Protein AF-A0A255R0K9-F1 (afdb_monomer)

Mean predicted aligned error: 9.93 Å

Foldseek 3Di:
DDDDDDDDDDDDDDDDDDDDPDPDDPPDDPPPVLLVLLVVLLVQCPPPDPVSNVVSLVVLLVSAPVCLVSLVVVLVVDDDPSSNVSSVVSSVVRVVVVVVVQLVCVLVVHDHPQALVVVQCVLQNDDSVSSVLVVVLCVVQVLLSNLQLHDLVSLVVQLVVLVVVVVVCVVDVVDDDALSSLCSLQRNCLRNVHQDDQVSVVVNLVNCPDPSVVCQCPDPRRNVSSLVSLLSVLVRHDLVCVLSSLVSCLVSVRPCNLVSLVVNLVVPDDLLSVLQSLLSCLQNNALVCLVSLLVQLPFQAFNADPPDDPDLFDTQTSNLSSLQSLCSNLVHFLVVLAFPDGQQDNRRNGHRVRGGHDFPVSPDPPPPPDDDDPPPDPPPPPPDDPPPPPPVPPPPPQPPVLVVVVVVVQVVCVVVVHHCDPVVVVVSVVVVSRVVRSVVRSVSSSVSSVVSSVVVCVVCVDPPPPPPPDD

Structure (mmCIF, N/CA/C/O backbone):
data_AF-A0A255R0K9-F1
#
_entry.id   AF-A0A255R0K9-F1
#
loop_
_atom_site.group_PDB
_atom_site.id
_atom_site.type_symbol
_atom_site.label_atom_id
_atom_site.label_alt_id
_atom_site.label_comp_id
_atom_site.label_asym_id
_atom_site.label_entity_id
_atom_site.label_seq_id
_atom_site.pdbx_PDB_ins_code
_atom_site.Cartn_x
_atom_site.Cartn_y
_atom_site.Cartn_z
_atom_site.occupancy
_atom_site.B_iso_or_equiv
_atom_site.auth_seq_id
_atom_site.auth_comp_id
_atom_site.auth_asym_id
_atom_site.auth_atom_id
_atom_site.pdbx_PDB_model_num
ATOM 1 N N . MET A 1 1 ? -20.978 -40.200 -21.740 1.00 44.19 1 MET A N 1
ATOM 2 C CA . MET A 1 1 ? -21.192 -40.909 -20.463 1.00 44.19 1 MET A CA 1
ATOM 3 C C . MET A 1 1 ? -21.920 -39.958 -19.535 1.00 44.19 1 MET A C 1
ATOM 5 O O . MET A 1 1 ? -21.435 -38.859 -19.317 1.00 44.19 1 MET A O 1
ATOM 9 N N . LEU A 1 2 ? -23.130 -40.350 -19.143 1.00 35.50 2 LEU A N 1
ATOM 10 C CA . LEU A 1 2 ? -24.112 -39.592 -18.366 1.00 35.50 2 LEU A CA 1
ATOM 11 C C . LEU A 1 2 ? -23.923 -39.858 -16.863 1.00 35.50 2 LEU A C 1
ATOM 13 O O . LEU A 1 2 ? -23.796 -41.015 -16.479 1.00 35.50 2 LEU A O 1
ATOM 17 N N . LEU A 1 3 ? -23.971 -38.804 -16.049 1.00 35.59 3 LEU A N 1
ATOM 18 C CA . LEU A 1 3 ? -24.152 -38.777 -14.585 1.00 35.59 3 LEU A CA 1
ATOM 19 C C . LEU A 1 3 ? -24.708 -37.364 -14.316 1.00 35.59 3 LEU A C 1
ATOM 21 O O . LEU A 1 3 ? -23.959 -36.408 -14.452 1.00 35.59 3 LEU A O 1
ATOM 25 N N . SER A 1 4 ? -26.002 -37.059 -14.193 1.00 36.19 4 SER A N 1
ATOM 26 C CA . SER A 1 4 ? -27.169 -37.663 -13.533 1.00 36.19 4 SER A CA 1
ATOM 27 C C . SER A 1 4 ? -27.069 -37.764 -12.008 1.00 36.19 4 SER A C 1
ATOM 29 O O . SER A 1 4 ? -26.239 -38.500 -11.485 1.00 36.19 4 SER A O 1
ATOM 31 N N . THR A 1 5 ? -28.047 -37.098 -11.364 1.00 42.44 5 THR A N 1
ATOM 32 C CA . THR A 1 5 ? -28.537 -37.171 -9.963 1.00 42.44 5 THR A CA 1
ATOM 33 C C . THR A 1 5 ? -27.687 -36.477 -8.880 1.00 42.44 5 THR A C 1
ATOM 35 O O . THR A 1 5 ? -26.478 -36.608 -8.884 1.00 42.44 5 THR A O 1
ATOM 38 N N . LEU A 1 6 ? -28.225 -35.710 -7.914 1.00 34.75 6 LEU A N 1
ATOM 39 C CA . LEU A 1 6 ? -29.546 -35.757 -7.267 1.00 34.75 6 LEU A CA 1
ATOM 40 C C . LEU A 1 6 ? -29.835 -34.398 -6.565 1.00 34.75 6 LEU A C 1
ATOM 42 O O . LEU A 1 6 ? -29.026 -33.934 -5.767 1.00 34.75 6 LEU A O 1
ATOM 46 N N . LEU A 1 7 ? -30.975 -33.762 -6.867 1.00 36.78 7 LEU A N 1
ATOM 47 C CA . LEU A 1 7 ? -31.475 -32.537 -6.223 1.00 36.78 7 LEU A CA 1
ATOM 48 C C . LEU A 1 7 ? -32.418 -32.962 -5.081 1.00 36.78 7 LEU A C 1
ATOM 50 O O . LEU A 1 7 ? -33.460 -33.558 -5.348 1.00 36.78 7 LEU A O 1
ATOM 54 N N . ALA A 1 8 ? -32.059 -32.702 -3.823 1.00 40.00 8 ALA A N 1
ATOM 55 C CA . ALA A 1 8 ? -32.920 -32.973 -2.671 1.00 40.00 8 ALA A CA 1
ATOM 56 C C . ALA A 1 8 ? -33.627 -31.681 -2.240 1.00 40.00 8 ALA A C 1
ATOM 58 O O . ALA A 1 8 ? -33.029 -30.800 -1.627 1.00 40.00 8 ALA A O 1
ATOM 59 N N . ALA A 1 9 ? -34.910 -31.571 -2.585 1.00 40.41 9 ALA A N 1
ATOM 60 C CA . ALA A 1 9 ? -35.810 -30.560 -2.052 1.00 40.41 9 ALA A CA 1
ATOM 61 C C . ALA A 1 9 ? -36.224 -30.961 -0.628 1.00 40.41 9 ALA A C 1
ATOM 63 O O . ALA A 1 9 ? -36.886 -31.980 -0.435 1.00 40.41 9 ALA A O 1
ATOM 64 N N . VAL A 1 10 ? -35.836 -30.163 0.366 1.00 41.62 10 VAL A N 1
ATOM 65 C CA . VAL A 1 10 ? -36.322 -30.295 1.744 1.00 41.62 10 VAL A CA 1
ATOM 66 C C . VAL A 1 10 ? -37.487 -29.326 1.922 1.00 41.62 10 VAL A C 1
ATOM 68 O O . VAL A 1 10 ? -37.307 -28.125 2.096 1.00 41.62 10 VAL A O 1
ATOM 71 N N . THR A 1 11 ? -38.703 -29.858 1.853 1.00 39.28 11 THR A N 1
ATOM 72 C CA . THR A 1 11 ? -39.928 -29.197 2.310 1.00 39.28 11 THR A CA 1
ATOM 73 C C . THR A 1 11 ? -40.012 -29.314 3.830 1.00 39.28 11 THR A C 1
ATOM 75 O O . THR A 1 11 ? -40.325 -30.388 4.346 1.00 39.28 11 THR A O 1
ATOM 78 N N . VAL A 1 12 ? -39.736 -28.227 4.555 1.00 47.44 12 VAL A N 1
ATOM 79 C CA . VAL A 1 12 ? -40.019 -28.145 5.995 1.00 47.44 12 VAL A CA 1
ATOM 80 C C . VAL A 1 12 ? -41.479 -27.745 6.177 1.00 47.44 12 VAL A C 1
ATOM 82 O O . VAL A 1 12 ? -41.916 -26.686 5.729 1.00 47.44 12 VAL A O 1
ATOM 85 N N . ALA A 1 13 ? -42.234 -28.646 6.799 1.00 41.72 13 ALA A N 1
ATOM 86 C CA . ALA A 1 13 ? -43.625 -28.460 7.161 1.00 41.72 13 ALA A CA 1
ATOM 87 C C . ALA A 1 13 ? -43.775 -27.356 8.219 1.00 41.72 13 ALA A C 1
ATOM 89 O O . ALA A 1 13 ? -43.063 -27.319 9.221 1.00 41.72 13 ALA A O 1
ATOM 90 N N . SER A 1 14 ? -44.737 -26.471 7.968 1.00 42.75 14 SER A N 1
ATOM 91 C CA . SER A 1 14 ? -45.236 -25.463 8.894 1.00 42.75 14 SER A CA 1
ATOM 92 C C . SER A 1 14 ? -46.082 -26.149 9.970 1.00 42.75 14 SER A C 1
ATOM 94 O O . SER A 1 14 ? -47.177 -26.634 9.683 1.00 42.75 14 SER A O 1
ATOM 96 N N . SER A 1 15 ? -45.565 -26.206 11.196 1.00 47.31 15 SER A N 1
ATOM 97 C CA . SER A 1 15 ? -46.346 -26.557 12.383 1.00 47.31 15 SER A CA 1
ATOM 98 C C . SER A 1 15 ? -46.839 -25.273 13.037 1.00 47.31 15 SER A C 1
ATOM 100 O O . SER A 1 15 ? -46.069 -24.502 13.606 1.00 47.31 15 SER A O 1
ATOM 102 N N . ALA A 1 16 ? -48.141 -25.041 12.908 1.00 48.56 16 ALA A N 1
ATOM 103 C CA . ALA A 1 16 ? -48.875 -24.032 13.645 1.00 48.56 16 ALA A CA 1
ATOM 104 C C . ALA A 1 16 ? -49.150 -24.546 15.065 1.00 48.56 16 ALA A C 1
ATOM 106 O O . ALA A 1 16 ? -50.186 -25.160 15.307 1.00 48.56 16 ALA A O 1
ATOM 107 N N . ASP A 1 17 ? -48.244 -24.270 16.002 1.00 49.81 17 ASP A N 1
ATOM 108 C CA . ASP A 1 17 ? -48.528 -24.399 17.432 1.00 49.81 17 ASP A CA 1
ATOM 109 C C . ASP A 1 17 ? -49.061 -23.067 17.958 1.00 49.81 17 ASP A C 1
ATOM 111 O O . ASP A 1 17 ? -48.350 -22.158 18.382 1.00 49.81 17 ASP A O 1
ATOM 115 N N . THR A 1 18 ? -50.383 -22.965 17.890 1.00 56.19 18 THR A N 1
ATOM 116 C CA . THR A 1 18 ? -51.154 -22.100 18.775 1.00 56.19 18 THR A CA 1
ATOM 117 C C . THR A 1 18 ? -51.326 -22.888 20.066 1.00 56.19 18 THR A C 1
ATOM 119 O O . THR A 1 18 ? -51.843 -23.996 19.977 1.00 56.19 18 THR A O 1
ATOM 122 N N . LEU A 1 19 ? -50.914 -22.357 21.226 1.00 49.16 19 LEU A N 1
ATOM 123 C CA . LEU A 1 19 ? -51.632 -22.426 22.516 1.00 49.16 19 LEU A CA 1
ATOM 124 C C . LEU A 1 19 ? -50.727 -22.042 23.707 1.00 49.16 19 LEU A C 1
ATOM 126 O O . LEU A 1 19 ? -49.578 -22.454 23.807 1.00 49.16 19 LEU A O 1
ATOM 130 N N . PHE A 1 20 ? -51.340 -21.304 24.638 1.00 43.94 20 PHE A N 1
ATOM 131 C CA . PHE A 1 20 ? -50.854 -20.847 25.950 1.00 43.94 20 PHE A CA 1
ATOM 132 C C . PHE A 1 20 ? -49.966 -19.595 25.984 1.00 43.94 20 PHE A C 1
ATOM 134 O O . PHE A 1 20 ? -48.813 -19.607 26.404 1.00 43.94 20 PHE A O 1
ATOM 141 N N . ALA A 1 21 ? -50.602 -18.456 25.688 1.00 46.28 21 ALA A N 1
ATOM 142 C CA . ALA A 1 21 ? -50.261 -17.198 26.342 1.00 46.28 21 ALA A CA 1
ATOM 143 C C . ALA A 1 21 ? -50.485 -17.350 27.858 1.00 46.28 21 ALA A C 1
ATOM 145 O O . ALA A 1 21 ? -51.621 -17.393 28.335 1.00 46.28 21 ALA A O 1
ATOM 146 N N . ALA A 1 22 ? -49.390 -17.475 28.606 1.00 47.28 22 ALA A N 1
ATOM 147 C CA . ALA A 1 22 ? -49.403 -17.331 30.053 1.00 47.28 22 ALA A CA 1
ATOM 148 C C . ALA A 1 22 ? -49.860 -15.902 30.411 1.00 47.28 22 ALA A C 1
ATOM 150 O O . ALA A 1 22 ? -49.488 -14.955 29.711 1.00 47.28 22 ALA A O 1
ATOM 151 N N . PRO A 1 23 ? -50.660 -15.713 31.474 1.00 48.94 23 PRO A N 1
ATOM 152 C CA . PRO A 1 23 ? -51.056 -14.384 31.912 1.00 48.94 23 PRO A CA 1
ATOM 153 C C . PRO A 1 23 ? -49.799 -13.597 32.286 1.00 48.94 23 PRO A C 1
ATOM 155 O O . PRO A 1 23 ? -49.124 -13.913 33.265 1.00 48.94 23 PRO A O 1
ATOM 158 N N . GLN A 1 24 ? -49.484 -12.579 31.484 1.00 47.66 24 GLN A N 1
ATOM 159 C CA . GLN A 1 24 ? -48.508 -11.562 31.838 1.00 47.66 24 GLN A CA 1
ATOM 160 C C . GLN A 1 24 ? -48.984 -10.916 33.138 1.00 47.66 24 GLN A C 1
ATOM 162 O O . GLN A 1 24 ? -49.977 -10.186 33.166 1.00 47.66 24 GLN A O 1
ATOM 167 N N . GLN A 1 25 ? -48.301 -11.243 34.232 1.00 48.34 25 GLN A N 1
ATOM 168 C CA . GLN A 1 25 ? -48.446 -10.509 35.474 1.00 48.34 25 GLN A CA 1
ATOM 169 C C . GLN A 1 25 ? -48.067 -9.046 35.199 1.00 48.34 25 GLN A C 1
ATOM 171 O O . GLN A 1 25 ? -47.054 -8.794 34.541 1.00 48.34 25 GLN A O 1
ATOM 176 N N . PRO A 1 26 ? -48.871 -8.074 35.652 1.00 45.50 26 PRO A N 1
ATOM 177 C CA . PRO A 1 26 ? -48.573 -6.667 35.441 1.00 45.50 26 PRO A CA 1
ATOM 178 C C . PRO A 1 26 ? -47.246 -6.325 36.129 1.00 45.50 26 PRO A C 1
ATOM 180 O O . PRO A 1 26 ? -47.114 -6.487 37.340 1.00 45.50 26 PRO A O 1
ATOM 183 N N . VAL A 1 27 ? -46.273 -5.834 35.355 1.00 51.34 27 VAL A N 1
ATOM 184 C CA . VAL A 1 27 ? -44.943 -5.359 35.797 1.00 51.34 27 VAL A CA 1
ATOM 185 C C . VAL A 1 27 ? -45.070 -4.010 36.530 1.00 51.34 27 VAL A C 1
ATOM 187 O O . VAL A 1 27 ? -44.414 -3.020 36.220 1.00 51.34 27 VAL A O 1
ATOM 190 N N . ALA A 1 28 ? -45.994 -3.932 37.483 1.00 47.12 28 ALA A N 1
ATOM 191 C CA . ALA A 1 28 ? -46.325 -2.721 38.206 1.00 47.12 28 ALA A CA 1
ATOM 192 C C . ALA A 1 28 ? -45.572 -2.677 39.553 1.00 47.12 28 ALA A C 1
ATOM 194 O O . ALA A 1 28 ? -45.846 -3.469 40.448 1.00 47.12 28 ALA A O 1
ATOM 195 N N . GLN A 1 29 ? -44.696 -1.670 39.698 1.00 49.09 29 GLN A N 1
ATOM 196 C CA . GLN A 1 29 ? -44.377 -0.965 40.960 1.00 49.09 29 GLN A CA 1
ATOM 197 C C . GLN A 1 29 ? -43.265 -1.476 41.909 1.00 49.09 29 GLN A C 1
ATOM 199 O O . GLN A 1 29 ? -43.298 -1.136 43.089 1.00 49.09 29 GLN A O 1
ATOM 204 N N . GLN A 1 30 ? -42.212 -2.163 41.447 1.00 50.53 30 GLN A N 1
ATOM 205 C CA . GLN A 1 30 ? -41.014 -2.392 42.295 1.00 50.53 30 GLN A CA 1
ATOM 206 C C . GLN A 1 30 ? -39.896 -1.331 42.157 1.00 50.53 30 GLN A C 1
ATOM 208 O O . GLN A 1 30 ? -38.989 -1.288 42.982 1.00 50.53 30 GLN A O 1
ATOM 213 N N . GLN A 1 31 ? -39.978 -0.413 41.187 1.00 54.88 31 GLN A N 1
ATOM 214 C CA . GLN A 1 31 ? -38.930 0.588 40.910 1.00 54.88 31 GLN A CA 1
ATOM 215 C C . GLN A 1 31 ? -38.779 1.777 41.897 1.00 54.88 31 GLN A C 1
ATOM 217 O O . GLN A 1 31 ? -37.647 2.230 42.070 1.00 54.88 31 GLN A O 1
ATOM 222 N N . PRO A 1 32 ? -39.815 2.310 42.584 1.00 60.75 32 PRO A N 1
ATOM 223 C CA . PRO A 1 32 ? -39.641 3.555 43.348 1.00 60.75 32 PRO A CA 1
ATOM 224 C C . PRO A 1 32 ? -38.830 3.377 44.642 1.00 60.75 32 PRO A C 1
ATOM 226 O O . PRO A 1 32 ? -38.209 4.326 45.115 1.00 60.75 32 PRO A O 1
ATOM 229 N N . VAL A 1 33 ? -38.805 2.166 45.210 1.00 60.44 33 VAL A N 1
ATOM 230 C CA . VAL A 1 33 ? -38.105 1.885 46.475 1.00 60.44 33 VAL A CA 1
ATOM 231 C C . VAL A 1 33 ? -36.587 1.819 46.272 1.00 60.44 33 VAL A C 1
ATOM 233 O O . VAL A 1 33 ? -35.840 2.323 47.106 1.00 60.44 33 VAL A O 1
ATOM 236 N N . ALA A 1 34 ? -36.125 1.273 45.143 1.00 83.06 34 ALA A N 1
ATOM 237 C CA . ALA A 1 34 ? -34.699 1.188 44.824 1.00 83.06 34 ALA A CA 1
ATOM 238 C C . ALA A 1 34 ? -34.081 2.576 44.571 1.00 83.06 34 ALA A C 1
ATOM 240 O O . ALA A 1 34 ? -32.989 2.872 45.049 1.00 83.06 34 ALA A O 1
ATOM 241 N N . GLN A 1 35 ? -34.809 3.470 43.893 1.00 89.75 35 GLN A N 1
ATOM 242 C CA . GLN A 1 35 ? -34.320 4.818 43.592 1.00 89.75 35 GLN A CA 1
ATOM 243 C C . GLN A 1 35 ? -34.161 5.679 44.854 1.00 89.75 35 GLN A C 1
ATOM 245 O O . GLN A 1 35 ? -33.136 6.334 45.025 1.00 89.75 35 GLN A O 1
ATOM 250 N N . GLN A 1 36 ? -35.127 5.625 45.779 1.00 91.94 36 GLN A N 1
ATOM 251 C CA . GLN A 1 36 ? -35.048 6.354 47.052 1.00 91.94 36 GLN A CA 1
ATOM 252 C C . GLN A 1 36 ? -33.862 5.906 47.919 1.00 91.94 36 GLN A C 1
ATOM 254 O O . GLN A 1 36 ? -33.251 6.732 48.600 1.00 91.94 36 GLN A O 1
ATOM 259 N N . GLN A 1 37 ? -33.519 4.615 47.880 1.00 95.19 37 GLN A N 1
ATOM 260 C CA . GLN A 1 37 ? -32.355 4.075 48.584 1.00 95.19 37 GLN A CA 1
ATOM 261 C C . GLN A 1 37 ? -31.045 4.569 47.967 1.00 95.19 37 GLN A C 1
ATOM 263 O O . GLN A 1 37 ? -30.180 5.048 48.697 1.00 95.19 37 GLN A O 1
ATOM 268 N N . ILE A 1 38 ? -30.929 4.550 46.634 1.00 95.88 38 ILE A N 1
ATOM 269 C CA . ILE A 1 38 ? -29.760 5.092 45.922 1.00 95.88 38 ILE A CA 1
ATOM 270 C C . ILE A 1 38 ? -29.581 6.581 46.246 1.00 95.88 38 ILE A C 1
ATOM 272 O O . ILE A 1 38 ? -28.477 7.008 46.571 1.00 95.88 38 ILE A O 1
ATOM 276 N N . GLU A 1 39 ? -30.657 7.373 46.239 1.00 95.69 39 GLU A N 1
ATOM 277 C CA . GLU A 1 39 ? -30.609 8.788 46.632 1.00 95.69 39 GLU A CA 1
ATOM 278 C C . GLU A 1 39 ? -30.127 8.991 48.069 1.00 95.69 39 GLU A C 1
ATOM 280 O O . GLU A 1 39 ? -29.367 9.921 48.351 1.00 95.69 39 GLU A O 1
ATOM 285 N N . GLN A 1 40 ? -30.578 8.139 48.992 1.00 96.25 40 GLN A N 1
ATOM 286 C CA . GLN A 1 40 ? -30.136 8.184 50.377 1.00 96.25 40 GLN A CA 1
ATOM 287 C C . GLN A 1 40 ? -28.645 7.864 50.493 1.00 96.25 40 GLN A C 1
ATOM 289 O O . GLN A 1 40 ? -27.928 8.645 51.114 1.00 96.25 40 GLN A O 1
ATOM 294 N N . TRP A 1 41 ? -28.166 6.787 49.869 1.00 97.88 41 TRP A N 1
ATOM 295 C CA . TRP A 1 41 ? -26.745 6.440 49.898 1.00 97.88 41 TRP A CA 1
ATOM 296 C C . TRP A 1 41 ? -25.890 7.522 49.243 1.00 97.88 41 TRP A C 1
ATOM 298 O O . TRP A 1 41 ? -24.862 7.897 49.796 1.00 97.88 41 TRP A O 1
ATOM 308 N N . VAL A 1 42 ? -26.343 8.115 48.131 1.00 96.62 42 VAL A N 1
ATOM 309 C CA . VAL A 1 42 ? -25.652 9.264 47.536 1.00 96.62 42 VAL A CA 1
ATOM 310 C C . VAL A 1 42 ? -25.558 10.407 48.544 1.00 96.62 42 VAL A C 1
ATOM 312 O O . VAL A 1 42 ? -24.458 10.910 48.732 1.00 96.62 42 VAL A O 1
ATOM 315 N N . ARG A 1 43 ? -26.632 10.789 49.254 1.00 95.69 43 ARG A N 1
ATOM 316 C CA . ARG A 1 43 ? -26.560 11.811 50.327 1.00 95.69 43 ARG A CA 1
ATOM 317 C C . ARG A 1 43 ? -25.606 11.420 51.461 1.00 95.69 43 ARG A C 1
ATOM 319 O O . ARG A 1 43 ? -24.923 12.277 52.008 1.00 95.69 43 ARG A O 1
ATOM 326 N N . GLU A 1 44 ? -25.550 10.144 51.821 1.00 97.12 44 GLU A N 1
ATOM 327 C CA . GLU A 1 44 ? -24.675 9.640 52.885 1.00 97.12 44 GLU A CA 1
ATOM 328 C C . GLU A 1 44 ? -23.186 9.644 52.498 1.00 97.12 44 GLU A C 1
ATOM 330 O O . GLU A 1 44 ? -22.338 9.681 53.392 1.00 97.12 44 GLU A O 1
ATOM 335 N N . LEU A 1 45 ? -22.845 9.717 51.201 1.00 96.75 45 LEU A N 1
ATOM 336 C CA . LEU A 1 45 ? -21.462 9.910 50.741 1.00 96.75 45 LEU A CA 1
ATOM 337 C C . LEU A 1 45 ? -20.836 11.222 51.240 1.00 96.75 45 LEU A C 1
ATOM 339 O O . LEU A 1 45 ? -19.615 11.291 51.323 1.00 96.75 45 LEU A O 1
ATOM 343 N N . SER A 1 46 ? -21.636 12.234 51.595 1.00 95.31 46 SER A N 1
ATOM 344 C CA . SER A 1 46 ? -21.160 13.496 52.184 1.00 95.31 46 SER A CA 1
ATOM 345 C C . SER A 1 46 ? -21.346 13.556 53.709 1.00 95.31 46 SER A C 1
ATOM 347 O O . SER A 1 46 ? -21.316 14.635 54.295 1.00 95.31 46 SER A O 1
ATOM 349 N N . SER A 1 47 ? -21.613 12.426 54.376 1.00 95.75 47 SER A N 1
ATOM 350 C CA . SER A 1 47 ? -21.776 12.385 55.836 1.00 95.75 47 SER A CA 1
ATOM 351 C C . SER A 1 47 ? -20.474 12.752 56.547 1.00 95.75 47 SER A C 1
ATOM 353 O O . SER A 1 47 ? -19.415 12.282 56.142 1.00 95.75 47 SER A O 1
ATOM 355 N N . ASP A 1 48 ? -20.530 13.469 57.673 1.00 95.00 48 ASP A N 1
ATOM 356 C CA . ASP A 1 48 ? -19.350 13.733 58.515 1.00 95.00 48 ASP A CA 1
ATOM 357 C C . ASP A 1 48 ? -18.729 12.440 59.080 1.00 95.00 48 ASP A C 1
ATOM 359 O O . ASP A 1 48 ? -17.533 12.373 59.384 1.00 95.00 48 ASP A O 1
ATOM 363 N N . GLN A 1 49 ? -19.521 11.368 59.186 1.00 97.19 49 GLN A N 1
ATOM 364 C CA . GLN A 1 49 ? -19.076 10.088 59.723 1.00 97.19 49 GLN A CA 1
ATOM 365 C C . GLN A 1 49 ? -18.443 9.220 58.633 1.00 97.19 49 GLN A C 1
ATOM 367 O O . GLN A 1 49 ? -19.130 8.730 57.740 1.00 97.19 49 GLN A O 1
ATOM 372 N N . PHE A 1 50 ? -17.143 8.932 58.767 1.00 96.00 50 PHE A N 1
ATOM 373 C CA . PHE A 1 50 ? -16.407 8.053 57.845 1.00 96.00 50 PHE A CA 1
ATOM 374 C C . PHE A 1 50 ? -17.122 6.713 57.611 1.00 96.00 50 PHE A C 1
ATOM 376 O O . PHE A 1 50 ? -17.292 6.289 56.475 1.00 96.00 50 PHE A O 1
ATOM 383 N N . LYS A 1 51 ? -17.631 6.088 58.680 1.00 96.88 51 LYS A N 1
ATOM 384 C CA . LYS A 1 51 ? -18.347 4.808 58.596 1.00 96.88 51 LYS A CA 1
ATOM 385 C C . LYS A 1 51 ? -19.597 4.877 57.708 1.00 96.88 51 LYS A C 1
ATOM 387 O O . LYS A 1 51 ? -19.857 3.927 56.981 1.00 96.88 51 LYS A O 1
ATOM 392 N N . ALA A 1 52 ? -20.344 5.982 57.757 1.00 96.94 52 ALA A N 1
ATOM 393 C CA . ALA A 1 52 ? -21.521 6.171 56.912 1.00 96.94 52 ALA A CA 1
ATOM 394 C C . ALA A 1 52 ? -21.124 6.346 55.437 1.00 96.94 52 ALA A C 1
ATOM 396 O O . ALA A 1 52 ? -21.747 5.738 54.573 1.00 96.94 52 ALA A O 1
ATOM 397 N N . ARG A 1 53 ? -20.038 7.085 55.154 1.00 96.81 53 ARG A N 1
ATOM 398 C CA . ARG A 1 53 ? -19.521 7.265 53.783 1.00 96.81 53 ARG A CA 1
ATOM 399 C C . ARG A 1 53 ? -19.064 5.951 53.149 1.00 96.81 53 ARG A C 1
ATOM 401 O O . ARG A 1 53 ? -19.386 5.683 51.993 1.00 96.81 53 ARG A O 1
ATOM 408 N N . GLU A 1 54 ? -18.336 5.129 53.900 1.00 97.62 54 GLU A N 1
ATOM 409 C CA . GLU A 1 54 ? -17.860 3.829 53.411 1.00 97.62 54 GLU A CA 1
ATOM 410 C C . GLU A 1 54 ? -19.023 2.857 53.193 1.00 97.62 54 GLU A C 1
ATOM 412 O O . GLU A 1 54 ? -19.115 2.247 52.132 1.00 97.62 54 GLU A O 1
ATOM 417 N N . GLN A 1 55 ? -19.972 2.789 54.133 1.00 97.69 55 GLN A N 1
ATOM 418 C CA . GLN A 1 55 ? -21.150 1.932 53.990 1.00 97.69 55 GLN A CA 1
ATOM 419 C C . GLN A 1 55 ? -22.035 2.358 52.810 1.00 97.69 55 GLN A C 1
ATOM 421 O O . GLN A 1 55 ? -22.529 1.513 52.071 1.00 97.69 55 GLN A O 1
ATOM 426 N N . ALA A 1 56 ? -22.207 3.662 52.591 1.00 97.56 56 ALA A N 1
ATOM 427 C CA . ALA A 1 56 ? -22.909 4.175 51.421 1.00 97.56 56 ALA A CA 1
ATOM 428 C C . ALA A 1 56 ? -22.189 3.822 50.111 1.00 97.56 56 ALA A C 1
ATOM 430 O O . ALA A 1 56 ? -22.839 3.441 49.140 1.00 97.56 56 ALA A O 1
ATOM 431 N N . SER A 1 57 ? -20.854 3.898 50.092 1.00 97.38 57 SER A N 1
ATOM 432 C CA . SER A 1 57 ? -20.044 3.516 48.927 1.00 97.38 57 SER A CA 1
ATOM 433 C C . SER A 1 57 ? -20.198 2.026 48.602 1.00 97.38 57 SER A C 1
ATOM 435 O O . SER A 1 57 ? -20.424 1.668 47.448 1.00 97.38 57 SER A O 1
ATOM 437 N N . GLU A 1 58 ? -20.143 1.170 49.624 1.00 96.50 58 GLU A N 1
ATOM 438 C CA . GLU A 1 58 ? -20.340 -0.279 49.508 1.00 96.50 58 GLU A CA 1
ATOM 439 C C . GLU A 1 58 ? -21.761 -0.621 49.034 1.00 96.50 58 GLU A C 1
ATOM 441 O O . GLU A 1 58 ? -21.932 -1.419 48.114 1.00 96.50 58 GLU A O 1
ATOM 446 N N . ASN A 1 59 ? -22.785 0.041 49.580 1.00 97.19 59 ASN A N 1
ATOM 447 C CA . ASN A 1 59 ? -24.170 -0.156 49.151 1.00 97.19 59 ASN A CA 1
ATOM 448 C C . ASN A 1 59 ? -24.395 0.274 47.694 1.00 97.19 59 ASN A C 1
ATOM 450 O O . ASN A 1 59 ? -25.053 -0.444 46.944 1.00 97.19 59 ASN A O 1
ATOM 454 N N . LEU A 1 60 ? -23.838 1.418 47.276 1.00 96.44 60 LEU A N 1
ATOM 455 C CA . LEU A 1 60 ? -23.914 1.878 45.884 1.00 96.44 60 LEU A CA 1
ATOM 456 C C . LEU A 1 60 ? -23.199 0.916 44.933 1.00 96.44 60 LEU A C 1
ATOM 458 O O . LEU A 1 60 ? -23.695 0.665 43.839 1.00 96.44 60 LEU A O 1
ATOM 462 N N . PHE A 1 61 ? -22.071 0.342 45.356 1.00 94.56 61 PHE A N 1
ATOM 463 C CA . PHE A 1 61 ? -21.378 -0.686 44.588 1.00 94.56 61 PHE A CA 1
ATOM 464 C C . PHE A 1 61 ? -22.211 -1.977 44.484 1.00 94.56 61 PHE A C 1
ATOM 466 O O . PHE A 1 61 ? -22.376 -2.520 43.394 1.00 94.56 61 PHE A O 1
ATOM 473 N N . HIS A 1 62 ? -22.818 -2.437 45.582 1.00 94.62 62 HIS A N 1
ATOM 474 C CA . HIS A 1 62 ? -23.690 -3.619 45.589 1.00 94.62 62 HIS A CA 1
ATOM 475 C C . HIS A 1 62 ? -25.010 -3.437 44.836 1.00 94.62 62 HIS A C 1
ATOM 477 O O . HIS A 1 62 ? -25.567 -4.424 44.359 1.00 94.62 62 HIS A O 1
ATOM 483 N N . ALA A 1 63 ? -25.498 -2.202 44.694 1.00 94.00 63 ALA A N 1
ATOM 484 C CA . ALA A 1 63 ? -26.640 -1.893 43.836 1.00 94.00 63 ALA A CA 1
ATOM 485 C C . ALA A 1 63 ? -26.361 -2.227 42.358 1.00 94.00 63 ALA A C 1
ATOM 487 O O . ALA A 1 63 ? -27.292 -2.459 41.587 1.00 94.00 63 ALA A O 1
ATOM 488 N N . GLY A 1 64 ? -25.082 -2.293 41.977 1.00 92.62 64 GLY A N 1
ATOM 489 C CA . GLY A 1 64 ? -24.636 -2.772 40.682 1.00 92.62 64 GLY A CA 1
ATOM 490 C C . GLY A 1 64 ? -24.917 -1.808 39.531 1.00 92.62 64 GLY A C 1
ATOM 491 O O . GLY A 1 64 ? -25.225 -0.627 39.692 1.00 92.62 64 GLY A O 1
ATOM 492 N N . VAL A 1 65 ? -24.787 -2.345 38.324 1.00 91.38 65 VAL A N 1
ATOM 493 C CA . VAL A 1 65 ? -24.843 -1.605 37.058 1.00 91.38 65 VAL A CA 1
ATOM 494 C C . VAL A 1 65 ? -26.198 -0.927 36.821 1.00 91.38 65 VAL A C 1
ATOM 496 O O . VAL A 1 65 ? -26.261 0.160 36.246 1.00 91.38 65 VAL A O 1
ATOM 499 N N . GLU A 1 66 ? -27.288 -1.530 37.303 1.00 92.00 66 GLU A N 1
ATOM 500 C CA . GLU A 1 66 ? -28.648 -0.995 37.155 1.00 92.00 66 GLU A CA 1
ATOM 501 C C . GLU A 1 66 ? -28.828 0.367 37.849 1.00 92.00 66 GLU A C 1
ATOM 503 O O . GLU A 1 66 ? -29.687 1.155 37.454 1.00 92.00 66 GLU A O 1
ATOM 508 N N . ALA A 1 67 ? -27.985 0.691 38.838 1.00 94.38 67 ALA A N 1
ATOM 509 C CA . ALA A 1 67 ? -28.014 1.968 39.544 1.00 94.38 67 ALA A CA 1
ATOM 510 C C . ALA A 1 67 ? -27.318 3.116 38.783 1.00 94.38 67 ALA A C 1
ATOM 512 O O . ALA A 1 67 ? -27.517 4.282 39.136 1.00 94.38 67 ALA A O 1
ATOM 513 N N . ILE A 1 68 ? -26.497 2.831 37.758 1.00 94.31 68 ILE A N 1
ATOM 514 C CA . ILE A 1 68 ? -25.666 3.840 37.070 1.00 94.31 68 ILE A CA 1
ATOM 515 C C . ILE A 1 68 ? -26.485 5.017 36.510 1.00 94.31 68 ILE A C 1
ATOM 517 O O . ILE A 1 68 ? -26.066 6.154 36.746 1.00 94.31 68 ILE A O 1
ATOM 521 N N . PRO A 1 69 ? -27.624 4.820 35.807 1.00 94.50 69 PRO A N 1
ATOM 522 C CA . PRO A 1 69 ? -28.408 5.938 35.278 1.00 94.50 69 PRO A CA 1
ATOM 523 C C . PRO A 1 69 ? -28.855 6.905 36.382 1.00 94.50 69 PRO A C 1
ATOM 525 O O . PRO A 1 69 ? -28.628 8.107 36.281 1.00 94.50 69 PRO A O 1
ATOM 528 N N . VAL A 1 70 ? -29.366 6.370 37.496 1.00 95.50 70 VAL A N 1
ATOM 529 C CA . VAL A 1 70 ? -29.793 7.166 38.658 1.00 95.50 70 VAL A CA 1
ATOM 530 C C . VAL A 1 70 ? -28.606 7.900 39.288 1.00 95.50 70 VAL A C 1
ATOM 532 O O . VAL A 1 70 ? -28.710 9.075 39.630 1.00 95.50 70 VAL A O 1
ATOM 535 N N . MET A 1 71 ? -27.455 7.236 39.426 1.00 96.00 71 MET A N 1
ATOM 536 C CA . MET A 1 71 ? -26.245 7.860 39.965 1.00 96.00 71 MET A CA 1
ATOM 537 C C . MET A 1 71 ? -25.722 8.996 39.073 1.00 96.00 71 MET A C 1
ATOM 539 O O . MET A 1 71 ? -25.263 10.007 39.603 1.00 96.00 71 MET A O 1
ATOM 543 N N . ARG A 1 72 ? -25.811 8.874 37.740 1.00 96.25 72 ARG A N 1
ATOM 544 C CA . ARG A 1 72 ? -25.450 9.950 36.798 1.00 96.25 72 ARG A CA 1
ATOM 545 C C . ARG A 1 72 ? -26.379 11.154 36.951 1.00 96.25 72 ARG A C 1
ATOM 547 O O . ARG A 1 72 ? -25.878 12.261 37.135 1.00 96.25 72 ARG A O 1
ATOM 554 N N . ASP A 1 73 ? -27.689 10.924 37.004 1.00 95.56 73 ASP A N 1
ATOM 555 C CA . ASP A 1 73 ? -28.685 11.983 37.219 1.00 95.56 73 ASP A CA 1
ATOM 556 C C . ASP A 1 73 ? -28.489 12.707 38.560 1.00 95.56 73 ASP A C 1
ATOM 558 O O . ASP A 1 73 ? -28.736 13.909 38.685 1.00 95.56 73 ASP A O 1
ATOM 562 N N . LEU A 1 74 ? -28.067 11.979 39.600 1.00 96.12 74 LEU A N 1
ATOM 563 C CA . LEU A 1 74 ? -27.765 12.562 40.907 1.00 96.12 74 LEU A CA 1
ATOM 564 C C . LEU A 1 74 ? -26.444 13.324 40.904 1.00 96.12 74 LEU A C 1
ATOM 566 O O . LEU A 1 74 ? -26.375 14.397 41.498 1.00 96.12 74 LEU A O 1
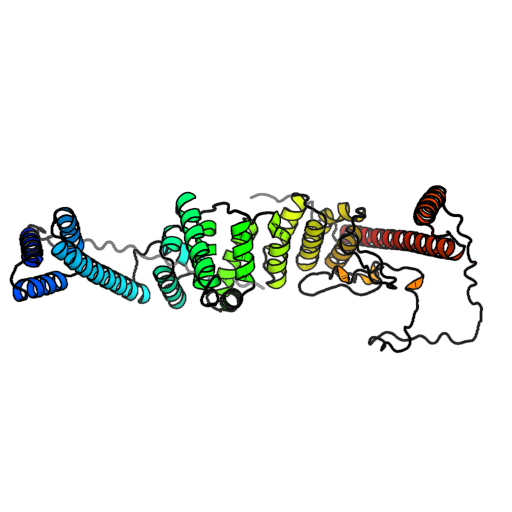ATOM 570 N N . ARG A 1 75 ? -25.420 12.823 40.208 1.00 96.25 75 ARG A N 1
ATOM 571 C CA . ARG A 1 75 ? -24.120 13.492 40.080 1.00 96.25 75 ARG A CA 1
ATOM 572 C C . ARG A 1 75 ? -24.253 14.898 39.494 1.00 96.25 75 ARG A C 1
ATOM 574 O O . ARG A 1 75 ? -23.543 15.790 39.938 1.00 96.25 75 ARG A O 1
ATOM 581 N N . GLU A 1 76 ? -25.180 15.118 38.565 1.00 95.44 76 GLU A N 1
ATOM 582 C CA . GLU A 1 76 ? -25.455 16.450 37.998 1.00 95.44 76 GLU A CA 1
ATOM 583 C C . GLU A 1 76 ? -26.045 17.448 39.011 1.00 95.44 76 GLU A C 1
ATOM 585 O O . GLU A 1 76 ? -25.971 18.658 38.804 1.00 95.44 76 GLU A O 1
ATOM 590 N N . LYS A 1 77 ? -26.626 16.959 40.113 1.00 95.88 77 LYS A N 1
ATOM 591 C CA . LYS A 1 77 ? -27.300 17.768 41.145 1.00 95.88 77 LYS A CA 1
ATOM 592 C C . LYS A 1 77 ? -26.441 17.996 42.389 1.00 95.88 77 LYS A C 1
ATOM 594 O O . LYS A 1 77 ? -26.818 18.788 43.252 1.00 95.88 77 LYS A O 1
ATOM 599 N N . VAL A 1 78 ? -25.328 17.278 42.516 1.00 95.50 78 VAL A N 1
ATOM 600 C CA . VAL A 1 78 ? -24.433 17.357 43.671 1.00 95.50 78 VAL A CA 1
ATOM 601 C C . VAL A 1 78 ? -23.453 18.518 43.500 1.00 95.50 78 VAL A C 1
ATOM 603 O O . VAL A 1 78 ? -22.793 18.636 42.472 1.00 95.50 78 VAL A O 1
ATOM 606 N N . SER A 1 79 ? -23.315 19.339 44.543 1.00 95.38 79 SER A N 1
ATOM 607 C CA . SER A 1 79 ? -22.353 20.454 44.578 1.00 95.38 79 SER A CA 1
ATOM 608 C C . SER A 1 79 ? -21.097 20.162 45.405 1.00 95.38 79 SER A C 1
ATOM 610 O O . SER A 1 79 ? -20.121 20.901 45.294 1.00 95.38 79 SER A O 1
ATOM 612 N N . ASP A 1 80 ? -21.117 19.134 46.259 1.00 96.62 80 ASP A N 1
ATOM 613 C CA . ASP A 1 80 ? -19.994 18.806 47.141 1.00 96.62 80 ASP A CA 1
ATOM 614 C C . ASP A 1 80 ? -18.853 18.096 46.376 1.00 96.62 80 ASP A C 1
ATOM 616 O O . ASP A 1 80 ? -19.095 17.055 45.756 1.00 96.62 80 ASP A O 1
ATOM 620 N N . PRO A 1 81 ? -17.604 18.608 46.407 1.00 94.31 81 PRO A N 1
ATOM 621 C CA . PRO A 1 81 ? -16.492 18.018 45.663 1.00 94.31 81 PRO A CA 1
ATOM 622 C C . PRO A 1 81 ? -16.111 16.593 46.090 1.00 94.31 81 PRO A C 1
ATOM 624 O O . PRO A 1 81 ? -15.759 15.792 45.223 1.00 94.31 81 PRO A O 1
ATOM 627 N N . GLU A 1 82 ? -16.172 16.255 47.387 1.00 93.75 82 GLU A N 1
ATOM 628 C CA . GLU A 1 82 ? -15.845 14.896 47.861 1.00 93.75 82 GLU A CA 1
ATOM 629 C C . GLU A 1 82 ? -16.900 13.898 47.373 1.00 93.75 82 GLU A C 1
ATOM 631 O O . GLU A 1 82 ? -16.562 12.844 46.827 1.00 93.75 82 GLU A O 1
ATOM 636 N N . GLN A 1 83 ? -18.177 14.253 47.507 1.00 96.19 83 GLN A N 1
ATOM 637 C CA . GLN A 1 83 ? -19.294 13.461 47.009 1.00 96.19 83 GLN A CA 1
ATOM 638 C C . GLN A 1 83 ? -19.216 13.256 45.488 1.00 96.19 83 GLN A C 1
ATOM 640 O O . GLN A 1 83 ? -19.422 12.134 45.022 1.00 96.19 83 GLN A O 1
ATOM 645 N N . LEU A 1 84 ? -18.872 14.295 44.712 1.00 96.25 84 LEU A N 1
ATOM 646 C CA . LEU A 1 84 ? -18.685 14.203 43.255 1.00 96.25 84 LEU A CA 1
ATOM 647 C C . LEU A 1 84 ? -17.544 13.260 42.856 1.00 96.25 84 LEU A C 1
ATOM 649 O O . LEU A 1 84 ? -17.714 12.469 41.925 1.00 96.25 84 LEU A O 1
ATOM 653 N N . ASP A 1 85 ? -16.395 13.344 43.532 1.00 95.81 85 ASP A N 1
ATOM 654 C CA . ASP A 1 85 ? -15.237 12.478 43.280 1.00 95.81 85 ASP A CA 1
ATOM 655 C C . ASP A 1 85 ? -15.554 11.016 43.629 1.00 95.81 85 ASP A C 1
ATOM 657 O O . ASP A 1 85 ? -15.379 10.133 42.787 1.00 95.81 85 ASP A O 1
ATOM 661 N N . ARG A 1 86 ? -16.114 10.750 44.818 1.00 96.50 86 ARG A N 1
ATOM 662 C CA . ARG A 1 86 ? -16.496 9.390 45.242 1.00 96.50 86 ARG A CA 1
ATOM 663 C C . ARG A 1 86 ? -17.548 8.774 44.326 1.00 96.50 86 ARG A C 1
ATOM 665 O O . ARG A 1 86 ? -17.358 7.657 43.845 1.00 96.50 86 ARG A O 1
ATOM 672 N N . LEU A 1 87 ? -18.629 9.503 44.050 1.00 96.75 87 LEU A N 1
ATOM 673 C CA . LEU A 1 87 ? -19.687 9.034 43.157 1.00 96.75 87 LEU A CA 1
ATOM 674 C C . LEU A 1 87 ? -19.144 8.799 41.741 1.00 96.75 87 LEU A C 1
ATOM 676 O O . LEU A 1 87 ? -19.478 7.797 41.115 1.00 96.75 87 LEU A O 1
ATOM 680 N N . GLY A 1 88 ? -18.254 9.674 41.259 1.00 95.31 88 GLY A N 1
ATOM 681 C CA . GLY A 1 88 ? -17.555 9.504 39.986 1.00 95.31 88 GLY A CA 1
ATOM 682 C C . GLY A 1 88 ? -16.721 8.222 39.924 1.00 95.31 88 GLY A C 1
ATOM 683 O O . GLY A 1 88 ? -16.809 7.498 38.934 1.00 95.31 88 GLY A O 1
ATOM 684 N N . ARG A 1 89 ? -15.967 7.898 40.984 1.00 96.31 89 ARG A N 1
ATOM 685 C CA . ARG A 1 89 ? -15.189 6.648 41.074 1.00 96.31 89 ARG A CA 1
ATOM 686 C C . ARG A 1 89 ? -16.080 5.411 41.074 1.00 96.31 89 ARG A C 1
ATOM 688 O O . ARG A 1 89 ? -15.795 4.485 40.325 1.00 96.31 89 ARG A O 1
ATOM 695 N N . ILE A 1 90 ? -17.163 5.409 41.857 1.00 96.25 90 ILE A N 1
ATOM 696 C CA . ILE A 1 90 ? -18.104 4.276 41.918 1.00 96.25 90 ILE A CA 1
ATOM 697 C C . ILE A 1 90 ? -18.769 4.054 40.554 1.00 96.25 90 ILE A C 1
ATOM 699 O O . ILE A 1 90 ? -18.773 2.931 40.054 1.00 96.25 90 ILE A O 1
ATOM 703 N N . ILE A 1 91 ? -19.273 5.120 39.914 1.00 96.06 91 ILE A N 1
ATOM 704 C CA . ILE A 1 91 ? -19.830 5.044 38.552 1.00 96.06 91 ILE A CA 1
ATOM 705 C C . ILE A 1 91 ? -18.782 4.500 37.576 1.00 96.06 91 ILE A C 1
ATOM 707 O O . ILE A 1 91 ? -19.117 3.658 36.743 1.00 96.06 91 ILE A O 1
ATOM 711 N N . GLY A 1 92 ? -17.534 4.968 37.671 1.00 94.00 92 GLY A N 1
ATOM 712 C CA . GLY A 1 92 ? -16.421 4.495 36.848 1.00 94.00 92 GLY A CA 1
ATOM 713 C C . GLY A 1 92 ? -16.185 2.992 37.002 1.00 94.00 92 GLY A C 1
ATOM 714 O O . GLY A 1 92 ? -16.240 2.274 36.009 1.00 94.00 92 GLY A O 1
ATOM 715 N N . MET A 1 93 ? -16.026 2.512 38.239 1.00 94.81 93 MET A N 1
ATOM 716 C CA . MET A 1 93 ? -15.804 1.091 38.544 1.00 94.81 93 MET A CA 1
ATOM 717 C C . MET A 1 93 ? -16.955 0.200 38.062 1.00 94.81 93 MET A C 1
ATOM 719 O O . MET A 1 93 ? -16.718 -0.840 37.456 1.00 94.81 93 MET A O 1
ATOM 723 N N . LEU A 1 94 ? -18.207 0.606 38.294 1.00 94.12 94 LEU A N 1
ATOM 724 C CA . LEU A 1 94 ? -19.373 -0.163 37.845 1.00 94.12 94 LEU A CA 1
ATOM 725 C C . LEU A 1 94 ? -19.520 -0.160 36.319 1.00 94.12 94 LEU A C 1
ATOM 727 O O . LEU A 1 94 ? -19.937 -1.162 35.744 1.00 94.12 94 LEU A O 1
ATOM 731 N N . SER A 1 95 ? -19.171 0.949 35.658 1.00 92.69 95 SER A N 1
ATOM 732 C CA . SER A 1 95 ? -19.173 1.025 34.191 1.00 92.69 95 SER A CA 1
ATOM 733 C C . SER A 1 95 ? -18.101 0.108 33.591 1.00 92.69 95 SER A C 1
ATOM 735 O O . SER A 1 95 ? -18.366 -0.561 32.596 1.00 92.69 95 SER A O 1
ATOM 737 N N . GLU A 1 96 ? -16.918 0.040 34.208 1.00 91.62 96 GLU A N 1
ATOM 738 C CA . GLU A 1 96 ? -15.842 -0.880 33.821 1.00 91.62 96 GLU A CA 1
ATOM 739 C C . GLU A 1 96 ? -16.259 -2.343 34.029 1.00 91.62 96 GLU A C 1
ATOM 741 O O . GLU A 1 96 ? -16.129 -3.146 33.110 1.00 91.62 96 GLU A O 1
ATOM 746 N N . GLN A 1 97 ? -16.874 -2.681 35.169 1.00 92.00 97 GLN A N 1
ATOM 747 C CA . GLN A 1 97 ? -17.398 -4.029 35.414 1.00 92.00 97 GLN A CA 1
ATOM 748 C C . GLN A 1 97 ? -18.472 -4.430 34.389 1.00 92.00 97 GLN A C 1
ATOM 750 O O . GLN A 1 97 ? -18.397 -5.512 33.813 1.00 92.00 97 GLN A O 1
ATOM 755 N N . GLN A 1 98 ? -19.443 -3.551 34.105 1.00 92.06 98 GLN A N 1
ATOM 756 C CA . GLN A 1 98 ? -20.456 -3.800 33.071 1.00 92.06 98 GLN A CA 1
ATOM 757 C C . GLN A 1 98 ? -19.820 -4.067 31.703 1.00 92.06 98 GLN A C 1
ATOM 759 O O . GLN A 1 98 ? -20.306 -4.895 30.928 1.00 92.06 98 GLN A O 1
ATOM 764 N N . PHE A 1 99 ? -18.774 -3.312 31.378 1.00 91.19 99 PHE A N 1
ATOM 765 C CA . PHE A 1 99 ? -18.060 -3.440 30.121 1.00 91.19 99 PHE A CA 1
ATOM 766 C C . PHE A 1 99 ? -17.315 -4.778 30.031 1.00 91.19 99 PHE A C 1
ATOM 768 O O . PHE A 1 99 ? -17.449 -5.475 29.026 1.00 91.19 99 PHE A O 1
ATOM 775 N N . GLU A 1 100 ? -16.632 -5.194 31.096 1.00 93.12 100 GLU A N 1
ATOM 776 C CA . GLU A 1 100 ? -15.964 -6.497 31.177 1.00 93.12 100 GLU A CA 1
ATOM 777 C C . GLU A 1 100 ? -16.958 -7.669 31.093 1.00 93.12 100 GLU A C 1
ATOM 779 O O . GLU A 1 100 ? -16.730 -8.613 30.336 1.00 93.12 100 GLU A O 1
ATOM 784 N N . ASP A 1 101 ? -18.123 -7.572 31.740 1.00 93.44 101 ASP A N 1
ATOM 785 C CA . ASP A 1 101 ? -19.190 -8.579 31.629 1.00 93.44 101 ASP A CA 1
ATOM 786 C C . ASP A 1 101 ? -19.756 -8.671 30.195 1.00 93.44 101 ASP A C 1
ATOM 788 O O . ASP A 1 101 ? -20.150 -9.744 29.719 1.00 93.44 101 ASP A O 1
ATOM 792 N N . ARG A 1 102 ? -19.832 -7.542 29.472 1.00 94.06 102 ARG A N 1
ATOM 793 C CA . ARG A 1 102 ? -20.208 -7.515 28.045 1.00 94.06 102 ARG A CA 1
ATOM 794 C C . ARG A 1 102 ? -19.135 -8.177 27.187 1.00 94.06 102 ARG A C 1
ATOM 796 O O . ARG A 1 102 ? -19.487 -8.997 26.340 1.00 94.06 102 ARG A O 1
ATOM 803 N N . ILE A 1 103 ? -17.860 -7.875 27.430 1.00 95.69 103 ILE A N 1
ATOM 804 C CA . ILE A 1 103 ? -16.727 -8.516 26.753 1.00 95.69 103 ILE A CA 1
ATOM 805 C C . ILE A 1 103 ? -16.748 -10.026 26.986 1.00 95.69 103 ILE A C 1
ATOM 807 O O . ILE A 1 103 ? -16.636 -10.783 26.028 1.00 95.69 103 ILE A O 1
ATOM 811 N N . GLU A 1 104 ? -16.934 -10.491 28.221 1.00 96.44 104 GLU A N 1
ATOM 812 C CA . GLU A 1 104 ? -16.920 -11.923 28.527 1.00 96.44 104 GLU A CA 1
ATOM 813 C C . GLU A 1 104 ? -18.045 -12.664 27.787 1.00 96.44 104 GLU A C 1
ATOM 815 O O . GLU A 1 104 ? -17.827 -13.721 27.189 1.00 96.44 104 GLU A O 1
ATOM 820 N N . ARG A 1 105 ? -19.258 -12.096 27.777 1.00 96.31 105 ARG A N 1
ATOM 821 C CA . ARG A 1 105 ? -20.386 -12.642 27.007 1.00 96.31 105 ARG A CA 1
ATOM 822 C C . ARG A 1 105 ? -20.107 -12.636 25.509 1.00 96.31 105 ARG A C 1
ATOM 824 O O . ARG A 1 105 ? -20.384 -13.629 24.834 1.00 96.31 105 ARG A O 1
ATOM 831 N N . PHE A 1 106 ? -19.527 -11.552 25.006 1.00 97.44 106 PHE A N 1
ATOM 832 C CA . PHE A 1 106 ? -19.135 -11.424 23.613 1.00 97.44 106 PHE A CA 1
ATOM 833 C C . PHE A 1 106 ? -18.087 -12.473 23.219 1.00 97.44 106 PHE A C 1
ATOM 835 O O . PHE A 1 106 ? -18.285 -13.180 22.236 1.00 97.44 106 PHE A O 1
ATOM 842 N N . LEU A 1 107 ? -17.035 -12.680 24.008 1.00 97.44 107 LEU A N 1
ATOM 843 C CA . LEU A 1 107 ? -16.022 -13.710 23.748 1.00 97.44 107 LEU A CA 1
ATOM 844 C C . LEU A 1 107 ? -16.601 -15.135 23.788 1.00 97.44 107 LEU A C 1
ATOM 846 O O . LEU A 1 107 ? -16.118 -16.018 23.084 1.00 97.44 107 LEU A O 1
ATOM 850 N N . LYS A 1 108 ? -17.688 -15.358 24.539 1.00 97.12 108 LYS A N 1
ATOM 851 C CA . LYS A 1 108 ? -18.442 -16.628 24.572 1.00 97.12 108 LYS A CA 1
ATOM 852 C C . LYS A 1 108 ? -19.375 -16.847 23.372 1.00 97.12 108 LYS A C 1
ATOM 854 O O . LYS A 1 108 ? -20.152 -17.801 23.386 1.00 97.12 108 LYS A O 1
ATOM 859 N N . GLY A 1 109 ? -19.347 -15.989 22.354 1.00 95.62 109 GLY A N 1
ATOM 860 C CA . GLY A 1 109 ? -20.185 -16.161 21.165 1.00 95.62 109 GLY A CA 1
ATOM 861 C C . GLY A 1 109 ? -21.570 -15.514 21.261 1.00 95.62 109 GLY A C 1
ATOM 862 O O . GLY A 1 109 ? -22.361 -15.639 20.328 1.00 95.62 109 GLY A O 1
ATOM 863 N N . GLN A 1 110 ? -21.904 -14.833 22.363 1.00 95.75 110 GLN A N 1
ATOM 864 C CA . GLN A 1 110 ? -23.241 -14.257 22.531 1.00 95.75 110 GLN A CA 1
ATOM 865 C C . GLN A 1 110 ? -23.442 -13.026 21.627 1.00 95.75 110 GLN A C 1
ATOM 867 O O . GLN A 1 110 ? -22.456 -12.377 21.254 1.00 95.75 110 GLN A O 1
ATOM 872 N N . PRO A 1 111 ? -24.701 -12.690 21.274 1.00 93.62 111 PRO A N 1
ATOM 873 C CA . PRO A 1 111 ? -25.018 -11.438 20.597 1.00 93.62 111 PRO A CA 1
ATOM 874 C C . PRO A 1 111 ? -24.515 -10.242 21.404 1.00 93.62 111 PRO A C 1
ATOM 876 O O . PRO A 1 111 ? -24.610 -10.233 22.634 1.00 93.62 111 PRO A O 1
ATOM 879 N N . THR A 1 112 ? -23.992 -9.241 20.704 1.00 92.94 112 THR A N 1
ATOM 880 C CA . THR A 1 112 ? -23.381 -8.063 21.315 1.00 92.94 112 THR A CA 1
ATOM 881 C C . THR A 1 112 ? -23.946 -6.779 20.729 1.00 92.94 112 THR A C 1
ATOM 883 O O . THR A 1 112 ? -24.390 -6.741 19.585 1.00 92.94 112 THR A O 1
ATOM 886 N N . ASP A 1 113 ? -23.909 -5.736 21.542 1.00 91.38 113 ASP A N 1
ATOM 887 C CA . ASP A 1 113 ? -24.227 -4.349 21.218 1.00 91.38 113 ASP A CA 1
ATOM 888 C C . ASP A 1 113 ? -22.955 -3.479 21.193 1.00 91.38 113 ASP A C 1
ATOM 890 O O . ASP A 1 113 ? -23.027 -2.264 21.355 1.00 91.38 113 ASP A O 1
ATOM 894 N N . LEU A 1 114 ? -21.773 -4.096 21.075 1.00 94.19 114 LEU A N 1
ATOM 895 C CA . LEU A 1 114 ? -20.510 -3.370 20.952 1.00 94.19 114 LEU A CA 1
ATOM 896 C C . LEU A 1 114 ? -20.443 -2.640 19.604 1.00 94.19 114 LEU A C 1
ATOM 898 O O . LEU A 1 114 ? -20.647 -3.234 18.544 1.00 94.19 114 LEU A O 1
ATOM 902 N N . GLU A 1 115 ? -20.139 -1.347 19.665 1.00 94.19 115 GLU A N 1
ATOM 903 C CA . GLU A 1 115 ? -20.084 -0.460 18.502 1.00 94.19 115 GLU A CA 1
ATOM 904 C C . GLU A 1 115 ? -18.959 -0.866 17.540 1.00 94.19 115 GLU A C 1
ATOM 906 O O . GLU A 1 115 ? -17.867 -1.245 17.965 1.00 94.19 115 GLU A O 1
ATOM 911 N N . GLY A 1 116 ? -19.241 -0.825 16.236 1.00 94.94 116 GLY A N 1
ATOM 912 C CA . GLY A 1 116 ? -18.308 -1.224 15.177 1.00 94.94 116 GLY A CA 1
ATOM 913 C C . GLY A 1 116 ? -18.134 -2.737 14.993 1.00 94.94 116 GLY A C 1
ATOM 914 O O . GLY A 1 116 ? -17.448 -3.155 14.056 1.00 94.94 116 GLY A O 1
ATOM 915 N N . TRP A 1 117 ? -18.734 -3.585 15.845 1.00 97.06 117 TRP A N 1
ATOM 916 C CA . TRP A 1 117 ? -18.649 -5.042 15.677 1.00 97.06 117 TRP A CA 1
ATOM 917 C C . TRP A 1 117 ? -19.248 -5.533 14.350 1.00 97.06 117 TRP A C 1
ATOM 919 O O . TRP A 1 117 ? -18.559 -6.292 13.671 1.00 97.06 117 TRP A O 1
ATOM 929 N N . PRO A 1 118 ? -20.458 -5.118 13.917 1.00 96.06 118 PRO A N 1
ATOM 930 C CA . PRO A 1 118 ? -21.036 -5.606 12.660 1.00 96.06 118 PRO A CA 1
ATOM 931 C C . PRO A 1 118 ? -20.150 -5.329 11.436 1.00 96.06 118 PRO A C 1
ATOM 933 O O . PRO A 1 118 ? -20.010 -6.167 10.542 1.00 96.06 118 PRO A O 1
ATOM 936 N N . GLU A 1 119 ? -19.518 -4.158 11.391 1.00 96.00 119 GLU A N 1
ATOM 937 C CA . GLU A 1 119 ? -18.605 -3.759 10.326 1.00 96.00 119 GLU A CA 1
ATOM 938 C C . GLU A 1 119 ? -17.291 -4.543 10.395 1.00 96.00 119 GLU A C 1
ATOM 940 O O . GLU A 1 119 ? -16.772 -4.962 9.359 1.00 96.00 119 GLU A O 1
ATOM 945 N N . PHE A 1 120 ? -16.763 -4.770 11.600 1.00 97.38 120 PHE A N 1
ATOM 946 C CA . PHE A 1 120 ? -15.553 -5.561 11.815 1.00 97.38 120 PHE A CA 1
ATOM 947 C C . PHE A 1 120 ? -15.766 -7.043 11.465 1.00 97.38 120 PHE A C 1
ATOM 949 O O . PHE A 1 120 ? -14.958 -7.636 10.747 1.00 97.38 120 PHE A O 1
ATOM 956 N N . GLU A 1 121 ? -16.890 -7.621 11.891 1.00 97.25 121 GLU A N 1
ATOM 957 C CA . GLU A 1 121 ? -17.320 -8.984 11.570 1.00 97.25 121 GLU A CA 1
ATOM 958 C C . GLU A 1 121 ? -17.451 -9.176 10.059 1.00 97.25 121 GLU A C 1
ATOM 960 O O . GLU A 1 121 ? -16.963 -10.163 9.516 1.00 97.25 121 GLU A O 1
ATOM 965 N N . LYS A 1 122 ? -18.030 -8.207 9.344 1.00 96.81 122 LYS A N 1
ATOM 966 C CA . LYS A 1 122 ? -18.141 -8.262 7.880 1.00 96.81 122 LYS A CA 1
ATOM 967 C C . LYS A 1 122 ? -16.781 -8.339 7.177 1.00 96.81 122 LYS A C 1
ATOM 969 O O . LYS A 1 122 ? -16.698 -8.888 6.079 1.00 96.81 122 LYS A O 1
ATOM 974 N N . LEU A 1 123 ? -15.738 -7.756 7.765 1.00 96.31 123 LEU A N 1
ATOM 975 C CA . LEU A 1 123 ? -14.398 -7.730 7.180 1.00 96.31 123 LEU A CA 1
ATOM 976 C C . LEU A 1 123 ? -13.613 -9.011 7.473 1.00 96.31 123 LEU A C 1
ATOM 978 O O . LEU A 1 123 ? -12.960 -9.529 6.572 1.00 96.31 123 LEU A O 1
ATOM 982 N N . PHE A 1 124 ? -13.679 -9.519 8.706 1.00 97.19 124 PHE A N 1
ATOM 983 C CA . PHE A 1 124 ? -12.831 -10.625 9.170 1.00 97.19 124 PHE A CA 1
ATOM 984 C C . PHE A 1 124 ? -13.554 -11.968 9.340 1.00 97.19 124 PHE A C 1
ATOM 986 O O . PHE A 1 124 ? -12.892 -12.997 9.463 1.00 97.19 124 PHE A O 1
ATOM 993 N N . ASN A 1 125 ? -14.887 -11.975 9.275 1.00 97.31 125 ASN A N 1
ATOM 994 C CA . ASN A 1 125 ? -15.781 -13.056 9.699 1.00 97.31 125 ASN A CA 1
ATOM 995 C C . ASN A 1 125 ? -15.702 -13.358 11.202 1.00 97.31 125 ASN A C 1
ATOM 997 O O . ASN A 1 125 ? -14.688 -13.142 11.862 1.00 97.31 125 ASN A O 1
ATOM 1001 N N . ASP A 1 126 ? -16.787 -13.895 11.752 1.00 97.38 126 ASP A N 1
ATOM 1002 C CA . ASP A 1 126 ? -16.839 -14.237 13.168 1.00 97.38 126 ASP A CA 1
ATOM 1003 C C . ASP A 1 126 ? -15.994 -15.479 13.494 1.00 97.38 126 ASP A C 1
ATOM 1005 O O . ASP A 1 126 ? -16.219 -16.581 12.988 1.00 97.38 126 ASP A O 1
ATOM 1009 N N . SER A 1 127 ? -15.020 -15.299 14.382 1.00 97.38 127 SER A N 1
ATOM 1010 C CA . SER A 1 127 ? -14.275 -16.376 15.026 1.00 97.38 127 SER A CA 1
ATOM 1011 C C . SER A 1 127 ? -13.788 -15.917 16.398 1.00 97.38 127 SER A C 1
ATOM 1013 O O . SER A 1 127 ? -13.678 -14.718 16.657 1.00 97.38 127 SER A O 1
ATOM 1015 N N . GLN A 1 128 ? -13.428 -16.858 17.275 1.00 97.56 128 GLN A N 1
ATOM 1016 C CA . GLN A 1 128 ? -12.932 -16.518 18.612 1.00 97.56 128 GLN A CA 1
ATOM 1017 C C . GLN A 1 128 ? -11.728 -15.558 18.565 1.00 97.56 128 GLN A C 1
ATOM 1019 O O . GLN A 1 128 ? -11.720 -14.561 19.279 1.00 97.56 128 GLN A O 1
ATOM 1024 N N . GLN A 1 129 ? -10.753 -15.802 17.682 1.00 97.88 129 GLN A N 1
ATOM 1025 C CA . GLN A 1 129 ? -9.569 -14.941 17.550 1.00 97.88 129 GLN A CA 1
ATOM 1026 C C . GLN A 1 129 ? -9.923 -13.541 17.032 1.00 97.88 129 GLN A C 1
ATOM 1028 O O . GLN A 1 129 ? -9.347 -12.550 17.477 1.00 97.88 129 GLN A O 1
ATOM 1033 N N . VAL A 1 130 ? -10.890 -13.441 16.113 1.00 98.19 130 VAL A N 1
ATOM 1034 C CA . VAL A 1 130 ? -11.379 -12.153 15.598 1.00 98.19 130 VAL A CA 1
ATOM 1035 C C . VAL A 1 130 ? -12.097 -11.373 16.699 1.00 98.19 130 VAL A C 1
ATOM 1037 O O . VAL A 1 130 ? -11.856 -10.176 16.842 1.00 98.19 130 VAL A O 1
ATOM 1040 N N . ARG A 1 131 ? -12.915 -12.040 17.525 1.00 98.38 131 ARG A N 1
ATOM 1041 C CA . ARG A 1 131 ? -13.553 -11.419 18.697 1.00 98.38 131 ARG A CA 1
ATOM 1042 C C . ARG A 1 131 ? -12.518 -10.927 19.713 1.00 98.38 131 ARG A C 1
ATOM 1044 O O . ARG A 1 131 ? -12.640 -9.808 20.200 1.00 98.38 131 ARG A O 1
ATOM 1051 N N . GLU A 1 132 ? -11.481 -11.715 19.997 1.00 98.12 132 GLU A N 1
ATOM 1052 C CA . GLU A 1 132 ? -10.369 -11.313 20.875 1.00 98.12 132 GLU A CA 1
ATOM 1053 C C . GLU A 1 132 ? -9.630 -10.081 20.323 1.00 98.12 132 GLU A C 1
ATOM 1055 O O . GLU A 1 132 ? -9.458 -9.096 21.039 1.00 98.12 132 GLU A O 1
ATOM 1060 N N . MET A 1 133 ? -9.286 -10.076 19.028 1.00 98.25 133 MET A N 1
ATOM 1061 C CA . MET A 1 133 ? -8.665 -8.923 18.362 1.00 98.25 133 MET A CA 1
ATOM 1062 C C . MET A 1 133 ? -9.552 -7.676 18.414 1.00 98.25 133 MET A C 1
ATOM 1064 O O . MET A 1 133 ? -9.053 -6.573 18.632 1.00 98.25 133 MET A O 1
ATOM 1068 N N . PHE A 1 134 ? -10.859 -7.835 18.207 1.00 98.38 134 PHE A N 1
ATOM 1069 C CA . PHE A 1 134 ? -11.809 -6.734 18.297 1.00 98.38 134 PHE A CA 1
ATOM 1070 C C . PHE A 1 134 ? -11.843 -6.138 19.706 1.00 98.38 134 PHE A C 1
ATOM 1072 O O . PHE A 1 134 ? -11.802 -4.922 19.842 1.00 98.38 134 PHE A O 1
ATOM 1079 N N . VAL A 1 135 ? -11.863 -6.970 20.753 1.00 98.06 135 VAL A N 1
ATOM 1080 C CA . VAL A 1 135 ? -11.825 -6.505 22.151 1.00 98.06 135 VAL A CA 1
ATOM 1081 C C . VAL A 1 135 ? -10.529 -5.755 22.449 1.00 98.06 135 VAL A C 1
ATOM 1083 O O . VAL A 1 135 ? -10.572 -4.678 23.046 1.00 98.06 135 VAL A O 1
ATOM 1086 N N . ASP A 1 136 ? -9.386 -6.286 22.011 1.00 98.06 136 ASP A N 1
ATOM 1087 C CA . ASP A 1 136 ? -8.091 -5.616 22.152 1.00 98.06 136 ASP A CA 1
ATOM 1088 C C . ASP A 1 136 ? -8.100 -4.247 21.455 1.00 98.06 136 ASP A C 1
ATOM 1090 O O . ASP A 1 136 ? -7.691 -3.237 22.033 1.00 98.06 136 ASP A O 1
ATOM 1094 N N . LEU A 1 137 ? -8.618 -4.197 20.225 1.00 98.00 137 LEU A N 1
ATOM 1095 C CA . LEU A 1 137 ? -8.754 -2.967 19.452 1.00 98.00 137 LEU A CA 1
ATOM 1096 C C . LEU A 1 137 ? -9.717 -1.979 20.120 1.00 98.00 137 LEU A C 1
ATOM 1098 O O . LEU A 1 137 ? -9.418 -0.790 20.166 1.00 98.00 137 LEU A O 1
ATOM 1102 N N . TYR A 1 138 ? -10.827 -2.456 20.681 1.00 96.69 138 TYR A N 1
ATOM 1103 C CA . TYR A 1 138 ? -11.815 -1.633 21.376 1.00 96.69 138 TYR A CA 1
ATOM 1104 C C . TYR A 1 138 ? -11.239 -1.013 22.645 1.00 96.69 138 TYR A C 1
ATOM 1106 O O . TYR A 1 138 ? -11.459 0.164 22.913 1.00 96.69 138 TYR A O 1
ATOM 1114 N N . ARG A 1 139 ? -10.463 -1.775 23.422 1.00 95.62 139 ARG A N 1
ATOM 1115 C CA . ARG A 1 139 ? -9.788 -1.253 24.619 1.00 95.62 139 ARG A CA 1
ATOM 1116 C C . ARG A 1 139 ? -8.731 -0.209 24.265 1.00 95.62 139 ARG A C 1
ATOM 1118 O O . ARG A 1 139 ? -8.607 0.802 24.951 1.00 95.62 139 ARG A O 1
ATOM 1125 N N . GLU A 1 140 ? -7.977 -0.444 23.196 1.00 96.69 140 GLU A N 1
ATOM 1126 C CA . GLU A 1 140 ? -6.827 0.389 22.841 1.00 96.69 140 GLU A CA 1
ATOM 1127 C C . GLU A 1 140 ? -7.206 1.628 22.000 1.00 96.69 140 GLU A C 1
ATOM 1129 O O . GLU A 1 140 ? -6.582 2.692 22.133 1.00 96.69 140 GLU A O 1
ATOM 1134 N N . HIS A 1 141 ? -8.220 1.506 21.138 1.00 97.62 141 HIS A N 1
ATOM 1135 C CA . HIS A 1 141 ? -8.676 2.518 20.177 1.00 97.62 141 HIS A CA 1
ATOM 1136 C C . HIS A 1 141 ? -10.213 2.525 20.011 1.00 97.62 141 HIS A C 1
ATOM 1138 O O . HIS A 1 141 ? -10.703 2.370 18.889 1.00 97.62 141 HIS A O 1
ATOM 1144 N N . PRO A 1 142 ? -10.998 2.766 21.079 1.00 96.12 142 PRO A N 1
ATOM 1145 C CA . PRO A 1 142 ? -12.465 2.725 20.998 1.00 96.12 142 PRO A CA 1
ATOM 1146 C C . PRO A 1 142 ? -13.012 3.696 19.940 1.00 96.12 142 PRO A C 1
ATOM 1148 O O . PRO A 1 142 ? -13.822 3.327 19.099 1.00 96.12 142 PRO A O 1
ATOM 1151 N N . TYR A 1 143 ? -12.434 4.898 19.872 1.00 96.94 143 TYR A N 1
ATOM 1152 C CA . TYR A 1 143 ? -12.789 5.941 18.905 1.00 96.94 143 TYR A CA 1
ATOM 1153 C C . TYR A 1 143 ? -12.586 5.550 17.431 1.00 96.94 143 TYR A C 1
ATOM 1155 O O . TYR A 1 143 ? -13.164 6.187 16.557 1.00 96.94 143 TYR A O 1
ATOM 1163 N N . ALA A 1 144 ? -11.738 4.561 17.126 1.00 97.44 144 ALA A N 1
ATOM 1164 C CA . ALA A 1 144 ? -11.583 4.075 15.756 1.00 97.44 144 ALA A CA 1
ATOM 1165 C C . ALA A 1 144 ? -12.762 3.179 15.358 1.00 97.44 144 ALA A C 1
ATOM 1167 O O . ALA A 1 144 ? -13.249 3.284 14.237 1.00 97.44 144 ALA A O 1
ATOM 1168 N N . LEU A 1 145 ? -13.248 2.347 16.282 1.00 97.12 145 LEU A N 1
ATOM 1169 C CA . LEU A 1 145 ? -14.414 1.493 16.059 1.00 97.12 145 LEU A CA 1
ATOM 1170 C C . LEU A 1 145 ? -15.709 2.308 16.021 1.00 97.12 145 LEU A C 1
ATOM 1172 O O . LEU A 1 145 ? -16.518 2.100 15.125 1.00 97.12 145 LEU A O 1
ATOM 1176 N N . GLU A 1 146 ? -15.855 3.295 16.909 1.00 95.31 146 GLU A N 1
ATOM 1177 C CA . GLU A 1 146 ? -16.977 4.252 16.904 1.00 95.31 146 GLU A CA 1
ATOM 1178 C C . GLU A 1 146 ? -17.086 5.017 15.572 1.00 95.31 146 GLU A C 1
ATOM 1180 O O . GLU A 1 146 ? -18.175 5.356 15.116 1.00 95.31 146 GLU A O 1
ATOM 1185 N N . ALA A 1 147 ? -15.949 5.286 14.923 1.00 96.94 147 ALA A N 1
ATOM 1186 C CA . ALA A 1 147 ? -15.908 5.981 13.641 1.00 96.94 147 ALA A CA 1
ATOM 1187 C C . ALA A 1 147 ? -16.210 5.074 12.434 1.00 96.94 147 ALA A C 1
ATOM 1189 O O . ALA A 1 147 ? -16.330 5.579 11.312 1.00 96.94 147 ALA A O 1
ATOM 1190 N N . MET A 1 148 ? -16.318 3.753 12.616 1.00 95.69 148 MET A N 1
ATOM 1191 C CA . MET A 1 148 ? -16.673 2.843 11.527 1.00 95.69 148 MET A CA 1
ATOM 1192 C C . MET A 1 148 ? -18.137 3.042 11.129 1.00 95.69 148 MET A C 1
ATOM 1194 O O . MET A 1 148 ? -19.038 2.910 11.948 1.00 95.69 148 MET A O 1
ATOM 1198 N N . GLY A 1 149 ? -18.381 3.385 9.861 1.00 89.69 149 GLY A N 1
ATOM 1199 C CA . GLY A 1 149 ? -19.720 3.757 9.387 1.00 89.69 149 GLY A CA 1
ATOM 1200 C C . GLY A 1 149 ? -20.193 5.141 9.858 1.00 89.69 149 GLY A C 1
ATOM 1201 O O . GLY A 1 149 ? -21.347 5.503 9.621 1.00 89.69 149 GLY A O 1
ATOM 1202 N N . GLY A 1 150 ? -19.316 5.912 10.509 1.00 92.94 150 GLY A N 1
ATOM 1203 C CA . GLY A 1 150 ? -19.586 7.267 10.977 1.00 92.94 150 GLY A CA 1
ATOM 1204 C C . GLY A 1 150 ? -19.505 8.323 9.872 1.00 92.94 150 GLY A C 1
ATOM 1205 O O . GLY A 1 150 ? -19.374 8.040 8.678 1.00 92.94 150 GLY A O 1
ATOM 1206 N N . THR A 1 151 ? -19.572 9.593 10.268 1.00 96.12 151 THR A N 1
ATOM 1207 C CA . THR A 1 151 ? -19.413 10.713 9.335 1.00 96.12 151 THR A CA 1
ATOM 1208 C C . THR A 1 151 ? -17.941 10.939 8.974 1.00 96.12 151 THR A C 1
ATOM 1210 O O . THR A 1 151 ? -17.023 10.495 9.665 1.00 96.12 151 THR A O 1
ATOM 1213 N N . ARG A 1 152 ? -17.679 11.729 7.919 1.00 96.44 152 ARG A N 1
ATOM 1214 C CA . ARG A 1 152 ? -16.316 12.188 7.582 1.00 96.44 152 ARG A CA 1
ATOM 1215 C C . ARG A 1 152 ? -15.607 12.837 8.779 1.00 96.44 152 ARG A C 1
ATOM 1217 O O . ARG A 1 152 ? -14.402 12.662 8.927 1.00 96.44 152 ARG A O 1
ATOM 1224 N N . GLY A 1 153 ? -16.334 13.587 9.610 1.00 97.31 153 GLY A N 1
ATOM 1225 C CA . GLY A 1 153 ? -15.771 14.224 10.803 1.00 97.31 153 GLY A CA 1
ATOM 1226 C C . GLY A 1 153 ? -15.293 13.204 11.834 1.00 97.31 153 GLY A C 1
ATOM 1227 O O . GLY A 1 153 ? -14.184 13.340 12.348 1.00 97.31 153 GLY A O 1
ATOM 1228 N N . ASP A 1 154 ? -16.084 12.156 12.065 1.00 97.12 154 ASP A N 1
ATOM 1229 C CA . ASP A 1 154 ? -15.767 11.089 13.021 1.00 97.12 154 ASP A CA 1
ATOM 1230 C C . ASP A 1 154 ? -14.531 10.303 12.569 1.00 97.12 154 ASP A C 1
ATOM 1232 O O . ASP A 1 154 ? -13.590 10.119 13.342 1.00 97.12 154 ASP A O 1
ATOM 1236 N N . VAL A 1 155 ? -14.476 9.940 11.282 1.00 97.44 155 VAL A N 1
ATOM 1237 C CA . VAL A 1 155 ? -13.338 9.231 10.673 1.00 97.44 155 VAL A CA 1
ATOM 1238 C C . VAL A 1 155 ? -12.048 10.041 10.769 1.00 97.44 155 VAL A C 1
ATOM 1240 O O . VAL A 1 155 ? -11.028 9.527 11.229 1.00 97.44 155 VAL A O 1
ATOM 1243 N N . LEU A 1 156 ? -12.071 11.318 10.374 1.00 97.19 156 LEU A N 1
ATOM 1244 C CA . LEU A 1 156 ? -10.879 12.170 10.445 1.00 97.19 156 LEU A CA 1
ATOM 1245 C C . LEU A 1 156 ? -10.456 12.434 11.898 1.00 97.19 156 LEU A C 1
ATOM 1247 O O . LEU A 1 156 ? -9.262 12.450 12.198 1.00 97.19 156 LEU A O 1
ATOM 1251 N N . GLY A 1 157 ? -11.418 12.578 12.814 1.00 97.75 157 GLY A N 1
ATOM 1252 C CA . GLY A 1 157 ? -11.154 12.694 14.246 1.00 97.75 157 GLY A CA 1
ATOM 1253 C C . GLY A 1 157 ? -10.494 11.441 14.827 1.00 97.75 157 GLY A C 1
ATOM 1254 O O . GLY A 1 157 ? -9.559 11.552 15.623 1.00 97.75 157 GLY A O 1
ATOM 1255 N N . ALA A 1 158 ? -10.929 10.251 14.407 1.00 97.81 158 ALA A N 1
ATOM 1256 C CA . ALA A 1 158 ? -10.308 8.991 14.798 1.00 97.81 158 ALA A CA 1
ATOM 1257 C C . ALA A 1 158 ? -8.874 8.872 14.264 1.00 97.81 158 ALA A C 1
ATOM 1259 O O . ALA A 1 158 ? -7.959 8.592 15.040 1.00 97.81 158 ALA A O 1
ATOM 1260 N N . ILE A 1 159 ? -8.657 9.168 12.977 1.00 97.31 159 ILE A N 1
ATOM 1261 C CA . ILE A 1 159 ? -7.326 9.171 12.347 1.00 97.31 159 ILE A CA 1
ATOM 1262 C C . ILE A 1 159 ? -6.365 10.106 13.089 1.00 97.31 159 ILE A C 1
ATOM 1264 O O . ILE A 1 159 ? -5.235 9.709 13.391 1.00 97.31 159 ILE A O 1
ATOM 1268 N N . ALA A 1 160 ? -6.807 11.321 13.428 1.00 97.50 160 ALA A N 1
ATOM 1269 C CA . ALA A 1 160 ? -5.995 12.283 14.168 1.00 97.50 160 ALA A CA 1
ATOM 1270 C C . ALA A 1 160 ? -5.572 11.732 15.540 1.00 97.50 160 ALA A C 1
ATOM 1272 O O . ALA A 1 160 ? -4.392 11.781 15.883 1.00 97.50 160 ALA A O 1
ATOM 1273 N N . LYS A 1 161 ? -6.500 11.115 16.287 1.00 97.50 161 LYS A N 1
ATOM 1274 C CA . LYS A 1 161 ? -6.210 10.496 17.593 1.00 97.50 161 LYS A CA 1
ATOM 1275 C C . LYS A 1 161 ? -5.214 9.333 17.489 1.00 97.50 161 LYS A C 1
ATOM 1277 O O . LYS A 1 161 ? -4.292 9.264 18.305 1.00 97.50 161 LYS A O 1
ATOM 1282 N N . VAL A 1 162 ? -5.359 8.441 16.498 1.00 96.38 162 VAL A N 1
ATOM 1283 C CA . VAL A 1 162 ? -4.383 7.353 16.265 1.00 96.38 162 VAL A CA 1
ATOM 1284 C C . VAL A 1 162 ? -3.011 7.938 15.921 1.00 96.38 162 VAL A C 1
ATOM 1286 O O . VAL A 1 162 ? -1.998 7.523 16.484 1.00 96.38 162 VAL A O 1
ATOM 1289 N N . SER A 1 163 ? -2.972 8.939 15.043 1.00 95.06 163 SER A N 1
ATOM 1290 C CA . SER A 1 163 ? -1.732 9.577 14.584 1.00 95.06 163 SER A CA 1
ATOM 1291 C C . SER A 1 163 ? -1.003 10.311 15.711 1.00 95.06 163 SER A C 1
ATOM 1293 O O . SER A 1 163 ? 0.215 10.184 15.846 1.00 95.06 163 SER A O 1
ATOM 1295 N N . ASP A 1 164 ? -1.733 11.029 16.568 1.00 94.25 164 ASP A N 1
ATOM 1296 C CA . ASP A 1 164 ? -1.180 11.653 17.770 1.00 94.25 164 ASP A CA 1
ATOM 1297 C C . ASP A 1 164 ? -0.586 10.599 18.705 1.00 94.25 164 ASP A C 1
ATOM 1299 O O . ASP A 1 164 ? 0.554 10.741 19.147 1.00 94.25 164 ASP A O 1
ATOM 1303 N N . LYS A 1 165 ? -1.306 9.499 18.953 1.00 93.50 165 LYS A N 1
ATOM 1304 C CA . LYS A 1 165 ? -0.825 8.394 19.794 1.00 93.50 165 LYS A CA 1
ATOM 1305 C C . LYS A 1 165 ? 0.460 7.765 19.243 1.00 93.50 165 LYS A C 1
ATOM 1307 O O . LYS A 1 165 ? 1.413 7.567 19.999 1.00 93.50 165 LYS A O 1
ATOM 1312 N N . LEU A 1 166 ? 0.525 7.522 17.933 1.00 91.88 166 LEU A N 1
ATOM 1313 C CA . LEU A 1 166 ? 1.727 7.035 17.248 1.00 91.88 166 LEU A CA 1
ATOM 1314 C C . LEU A 1 166 ? 2.893 8.024 17.361 1.00 91.88 166 LEU A C 1
ATOM 1316 O O . LEU A 1 166 ? 4.017 7.624 17.669 1.00 91.88 166 LEU A O 1
ATOM 1320 N N . ARG A 1 167 ? 2.634 9.324 17.185 1.00 90.19 167 ARG A N 1
ATOM 1321 C CA . ARG A 1 167 ? 3.641 10.376 17.376 1.00 90.19 167 ARG A CA 1
ATOM 1322 C C . ARG A 1 167 ? 4.145 10.438 18.812 1.00 90.19 167 ARG A C 1
ATOM 1324 O O . ARG A 1 167 ? 5.349 10.560 19.005 1.00 90.19 167 ARG A O 1
ATOM 1331 N N . PHE A 1 168 ? 3.273 10.330 19.814 1.00 87.31 168 PHE A N 1
ATOM 1332 C CA . PHE A 1 168 ? 3.679 10.307 21.222 1.00 87.31 168 PHE A CA 1
ATOM 1333 C C . PHE A 1 168 ? 4.538 9.081 21.555 1.00 87.31 168 PHE A C 1
ATOM 1335 O O . PHE A 1 168 ? 5.530 9.219 22.270 1.00 87.31 168 PHE A O 1
ATOM 1342 N N . ARG A 1 169 ? 4.224 7.907 20.988 1.00 84.25 169 ARG A N 1
ATOM 1343 C CA . ARG A 1 169 ? 5.090 6.715 21.081 1.00 84.25 169 ARG A CA 1
ATOM 1344 C C . ARG A 1 169 ? 6.438 6.930 20.381 1.00 84.25 169 ARG A C 1
ATOM 1346 O O . ARG A 1 169 ? 7.472 6.540 20.914 1.00 84.25 169 ARG A O 1
ATOM 1353 N N . GLY A 1 170 ? 6.446 7.587 19.221 1.00 74.56 170 GLY A N 1
ATOM 1354 C CA . GLY A 1 170 ? 7.658 7.847 18.436 1.00 74.56 170 GLY A CA 1
ATOM 1355 C C . GLY A 1 170 ? 8.571 8.951 18.989 1.00 74.56 170 GLY A C 1
ATOM 1356 O O . GLY A 1 170 ? 9.790 8.848 18.880 1.00 74.56 170 GLY A O 1
ATOM 1357 N N . ALA A 1 171 ? 8.010 9.993 19.608 1.00 52.84 171 ALA A N 1
ATOM 1358 C CA . ALA A 1 171 ? 8.743 11.147 20.142 1.00 52.84 171 ALA A CA 1
ATOM 1359 C C . ALA A 1 171 ? 9.353 10.907 21.544 1.00 52.84 171 ALA A C 1
ATOM 1361 O O . ALA A 1 171 ? 9.968 11.813 22.107 1.00 52.84 171 ALA A O 1
ATOM 1362 N N . GLY A 1 172 ? 9.198 9.701 22.107 1.00 59.69 172 GLY A N 1
ATOM 1363 C CA . GLY A 1 172 ? 9.632 9.334 23.459 1.00 59.69 172 GLY A CA 1
ATOM 1364 C C . GLY A 1 172 ? 10.209 7.916 23.564 1.00 59.69 172 GLY A C 1
ATOM 1365 O O . GLY A 1 172 ? 11.064 7.522 22.771 1.00 59.69 172 GLY A O 1
ATOM 1366 N N . LEU A 1 173 ? 9.785 7.157 24.588 1.00 51.78 173 LEU A N 1
ATOM 1367 C CA . LEU A 1 173 ? 10.126 5.738 24.776 1.00 51.78 173 LEU A CA 1
ATOM 1368 C C . LEU A 1 173 ? 9.851 4.997 23.461 1.00 51.78 173 LEU A C 1
ATOM 1370 O O . LEU A 1 173 ? 8.688 4.860 23.112 1.00 51.78 173 LEU A O 1
ATOM 1374 N N . ARG A 1 174 ? 10.901 4.563 22.748 1.00 72.38 174 ARG A N 1
ATOM 1375 C CA . ARG A 1 174 ? 10.871 3.941 21.407 1.00 72.38 174 ARG A CA 1
ATOM 1376 C C . ARG A 1 174 ? 10.037 2.650 21.368 1.00 72.38 174 ARG A C 1
ATOM 1378 O O . ARG A 1 174 ? 10.581 1.557 21.234 1.00 72.38 174 ARG A O 1
ATOM 1385 N N . GLN A 1 175 ? 8.728 2.762 21.532 1.00 82.50 175 GLN A N 1
ATOM 1386 C CA . GLN A 1 175 ? 7.795 1.658 21.422 1.00 82.50 175 GLN A CA 1
ATOM 1387 C C . GLN A 1 175 ? 7.458 1.491 19.949 1.00 82.50 175 GLN A C 1
ATOM 1389 O O . GLN A 1 175 ? 7.065 2.445 19.276 1.00 82.50 175 GLN A O 1
ATOM 1394 N N . ALA A 1 176 ? 7.656 0.276 19.444 1.00 87.62 176 ALA A N 1
ATOM 1395 C CA . ALA A 1 176 ? 7.236 -0.063 18.098 1.00 87.62 176 ALA A CA 1
ATOM 1396 C C . ALA A 1 176 ? 5.701 0.046 17.995 1.00 87.62 176 ALA A C 1
ATOM 1398 O O . ALA A 1 176 ? 5.013 -0.290 18.964 1.00 87.62 176 ALA A O 1
ATOM 1399 N N . PRO A 1 177 ? 5.162 0.495 16.849 1.00 92.75 177 PRO A N 1
ATOM 1400 C CA . PRO A 1 177 ? 3.730 0.433 16.584 1.00 92.75 177 PRO A CA 1
ATOM 1401 C C . PRO A 1 177 ? 3.188 -0.987 16.768 1.00 92.75 177 PRO A C 1
ATOM 1403 O O . PRO A 1 177 ? 3.874 -1.967 16.470 1.00 92.75 177 PRO A O 1
ATOM 1406 N N . LEU A 1 178 ? 1.953 -1.092 17.245 1.00 94.62 178 LEU A N 1
ATOM 1407 C CA . LEU A 1 178 ? 1.244 -2.353 17.425 1.00 94.62 178 LEU A CA 1
ATOM 1408 C C . LEU A 1 178 ? 0.397 -2.681 16.190 1.00 94.62 178 LEU A C 1
ATOM 1410 O O . LEU A 1 178 ? 0.024 -1.802 15.414 1.00 94.62 178 LEU A O 1
ATOM 1414 N N . ARG A 1 179 ? -0.003 -3.953 16.056 1.00 96.75 179 ARG A N 1
ATOM 1415 C CA . ARG A 1 179 ? -1.000 -4.383 15.054 1.00 96.75 179 ARG A CA 1
ATOM 1416 C C . ARG A 1 179 ? -2.320 -3.609 15.179 1.00 96.75 179 ARG A C 1
ATOM 1418 O O . ARG A 1 179 ? -2.952 -3.299 14.175 1.00 96.75 179 ARG A O 1
ATOM 1425 N N . LEU A 1 180 ? -2.688 -3.253 16.412 1.00 97.75 180 LEU A N 1
ATOM 1426 C C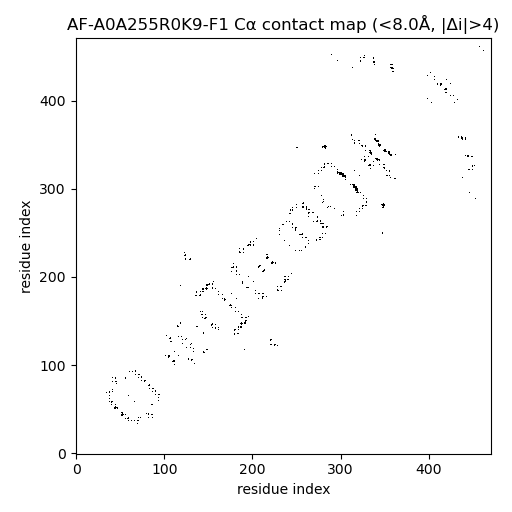A . LEU A 1 180 ? -3.903 -2.502 16.725 1.00 97.75 180 LEU A CA 1
ATOM 1427 C C . LEU A 1 180 ? -3.838 -1.068 16.193 1.00 97.75 180 LEU A C 1
ATOM 1429 O O . LEU A 1 180 ? -4.834 -0.592 15.664 1.00 97.75 180 LEU A O 1
ATOM 1433 N N . ASP A 1 181 ? -2.667 -0.419 16.246 1.00 97.31 181 ASP A N 1
ATOM 1434 C CA . ASP A 1 181 ? -2.499 0.940 15.716 1.00 97.31 181 ASP A CA 1
ATOM 1435 C C . ASP A 1 181 ? -2.724 0.961 14.192 1.00 97.31 181 ASP A C 1
ATOM 1437 O O . ASP A 1 181 ? -3.377 1.857 13.661 1.00 97.31 181 ASP A O 1
ATOM 1441 N N . LEU A 1 182 ? -2.213 -0.054 13.484 1.00 97.56 182 LEU A N 1
ATOM 1442 C CA . LEU A 1 182 ? -2.389 -0.197 12.037 1.00 97.56 182 LEU A CA 1
ATOM 1443 C C . LEU A 1 182 ? -3.855 -0.451 11.660 1.00 97.56 182 LEU A C 1
ATOM 1445 O O . LEU A 1 182 ? -4.375 0.198 10.753 1.00 97.56 182 LEU A O 1
ATOM 1449 N N . LEU A 1 183 ? -4.540 -1.355 12.368 1.00 98.25 183 LEU A N 1
ATOM 1450 C CA . LEU A 1 183 ? -5.967 -1.604 12.146 1.00 98.25 183 LEU A CA 1
ATOM 1451 C C . LEU A 1 183 ? -6.814 -0.365 12.464 1.00 98.25 183 LEU A C 1
ATOM 1453 O O . LEU A 1 183 ? -7.679 -0.003 11.669 1.00 98.25 183 LEU A O 1
ATOM 1457 N N . ALA A 1 184 ? -6.526 0.328 13.568 1.00 98.06 184 ALA A N 1
ATOM 1458 C CA . ALA A 1 184 ? -7.215 1.558 13.953 1.00 98.06 184 ALA A CA 1
ATOM 1459 C C . ALA A 1 184 ? -7.063 2.670 12.904 1.00 98.06 184 ALA A C 1
ATOM 1461 O O . ALA A 1 184 ? -7.971 3.482 12.735 1.00 98.06 184 ALA A O 1
ATOM 1462 N N . LEU A 1 185 ? -5.936 2.703 12.186 1.00 97.56 185 LEU A N 1
ATOM 1463 C CA . LEU A 1 185 ? -5.702 3.662 11.110 1.00 97.56 185 LEU A CA 1
ATOM 1464 C C . LEU A 1 185 ? -6.407 3.259 9.801 1.00 97.56 185 LEU A C 1
ATOM 1466 O O . LEU A 1 185 ? -6.918 4.126 9.095 1.00 97.56 185 LEU A O 1
ATOM 1470 N N . LEU A 1 186 ? -6.450 1.965 9.466 1.00 97.56 186 LEU A N 1
ATOM 1471 C CA . LEU A 1 186 ? -7.009 1.458 8.204 1.00 97.56 186 LEU A CA 1
ATOM 1472 C C . LEU A 1 186 ? -8.543 1.357 8.198 1.00 97.56 186 LEU A C 1
ATOM 1474 O O . LEU A 1 186 ? -9.181 1.701 7.205 1.00 97.56 186 LEU A O 1
ATOM 1478 N N . LEU A 1 187 ? -9.152 0.861 9.277 1.00 97.56 187 LEU A N 1
ATOM 1479 C CA . LEU A 1 187 ? -10.564 0.453 9.285 1.00 97.56 187 LEU A CA 1
ATOM 1480 C C . LEU A 1 187 ? -11.583 1.602 9.116 1.00 97.56 187 LEU A C 1
ATOM 1482 O O . LEU A 1 187 ? -12.533 1.430 8.336 1.00 97.56 187 LEU A O 1
ATOM 1486 N N . PRO A 1 188 ? -11.436 2.769 9.777 1.00 97.06 188 PRO A N 1
ATOM 1487 C CA . PRO A 1 188 ? -12.441 3.833 9.694 1.00 97.06 188 PRO A CA 1
ATOM 1488 C C . PRO A 1 188 ? -12.678 4.392 8.273 1.00 97.06 188 PRO A C 1
ATOM 1490 O O . PRO A 1 188 ? -13.835 4.434 7.844 1.00 97.06 188 PRO A O 1
ATOM 1493 N N . PRO A 1 189 ? -11.649 4.777 7.485 1.00 96.06 189 PRO A N 1
ATOM 1494 C CA . PRO A 1 189 ? -11.876 5.309 6.136 1.00 96.06 189 PRO A CA 1
ATOM 1495 C C . PRO A 1 189 ? -12.361 4.239 5.152 1.00 96.06 189 PRO A C 1
ATOM 1497 O O . PRO A 1 189 ? -13.202 4.522 4.299 1.00 96.06 189 PRO A O 1
ATOM 1500 N N . ILE A 1 190 ? -11.906 2.994 5.313 1.00 94.88 190 ILE A N 1
ATOM 1501 C CA . ILE A 1 190 ? -12.327 1.854 4.489 1.00 94.88 190 ILE A CA 1
ATOM 1502 C C . ILE A 1 190 ? -13.814 1.562 4.681 1.00 94.88 190 ILE A C 1
ATOM 1504 O O . ILE A 1 190 ? -14.510 1.303 3.699 1.00 94.88 190 ILE A O 1
ATOM 1508 N N . SER A 1 191 ? -14.321 1.581 5.913 1.00 93.06 191 SER A N 1
ATOM 1509 C CA . SER A 1 191 ? -15.739 1.302 6.189 1.00 93.06 191 SER A CA 1
ATOM 1510 C C . SER A 1 191 ? -16.668 2.424 5.713 1.00 93.06 191 SER A C 1
ATOM 1512 O O . SER A 1 191 ? -17.753 2.129 5.214 1.00 93.06 191 SER A O 1
ATOM 1514 N N . SER A 1 192 ? -16.215 3.677 5.784 1.00 90.69 192 SER A N 1
ATOM 1515 C CA . SER A 1 192 ? -17.045 4.866 5.525 1.00 90.69 192 SER A CA 1
ATOM 1516 C C . SER A 1 192 ? -16.837 5.506 4.142 1.00 90.69 192 SER A C 1
ATOM 1518 O O . SER A 1 192 ? -17.464 6.517 3.841 1.00 90.69 192 SER A O 1
ATOM 1520 N N . ASP A 1 193 ? -15.950 4.945 3.310 1.00 91.75 193 ASP A N 1
ATOM 1521 C CA . ASP A 1 193 ? -15.577 5.457 1.975 1.00 91.75 193 ASP A CA 1
ATOM 1522 C C . ASP A 1 193 ? -15.137 6.937 1.982 1.00 91.75 193 ASP A C 1
ATOM 1524 O O . ASP A 1 193 ? -15.450 7.736 1.100 1.00 91.75 193 ASP A O 1
ATOM 1528 N N . VAL A 1 194 ? -14.414 7.328 3.033 1.00 93.81 194 VAL A N 1
ATOM 1529 C CA . VAL A 1 194 ? -13.949 8.705 3.223 1.00 93.81 194 VAL A CA 1
ATOM 1530 C C . VAL A 1 194 ? -12.590 8.888 2.555 1.00 93.81 194 VAL A C 1
ATOM 1532 O O . VAL A 1 194 ? -11.627 8.223 2.920 1.00 93.81 194 VAL A O 1
AT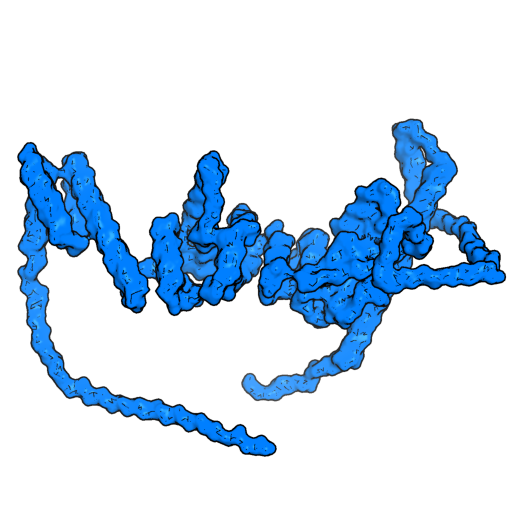OM 1535 N N . GLN A 1 195 ? -12.489 9.853 1.634 1.00 92.75 195 GLN A N 1
ATOM 1536 C CA . GLN A 1 195 ? -11.201 10.262 1.062 1.00 92.75 195 GLN A CA 1
ATOM 1537 C C . GLN A 1 195 ? -10.282 10.877 2.124 1.00 92.75 195 GLN A C 1
ATOM 1539 O O . GLN A 1 195 ? -10.651 11.873 2.766 1.00 92.75 195 GLN A O 1
ATOM 1544 N N . THR A 1 196 ? -9.090 10.302 2.242 1.00 94.44 196 THR A N 1
ATOM 1545 C CA . THR A 1 196 ? -7.998 10.701 3.134 1.00 94.44 196 THR A CA 1
ATOM 1546 C C . THR A 1 196 ? -6.991 11.610 2.428 1.00 94.44 196 THR A C 1
ATOM 1548 O O . THR A 1 196 ? -7.083 11.847 1.224 1.00 94.44 196 THR A O 1
ATOM 1551 N N . ASP A 1 197 ? -6.059 12.180 3.191 1.00 96.00 197 ASP A N 1
ATOM 1552 C CA . ASP A 1 197 ? -4.987 13.019 2.658 1.00 96.00 197 ASP A CA 1
ATOM 1553 C C . ASP A 1 197 ? -3.684 12.232 2.423 1.00 96.00 197 ASP A C 1
ATOM 1555 O O . ASP A 1 197 ? -3.552 11.048 2.743 1.00 96.00 197 ASP A O 1
ATOM 1559 N N . VAL A 1 198 ? -2.700 12.920 1.840 1.00 96.62 198 VAL A N 1
ATOM 1560 C CA . VAL A 1 198 ? -1.385 12.350 1.521 1.00 96.62 198 VAL A CA 1
ATOM 1561 C C . VAL A 1 198 ? -0.611 11.956 2.784 1.00 96.62 198 VAL A C 1
ATOM 1563 O O . VAL A 1 198 ? 0.118 10.966 2.770 1.00 96.62 198 VAL A O 1
ATOM 1566 N N . GLU A 1 199 ? -0.740 12.715 3.875 1.00 96.00 199 GLU A N 1
ATOM 1567 C CA . GLU A 1 199 ? -0.010 12.455 5.123 1.00 96.00 199 GLU A CA 1
ATOM 1568 C C . GLU A 1 199 ? -0.487 11.164 5.795 1.00 96.00 199 GLU A C 1
ATOM 1570 O O . GLU A 1 199 ? 0.330 10.358 6.261 1.00 96.00 199 GLU A O 1
ATOM 1575 N N . TYR A 1 200 ? -1.798 10.928 5.782 1.00 96.69 200 TYR A N 1
ATOM 1576 C CA . TYR A 1 200 ? -2.402 9.667 6.178 1.00 96.69 200 TYR A CA 1
ATOM 1577 C C . TYR A 1 200 ? -1.846 8.505 5.350 1.00 96.69 200 TYR A C 1
ATOM 1579 O O . TYR A 1 200 ? -1.343 7.534 5.919 1.00 96.69 200 TYR A O 1
ATOM 1587 N N . ASP A 1 201 ? -1.859 8.614 4.019 1.00 97.31 201 ASP A N 1
ATOM 1588 C CA . ASP A 1 201 ? -1.408 7.526 3.147 1.00 97.31 201 ASP A CA 1
ATOM 1589 C C . ASP A 1 201 ? 0.080 7.198 3.347 1.00 97.31 201 ASP A C 1
ATOM 1591 O O . ASP A 1 201 ? 0.479 6.031 3.354 1.00 97.31 201 ASP A O 1
ATOM 1595 N N . LEU A 1 202 ? 0.916 8.217 3.564 1.00 96.00 202 LEU A N 1
ATOM 1596 C CA . LEU A 1 202 ? 2.330 8.039 3.899 1.00 96.00 202 LEU A CA 1
ATOM 1597 C C . LEU A 1 202 ? 2.519 7.344 5.254 1.00 96.00 202 LEU A C 1
ATOM 1599 O O . LEU A 1 202 ? 3.442 6.534 5.407 1.00 96.00 202 LEU A O 1
ATOM 1603 N N . SER A 1 203 ? 1.650 7.635 6.223 1.00 95.56 203 SER A N 1
ATOM 1604 C CA . SER A 1 203 ? 1.662 7.005 7.543 1.00 95.56 203 SER A CA 1
ATOM 1605 C C . SER A 1 203 ? 1.267 5.532 7.454 1.00 95.56 203 SER A C 1
ATOM 1607 O O . SER A 1 203 ? 1.991 4.678 7.969 1.00 95.56 203 SER A O 1
ATOM 1609 N N . VAL A 1 204 ? 0.191 5.215 6.726 1.00 97.31 204 VAL A N 1
ATOM 1610 C CA . VAL A 1 204 ? -0.222 3.832 6.445 1.00 97.31 204 VAL A CA 1
ATOM 1611 C C . VAL A 1 204 ? 0.890 3.079 5.721 1.00 97.31 204 VAL A C 1
ATOM 1613 O O . VAL A 1 204 ? 1.304 2.022 6.190 1.00 97.31 204 VAL A O 1
ATOM 1616 N N . TYR A 1 205 ? 1.445 3.642 4.640 1.00 96.62 205 TYR A N 1
ATOM 1617 C CA . TYR A 1 205 ? 2.570 3.044 3.915 1.00 96.62 205 TYR A CA 1
ATOM 1618 C C . TYR A 1 205 ? 3.737 2.700 4.850 1.00 96.62 205 TYR A C 1
ATOM 1620 O O . TYR A 1 205 ? 4.276 1.596 4.793 1.00 96.62 205 TYR A O 1
ATOM 1628 N N . THR A 1 206 ? 4.110 3.628 5.735 1.00 95.00 206 THR A N 1
ATOM 1629 C CA . THR A 1 206 ? 5.214 3.424 6.680 1.00 95.00 206 THR A CA 1
ATOM 1630 C C . THR A 1 206 ? 4.923 2.264 7.628 1.00 95.00 206 THR A C 1
ATOM 1632 O O . THR A 1 206 ? 5.795 1.429 7.847 1.00 95.00 206 THR A O 1
ATOM 1635 N N . LEU A 1 207 ? 3.699 2.165 8.153 1.00 95.69 207 LEU A N 1
ATOM 1636 C CA . LEU A 1 207 ? 3.295 1.067 9.034 1.00 95.69 207 LEU A CA 1
ATOM 1637 C C . LEU A 1 207 ? 3.223 -0.283 8.307 1.00 95.69 207 LEU A C 1
ATOM 1639 O O . LEU A 1 207 ? 3.576 -1.304 8.897 1.00 95.69 207 LEU A O 1
ATOM 1643 N N . LEU A 1 208 ? 2.827 -0.298 7.030 1.00 97.12 208 LEU A N 1
ATOM 1644 C CA . LEU A 1 208 ? 2.789 -1.512 6.206 1.00 97.12 208 LEU A CA 1
ATOM 1645 C C . LEU A 1 208 ? 4.180 -2.116 5.951 1.00 97.12 208 LEU A C 1
ATOM 1647 O O . LEU A 1 208 ? 4.286 -3.301 5.648 1.00 97.12 208 LEU A O 1
ATOM 1651 N N . GLN A 1 209 ? 5.246 -1.331 6.113 1.00 95.25 209 GLN A N 1
ATOM 1652 C CA . GLN A 1 209 ? 6.635 -1.788 5.997 1.00 95.25 209 GLN A CA 1
ATOM 1653 C C . GLN A 1 209 ? 7.193 -2.377 7.308 1.00 95.25 209 GLN A C 1
ATOM 1655 O O . GLN A 1 209 ? 8.313 -2.887 7.336 1.00 95.25 209 GLN A O 1
ATOM 1660 N N . LEU A 1 210 ? 6.439 -2.312 8.410 1.00 95.00 210 LEU A N 1
ATOM 1661 C CA . LEU A 1 210 ? 6.885 -2.774 9.726 1.00 95.00 210 LEU A CA 1
ATOM 1662 C C . LEU A 1 210 ? 6.424 -4.206 10.038 1.00 95.00 210 LEU A C 1
ATOM 1664 O O . LEU A 1 210 ? 5.553 -4.781 9.385 1.00 95.00 210 LEU A O 1
ATOM 1668 N N . HIS A 1 211 ? 7.007 -4.782 11.094 1.00 95.12 211 HIS A N 1
ATOM 1669 C CA . HIS A 1 211 ? 6.690 -6.130 11.577 1.00 95.12 211 HIS A CA 1
ATOM 1670 C C . HIS A 1 211 ? 5.187 -6.390 11.804 1.00 95.12 211 HIS A C 1
ATOM 1672 O O . HIS A 1 211 ? 4.727 -7.419 11.314 1.00 95.12 211 HIS A O 1
ATOM 1678 N N . PRO A 1 212 ? 4.388 -5.478 12.406 1.00 95.31 212 PRO A N 1
ATOM 1679 C CA . PRO A 1 212 ? 2.963 -5.737 12.634 1.00 95.31 212 PRO A CA 1
ATOM 1680 C C . PRO A 1 212 ? 2.163 -6.029 11.360 1.00 95.31 212 PRO A C 1
ATOM 1682 O O . PRO A 1 212 ? 1.229 -6.827 11.384 1.00 95.31 212 PRO A O 1
ATOM 1685 N N . ALA A 1 213 ? 2.528 -5.402 10.240 1.00 96.88 213 ALA A N 1
ATOM 1686 C CA . ALA A 1 213 ? 1.882 -5.652 8.958 1.00 96.88 213 ALA A CA 1
ATOM 1687 C C . ALA A 1 213 ? 2.263 -7.024 8.388 1.00 96.88 213 ALA A C 1
ATOM 1689 O O . ALA A 1 213 ? 1.411 -7.727 7.849 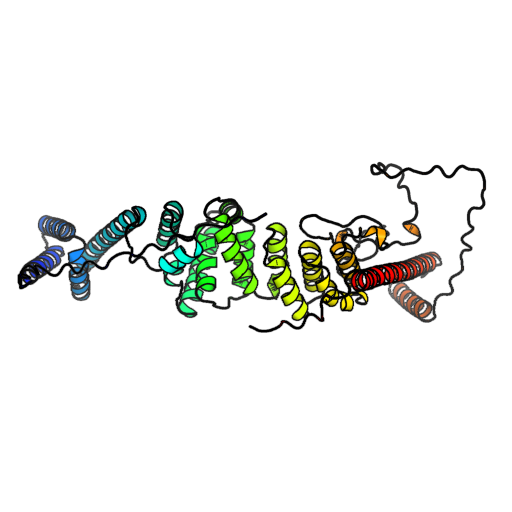1.00 96.88 213 ALA A O 1
ATOM 1690 N N . ASN A 1 214 ? 3.528 -7.430 8.544 1.00 96.56 214 ASN A N 1
ATOM 1691 C CA . ASN A 1 214 ? 3.976 -8.769 8.163 1.00 96.56 214 ASN A CA 1
ATOM 1692 C C . ASN A 1 214 ? 3.306 -9.859 9.006 1.00 96.56 214 ASN A C 1
ATOM 1694 O O . ASN A 1 214 ? 2.933 -10.888 8.446 1.00 96.56 214 ASN A O 1
ATOM 1698 N N . ASP A 1 215 ? 3.105 -9.608 10.299 1.00 97.12 215 ASP A N 1
ATOM 1699 C CA . ASP A 1 215 ? 2.419 -10.532 11.204 1.00 97.12 215 ASP A CA 1
ATOM 1700 C C . ASP A 1 215 ? 0.955 -10.707 10.808 1.00 97.12 215 ASP A C 1
ATOM 1702 O O . ASP A 1 215 ? 0.520 -11.832 10.588 1.00 97.12 215 ASP A O 1
ATOM 1706 N N . LEU A 1 216 ? 0.214 -9.605 10.625 1.00 97.75 216 LEU A N 1
ATOM 1707 C CA . LEU A 1 216 ? -1.180 -9.659 10.170 1.00 97.75 216 LEU A CA 1
ATOM 1708 C C . LEU A 1 216 ? -1.313 -10.340 8.806 1.00 97.75 216 LEU A C 1
ATOM 1710 O O . LEU A 1 216 ? -2.229 -11.126 8.603 1.00 97.75 216 LEU A O 1
ATOM 1714 N N . ARG A 1 217 ? -0.393 -10.062 7.876 1.00 97.81 217 ARG A N 1
ATOM 1715 C CA . ARG A 1 217 ? -0.385 -10.660 6.535 1.00 97.81 217 ARG A CA 1
ATOM 1716 C C . ARG A 1 217 ? -0.109 -12.165 6.558 1.00 97.81 217 ARG A C 1
ATOM 1718 O O . ARG A 1 217 ? -0.655 -12.880 5.723 1.00 97.81 217 ARG A O 1
ATOM 1725 N N . GLY A 1 218 ? 0.779 -12.621 7.440 1.00 97.38 218 GLY A N 1
ATOM 1726 C CA . GLY A 1 218 ? 1.158 -14.030 7.570 1.00 97.38 218 GLY A CA 1
ATOM 1727 C C . GLY A 1 218 ? 0.207 -14.856 8.439 1.00 97.38 218 GLY A C 1
ATOM 1728 O O . GLY A 1 218 ? 0.318 -16.081 8.456 1.00 97.38 218 GLY A O 1
ATOM 1729 N N . ASP A 1 219 ? -0.704 -14.203 9.158 1.00 98.12 219 ASP A N 1
ATOM 1730 C CA . ASP A 1 219 ? -1.647 -14.858 10.053 1.00 98.12 219 ASP A CA 1
ATOM 1731 C C . ASP A 1 219 ? -2.710 -15.661 9.270 1.00 98.12 219 ASP A C 1
ATOM 1733 O O . ASP A 1 219 ? -3.293 -15.144 8.313 1.00 98.12 219 ASP A O 1
ATOM 1737 N N . PRO A 1 220 ? -2.997 -16.920 9.652 1.00 97.75 220 PRO A N 1
ATOM 1738 C CA . PRO A 1 220 ? -3.936 -17.774 8.924 1.00 97.75 220 PRO A CA 1
ATOM 1739 C C . PRO A 1 220 ? -5.400 -17.319 9.007 1.00 97.75 220 PRO A C 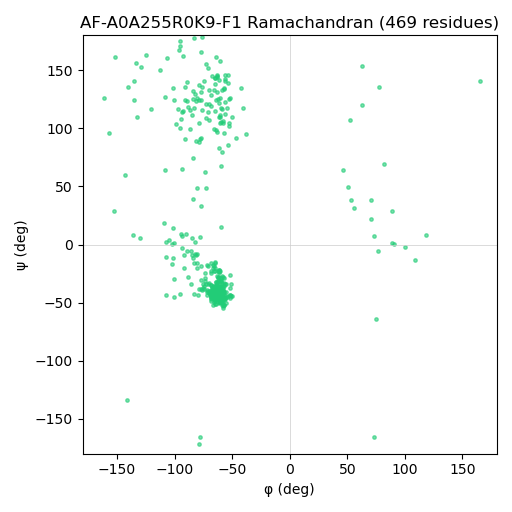1
ATOM 1741 O O . PRO A 1 220 ? -6.192 -17.697 8.147 1.00 97.75 220 PRO A O 1
ATOM 1744 N N . VAL A 1 221 ? -5.776 -16.546 10.029 1.00 97.50 221 VAL A N 1
ATOM 1745 C CA . VAL A 1 221 ? -7.136 -16.024 10.220 1.00 97.50 221 VAL A CA 1
ATOM 1746 C C . VAL A 1 221 ? -7.252 -14.613 9.652 1.00 97.50 221 VAL A C 1
ATOM 1748 O O . VAL A 1 221 ? -8.226 -14.302 8.968 1.00 97.50 221 VAL A O 1
ATOM 1751 N N . PHE A 1 222 ? -6.253 -13.759 9.889 1.00 98.00 222 PHE A N 1
ATOM 1752 C CA . PHE A 1 222 ? -6.314 -12.350 9.490 1.00 98.00 222 PHE A CA 1
ATOM 1753 C C . PHE A 1 222 ? -5.722 -12.057 8.107 1.00 98.00 222 PHE A C 1
ATOM 1755 O O . PHE A 1 222 ? -6.070 -11.030 7.530 1.00 98.00 222 PHE A O 1
ATOM 1762 N N . GLY A 1 223 ? -4.872 -12.923 7.549 1.00 98.00 223 GLY A N 1
ATOM 1763 C CA . GLY A 1 223 ? -4.048 -12.619 6.375 1.00 98.00 223 GLY A CA 1
ATOM 1764 C C . GLY A 1 223 ? -4.827 -12.201 5.130 1.00 98.00 223 GLY A C 1
ATOM 1765 O O . GLY A 1 223 ? -4.582 -11.127 4.575 1.00 98.00 223 GLY A O 1
ATOM 1766 N N . ASP A 1 224 ? -5.778 -13.022 4.685 1.00 98.12 224 ASP A N 1
ATOM 1767 C CA . ASP A 1 224 ? -6.582 -12.724 3.493 1.00 98.12 224 ASP A CA 1
ATOM 1768 C C . ASP A 1 224 ? -7.530 -11.527 3.699 1.00 98.12 224 ASP A C 1
ATOM 1770 O O . ASP A 1 224 ? -7.476 -10.596 2.886 1.00 98.12 224 ASP A O 1
ATOM 1774 N N . PRO A 1 225 ? -8.315 -11.454 4.796 1.00 98.06 225 PRO A N 1
ATOM 1775 C CA . PRO A 1 225 ? -9.081 -10.255 5.139 1.00 98.06 225 PRO A CA 1
ATOM 1776 C C . PRO A 1 225 ? -8.240 -8.975 5.189 1.00 98.06 225 PRO A C 1
ATOM 1778 O O . PRO A 1 225 ? -8.619 -7.944 4.633 1.00 98.06 225 PRO A O 1
ATOM 1781 N N . PHE A 1 226 ? -7.059 -9.037 5.806 1.00 98.38 226 PHE A N 1
ATOM 1782 C CA . PHE A 1 226 ? -6.161 -7.897 5.933 1.00 98.38 226 PHE A CA 1
ATOM 1783 C C . PHE A 1 226 ? -5.639 -7.429 4.570 1.00 98.38 226 PHE A C 1
ATOM 1785 O O . PHE A 1 226 ? -5.657 -6.232 4.285 1.00 98.38 226 PHE A O 1
ATOM 1792 N N . LYS A 1 227 ? -5.251 -8.349 3.676 1.00 98.38 227 LYS A N 1
ATOM 1793 C CA . LYS A 1 227 ? -4.877 -8.006 2.291 1.00 98.38 227 LYS A CA 1
ATOM 1794 C C . LYS A 1 227 ? -6.034 -7.363 1.518 1.00 98.38 227 LYS A C 1
ATOM 1796 O O . LYS A 1 227 ? -5.792 -6.443 0.735 1.00 98.38 227 LYS A O 1
ATOM 1801 N N . ALA A 1 228 ? -7.274 -7.801 1.741 1.00 98.06 228 ALA A N 1
ATOM 1802 C CA . ALA A 1 228 ? -8.455 -7.200 1.118 1.00 98.06 228 ALA A CA 1
ATOM 1803 C C . ALA A 1 228 ? -8.702 -5.762 1.616 1.00 98.06 228 ALA A C 1
ATOM 1805 O O . ALA A 1 228 ? -8.949 -4.862 0.812 1.00 98.06 228 ALA A O 1
ATOM 1806 N N . ILE A 1 229 ? -8.557 -5.527 2.924 1.00 97.94 229 ILE A N 1
ATOM 1807 C CA . ILE A 1 229 ? -8.606 -4.193 3.547 1.00 97.94 229 ILE A CA 1
ATOM 1808 C C . ILE A 1 229 ? -7.528 -3.290 2.941 1.00 97.94 229 ILE A C 1
ATOM 1810 O O . ILE A 1 229 ? -7.837 -2.210 2.438 1.00 97.94 229 ILE A O 1
ATOM 1814 N N . VAL A 1 230 ? -6.275 -3.753 2.915 1.00 98.31 230 VAL A N 1
ATOM 1815 C CA . VAL A 1 230 ? -5.161 -3.004 2.322 1.00 98.31 230 VAL A CA 1
ATOM 1816 C C . VAL A 1 230 ? -5.449 -2.688 0.857 1.00 98.31 230 VAL A C 1
ATOM 1818 O O . VAL A 1 230 ? -5.325 -1.535 0.466 1.00 98.31 230 VAL A O 1
ATOM 1821 N N . SER A 1 231 ? -5.930 -3.650 0.067 1.00 98.25 231 SER A N 1
ATOM 1822 C CA . SER A 1 231 ? -6.299 -3.424 -1.338 1.00 98.25 231 SER A CA 1
ATOM 1823 C C . SER A 1 231 ? -7.376 -2.342 -1.492 1.00 98.25 231 SER A C 1
ATOM 1825 O O . SER A 1 231 ? -7.283 -1.505 -2.389 1.00 98.25 231 SER A O 1
ATOM 1827 N N . LYS A 1 232 ? -8.372 -2.290 -0.595 1.00 97.56 232 LYS A N 1
ATOM 1828 C CA . LYS A 1 232 ? -9.376 -1.215 -0.612 1.00 97.56 232 LYS A CA 1
ATOM 1829 C C . LYS A 1 232 ? -8.744 0.154 -0.346 1.00 97.56 232 LYS A C 1
ATOM 1831 O O . LYS A 1 232 ? -9.019 1.090 -1.094 1.00 97.56 232 LYS A O 1
ATOM 1836 N N . TRP A 1 233 ? -7.863 0.251 0.652 1.00 97.81 233 TRP A N 1
ATOM 1837 C CA . TRP A 1 233 ? -7.097 1.476 0.907 1.00 97.81 233 TRP A CA 1
ATOM 1838 C C . TRP A 1 233 ? -6.251 1.881 -0.306 1.00 97.81 233 TRP A C 1
ATOM 1840 O O . TRP A 1 233 ? -6.286 3.038 -0.713 1.00 97.81 233 TRP A O 1
ATOM 1850 N N . MET A 1 234 ? -5.559 0.936 -0.952 1.00 98.00 234 MET A N 1
ATOM 1851 C CA . MET A 1 234 ? -4.740 1.223 -2.136 1.00 98.00 234 MET A CA 1
ATOM 1852 C C . MET A 1 234 ? -5.548 1.901 -3.248 1.00 98.00 234 MET A C 1
ATOM 1854 O O . MET A 1 234 ? -5.066 2.856 -3.857 1.00 98.00 234 MET A O 1
ATOM 1858 N N . ARG A 1 235 ? -6.791 1.458 -3.479 1.00 96.94 235 ARG A N 1
ATOM 1859 C CA . ARG A 1 235 ? -7.693 2.064 -4.472 1.00 96.94 235 ARG A CA 1
ATOM 1860 C C . ARG A 1 235 ? -8.054 3.509 -4.128 1.00 96.94 235 ARG A C 1
ATOM 1862 O O . ARG A 1 235 ? -8.154 4.341 -5.023 1.00 96.94 235 ARG A O 1
ATOM 1869 N N . GLN A 1 236 ? -8.241 3.795 -2.841 1.00 95.94 236 GLN A N 1
ATOM 1870 C CA . GLN A 1 236 ? -8.608 5.120 -2.331 1.00 95.94 236 GLN A CA 1
ATOM 1871 C C . GLN A 1 236 ? -7.401 6.057 -2.145 1.00 95.94 236 GLN A C 1
ATOM 1873 O O . GLN A 1 236 ? -7.593 7.264 -2.013 1.00 95.94 236 GLN A O 1
ATOM 1878 N N . SER A 1 237 ? -6.177 5.519 -2.145 1.00 96.62 237 SER A N 1
ATOM 1879 C CA . SER A 1 237 ? -4.951 6.280 -1.891 1.00 96.62 237 SER A CA 1
ATOM 1880 C C . SER A 1 237 ? -4.681 7.357 -2.944 1.00 96.62 237 SER A C 1
ATOM 1882 O O . SER A 1 237 ? -4.929 7.180 -4.147 1.00 96.62 237 SER A O 1
ATOM 1884 N N . HIS A 1 238 ? -4.104 8.465 -2.490 1.00 96.12 238 HIS A N 1
ATOM 1885 C CA . HIS A 1 238 ? -3.748 9.601 -3.322 1.00 96.12 238 HIS A CA 1
ATOM 1886 C C . HIS A 1 238 ? -2.684 9.244 -4.377 1.00 96.12 238 HIS A C 1
ATOM 1888 O O . HIS A 1 238 ? -1.746 8.482 -4.131 1.00 96.12 238 HIS A O 1
ATOM 1894 N N . ILE A 1 239 ? -2.773 9.850 -5.565 1.00 95.88 239 ILE A N 1
ATOM 1895 C CA . ILE A 1 239 ? -1.866 9.558 -6.689 1.00 95.88 239 ILE A CA 1
ATOM 1896 C C . ILE A 1 239 ? -0.388 9.826 -6.355 1.00 95.88 239 ILE A C 1
ATOM 1898 O O . ILE A 1 239 ? 0.495 9.098 -6.795 1.00 95.88 239 ILE A O 1
ATOM 1902 N N . SER A 1 240 ? -0.100 10.809 -5.496 1.00 95.62 240 SER A N 1
ATOM 1903 C CA . SER A 1 240 ? 1.275 11.157 -5.100 1.00 95.62 240 SER A CA 1
ATOM 1904 C C . SER A 1 240 ? 1.996 10.071 -4.295 1.00 95.62 240 SER A C 1
ATOM 1906 O O . SER A 1 240 ? 3.217 10.117 -4.178 1.00 95.62 240 SER A O 1
ATOM 1908 N N . VAL A 1 241 ? 1.272 9.111 -3.708 1.00 96.69 241 VAL A N 1
ATOM 1909 C CA . VAL A 1 241 ? 1.875 7.963 -3.008 1.00 96.69 241 VAL A CA 1
ATOM 1910 C C . VAL A 1 241 ? 1.869 6.693 -3.858 1.00 96.69 241 VAL A C 1
ATOM 1912 O O . VAL A 1 241 ? 2.329 5.644 -3.408 1.00 96.69 241 VAL A O 1
ATOM 1915 N N . ARG A 1 242 ? 1.363 6.763 -5.093 1.00 97.12 242 ARG A N 1
ATOM 1916 C CA . ARG A 1 242 ? 1.038 5.587 -5.901 1.00 97.12 242 ARG A CA 1
ATOM 1917 C C . ARG A 1 242 ? 2.251 4.728 -6.258 1.00 97.12 242 ARG A C 1
ATOM 1919 O O . ARG A 1 242 ? 2.105 3.511 -6.273 1.00 97.12 242 ARG A O 1
ATOM 1926 N N . ASP A 1 243 ? 3.445 5.308 -6.432 1.00 97.19 243 ASP A N 1
ATOM 1927 C CA . ASP A 1 243 ? 4.690 4.533 -6.630 1.00 97.19 243 ASP A CA 1
ATOM 1928 C C . ASP A 1 243 ? 4.922 3.551 -5.471 1.00 97.19 243 ASP A C 1
ATOM 1930 O O . ASP A 1 243 ? 5.177 2.360 -5.663 1.00 97.19 243 ASP A O 1
ATOM 1934 N N . ARG A 1 244 ? 4.757 4.051 -4.245 1.00 97.06 244 ARG A N 1
ATOM 1935 C CA . ARG A 1 244 ? 4.943 3.289 -3.009 1.00 97.06 244 ARG A CA 1
ATOM 1936 C C . ARG A 1 244 ? 3.853 2.239 -2.826 1.00 97.06 244 ARG A C 1
ATOM 1938 O O . ARG A 1 244 ? 4.136 1.119 -2.408 1.00 97.06 244 ARG A O 1
ATOM 1945 N N . VAL A 1 245 ? 2.617 2.595 -3.163 1.00 97.94 245 VAL A N 1
ATOM 1946 C CA . VAL A 1 245 ? 1.468 1.689 -3.092 1.00 97.94 245 VAL A CA 1
ATOM 1947 C C . VAL A 1 245 ? 1.618 0.529 -4.079 1.00 97.94 245 VAL A C 1
ATOM 1949 O O . VAL A 1 245 ? 1.480 -0.625 -3.678 1.00 97.94 245 VAL A O 1
ATOM 1952 N N . LEU A 1 246 ? 1.975 0.811 -5.338 1.00 98.31 246 LEU A N 1
ATOM 1953 C CA . LEU A 1 246 ? 2.234 -0.214 -6.356 1.00 98.31 246 LEU A CA 1
ATOM 1954 C C . LEU A 1 246 ? 3.376 -1.147 -5.946 1.00 98.31 246 LEU A C 1
ATOM 1956 O O . LEU A 1 246 ? 3.298 -2.350 -6.180 1.00 98.31 246 LEU A O 1
ATOM 1960 N N . ARG A 1 247 ? 4.411 -0.619 -5.284 1.00 97.44 247 ARG A N 1
ATOM 1961 C CA . ARG A 1 247 ? 5.499 -1.440 -4.743 1.00 97.44 247 ARG A CA 1
ATOM 1962 C C . ARG A 1 247 ? 5.002 -2.455 -3.714 1.00 97.44 247 ARG A C 1
ATOM 1964 O O . ARG A 1 247 ? 5.317 -3.632 -3.851 1.00 97.44 247 ARG A O 1
ATOM 1971 N N . ILE A 1 248 ? 4.184 -2.031 -2.745 1.00 97.81 248 ILE A N 1
ATOM 1972 C CA . ILE A 1 248 ? 3.576 -2.962 -1.777 1.00 97.81 248 ILE A CA 1
ATOM 1973 C C . ILE A 1 248 ? 2.708 -3.988 -2.509 1.00 97.81 248 ILE A C 1
ATOM 1975 O O . ILE A 1 248 ? 2.796 -5.179 -2.218 1.00 97.81 248 ILE A O 1
ATOM 1979 N N . ALA A 1 249 ? 1.893 -3.548 -3.472 1.00 98.38 249 ALA A N 1
ATOM 1980 C CA . ALA A 1 249 ? 1.007 -4.432 -4.224 1.00 98.38 249 ALA A CA 1
ATOM 1981 C C . ALA A 1 249 ? 1.790 -5.542 -4.953 1.00 98.38 249 ALA A C 1
ATOM 1983 O O . ALA A 1 249 ? 1.414 -6.713 -4.877 1.00 98.38 249 ALA A O 1
ATOM 1984 N N . LEU A 1 250 ? 2.935 -5.196 -5.554 1.00 97.56 250 LEU A N 1
ATOM 1985 C CA . LEU A 1 250 ? 3.854 -6.145 -6.185 1.00 97.56 250 LEU A CA 1
ATOM 1986 C C . LEU A 1 250 ? 4.520 -7.081 -5.173 1.00 97.56 250 LEU A C 1
ATOM 1988 O O . LEU A 1 250 ? 4.459 -8.300 -5.330 1.00 97.56 250 LEU A O 1
ATOM 1992 N N . GLU A 1 251 ? 5.126 -6.532 -4.118 1.00 97.06 251 GLU A N 1
ATOM 1993 C CA . GLU A 1 251 ? 5.817 -7.303 -3.075 1.00 97.06 251 GLU A CA 1
ATOM 1994 C C . GLU A 1 251 ? 4.893 -8.318 -2.395 1.00 97.06 251 GLU A C 1
ATOM 1996 O O . GLU A 1 251 ? 5.308 -9.426 -2.045 1.00 97.06 251 GLU A O 1
ATOM 2001 N N . TRP A 1 252 ? 3.630 -7.943 -2.198 1.00 97.75 252 TRP A N 1
ATOM 2002 C CA . TRP A 1 252 ? 2.621 -8.776 -1.551 1.00 97.75 252 TRP A CA 1
ATOM 2003 C C . TRP A 1 252 ? 1.799 -9.598 -2.543 1.00 97.75 252 TRP A C 1
ATOM 2005 O O . TRP A 1 252 ? 0.974 -10.399 -2.104 1.00 97.75 252 TRP A O 1
ATOM 2015 N N . LYS A 1 253 ? 2.041 -9.432 -3.850 1.00 97.12 253 LYS A N 1
ATOM 2016 C CA . LYS A 1 253 ? 1.315 -10.088 -4.943 1.00 97.12 253 LYS A CA 1
ATOM 2017 C C . LYS A 1 253 ? -0.203 -9.930 -4.802 1.00 97.12 253 LYS A C 1
ATOM 2019 O O . LYS A 1 253 ? -0.938 -10.910 -4.834 1.00 97.12 253 LYS A O 1
ATOM 2024 N N . LEU A 1 254 ? -0.658 -8.697 -4.585 1.00 98.00 254 LEU A N 1
ATOM 2025 C CA . LEU A 1 254 ? -2.081 -8.386 -4.436 1.00 98.00 254 LEU A CA 1
ATOM 2026 C C . LEU A 1 254 ? -2.765 -8.336 -5.803 1.00 98.00 254 LEU A C 1
ATOM 2028 O O . LEU A 1 254 ? -2.249 -7.687 -6.711 1.00 98.00 254 LEU A O 1
ATOM 2032 N N . ASP A 1 255 ? -3.958 -8.918 -5.914 1.00 96.69 255 ASP A N 1
ATOM 2033 C CA . ASP A 1 255 ? -4.723 -8.987 -7.172 1.00 96.69 255 ASP A CA 1
ATOM 2034 C C . ASP A 1 255 ? -5.090 -7.602 -7.737 1.00 96.69 255 ASP A C 1
ATOM 2036 O O . ASP A 1 255 ? -5.284 -7.432 -8.940 1.00 96.69 255 ASP A O 1
ATOM 2040 N N . ILE A 1 256 ? -5.141 -6.576 -6.879 1.00 97.94 256 ILE A N 1
ATOM 2041 C CA . ILE A 1 256 ? -5.443 -5.199 -7.285 1.00 97.94 256 ILE A CA 1
ATOM 2042 C C . ILE A 1 256 ? -4.333 -4.556 -8.131 1.00 97.94 256 ILE A C 1
ATOM 2044 O O . ILE A 1 256 ? -4.574 -3.539 -8.775 1.00 97.94 256 ILE A O 1
ATOM 2048 N N . THR A 1 257 ? -3.121 -5.121 -8.149 1.00 98.50 257 THR A N 1
ATOM 2049 C CA . THR A 1 257 ? -1.939 -4.493 -8.767 1.00 98.50 257 THR A CA 1
ATOM 2050 C C . THR A 1 257 ? -2.185 -4.099 -10.223 1.00 98.50 257 THR A C 1
ATOM 2052 O O . THR A 1 257 ? -1.866 -2.975 -10.609 1.00 98.50 257 THR A O 1
ATOM 2055 N N . ARG A 1 258 ? -2.793 -4.988 -11.023 1.00 98.12 258 ARG A N 1
ATOM 2056 C CA . ARG A 1 258 ? -3.087 -4.725 -12.439 1.00 98.12 258 ARG A CA 1
ATOM 2057 C C . ARG A 1 258 ? -4.085 -3.580 -12.614 1.00 98.12 258 ARG A C 1
ATOM 2059 O O . ARG A 1 258 ? -3.815 -2.654 -13.372 1.00 98.12 258 ARG A O 1
ATOM 2066 N N . GLU A 1 259 ? -5.219 -3.632 -11.915 1.00 98.25 259 GLU A N 1
ATOM 2067 C CA . GLU A 1 259 ? -6.254 -2.588 -11.993 1.00 98.25 259 GLU A CA 1
ATOM 2068 C C . GLU A 1 259 ? -5.687 -1.229 -11.572 1.00 98.25 259 GLU A C 1
ATOM 2070 O O . GLU A 1 259 ? -5.839 -0.238 -12.283 1.00 98.25 259 GLU A O 1
ATOM 2075 N N . LEU A 1 260 ? -4.937 -1.210 -10.468 1.00 98.31 260 LEU A N 1
ATOM 2076 C CA . LEU A 1 260 ? -4.320 -0.004 -9.937 1.00 98.31 260 LEU A CA 1
ATOM 2077 C C . LEU A 1 260 ? -3.296 0.595 -10.908 1.00 98.31 260 LEU A C 1
ATOM 2079 O O . LEU A 1 260 ? -3.220 1.816 -11.048 1.00 98.31 260 LEU A O 1
ATOM 2083 N N . ALA A 1 261 ? -2.508 -0.243 -11.584 1.00 98.44 261 ALA A N 1
ATOM 2084 C CA . ALA A 1 261 ? -1.548 0.198 -12.589 1.00 98.44 261 ALA A CA 1
ATOM 2085 C C . ALA A 1 261 ? -2.246 0.812 -13.814 1.00 98.44 261 ALA A C 1
ATOM 2087 O O . ALA A 1 261 ? -1.823 1.868 -14.280 1.00 98.44 261 ALA A O 1
ATOM 2088 N N . ILE A 1 262 ? -3.347 0.215 -14.288 1.00 98.25 262 ILE A N 1
ATOM 2089 C CA . ILE A 1 262 ? -4.151 0.763 -15.394 1.00 98.25 262 ILE A CA 1
ATOM 2090 C C . ILE A 1 262 ? -4.721 2.134 -15.022 1.00 98.25 262 ILE A C 1
ATOM 2092 O O . ILE A 1 262 ? -4.528 3.093 -15.766 1.00 98.25 262 ILE A O 1
ATOM 2096 N N . GLU A 1 263 ? -5.366 2.246 -13.858 1.00 97.88 263 GLU A N 1
ATOM 2097 C CA . GLU A 1 263 ? -5.905 3.520 -13.361 1.00 97.88 263 GLU A CA 1
ATOM 2098 C C . GLU A 1 263 ? -4.817 4.592 -13.232 1.00 97.88 263 GLU A C 1
ATOM 2100 O O . GLU A 1 263 ? -5.068 5.771 -13.474 1.00 97.88 263 GLU A O 1
ATOM 2105 N N . THR A 1 264 ? -3.604 4.183 -12.850 1.00 97.94 264 THR A N 1
ATOM 2106 C CA . THR A 1 264 ? -2.453 5.083 -12.721 1.00 97.94 264 THR A CA 1
ATOM 2107 C C . THR A 1 264 ? -1.993 5.588 -14.087 1.00 97.94 264 THR A C 1
ATOM 2109 O O . THR A 1 264 ? -1.769 6.784 -14.231 1.00 97.94 264 THR A O 1
ATOM 2112 N N . LEU A 1 265 ? -1.901 4.722 -15.102 1.00 97.62 265 LEU A N 1
ATOM 2113 C CA . LEU A 1 265 ? -1.551 5.135 -16.468 1.00 97.62 265 LEU A CA 1
ATOM 2114 C C . LEU A 1 265 ? -2.600 6.076 -17.072 1.00 97.62 265 LEU A C 1
ATOM 2116 O O . LEU A 1 265 ? -2.238 7.065 -17.705 1.00 97.62 265 LEU A O 1
ATOM 2120 N N . ASP A 1 266 ? -3.886 5.813 -16.828 1.00 96.88 266 ASP A N 1
ATOM 2121 C CA . ASP A 1 266 ? -4.992 6.632 -17.343 1.00 96.88 266 ASP A CA 1
ATOM 2122 C C . ASP A 1 266 ? -4.998 8.062 -16.766 1.00 96.88 266 ASP A C 1
ATOM 2124 O O . ASP A 1 266 ? -5.523 8.983 -17.392 1.00 96.88 266 ASP A O 1
ATOM 2128 N N . GLN A 1 267 ? -4.373 8.277 -15.604 1.00 96.31 267 GLN A N 1
ATOM 2129 C CA . GLN A 1 267 ? -4.191 9.606 -15.007 1.00 96.31 267 GLN A CA 1
ATOM 2130 C C . GLN A 1 267 ? -2.993 10.381 -15.583 1.00 96.31 267 GLN A C 1
ATOM 2132 O O . GLN A 1 267 ? -2.850 11.563 -15.279 1.00 96.31 267 GLN A O 1
ATOM 2137 N N . ASN A 1 268 ? -2.162 9.741 -16.417 1.00 90.88 268 ASN A N 1
ATOM 2138 C CA . ASN A 1 268 ? -0.963 10.301 -17.051 1.00 90.88 268 ASN A CA 1
ATOM 2139 C C . ASN A 1 268 ? -0.048 11.103 -16.090 1.00 90.88 268 ASN A C 1
ATOM 2141 O O . ASN A 1 268 ? 0.094 12.321 -16.242 1.00 90.88 268 ASN A O 1
ATOM 2145 N N . PRO A 1 269 ? 0.537 10.441 -15.076 1.00 93.69 269 PRO A N 1
ATOM 2146 C CA . PRO A 1 269 ? 1.380 11.084 -14.075 1.00 93.69 269 PRO A CA 1
ATOM 2147 C C . PRO A 1 269 ? 2.796 11.375 -14.607 1.00 93.69 269 PRO A C 1
ATOM 2149 O O . PRO A 1 269 ? 3.053 11.351 -15.808 1.00 93.69 269 PRO A O 1
ATOM 2152 N N . ASP A 1 270 ? 3.733 11.678 -13.707 1.00 96.88 270 ASP A N 1
ATOM 2153 C CA . ASP A 1 270 ? 5.148 11.812 -14.044 1.00 96.88 270 ASP A CA 1
ATOM 2154 C C . ASP A 1 270 ? 5.770 10.493 -14.545 1.00 96.88 270 ASP A C 1
ATOM 2156 O O . ASP A 1 270 ? 5.251 9.394 -14.329 1.00 96.88 270 ASP A O 1
ATOM 2160 N N . ALA A 1 271 ? 6.911 10.614 -15.224 1.00 97.19 271 ALA A N 1
ATOM 2161 C CA . ALA A 1 271 ? 7.549 9.506 -15.925 1.00 97.19 271 ALA A CA 1
ATOM 2162 C C . ALA A 1 271 ? 7.998 8.361 -14.997 1.00 97.19 271 ALA A C 1
ATOM 2164 O O . ALA A 1 271 ? 7.919 7.197 -15.399 1.00 97.19 271 ALA A O 1
ATOM 2165 N N . ASP A 1 272 ? 8.408 8.657 -13.758 1.00 96.88 272 ASP A N 1
ATOM 2166 C CA . ASP A 1 272 ? 8.817 7.633 -12.790 1.00 96.88 272 ASP A CA 1
ATOM 2167 C C . ASP A 1 272 ? 7.613 6.788 -12.361 1.00 96.88 272 ASP A C 1
ATOM 2169 O O . ASP A 1 272 ? 7.681 5.552 -12.327 1.00 96.88 272 ASP A O 1
ATOM 2173 N N . LEU A 1 273 ? 6.474 7.438 -12.096 1.00 97.81 273 LEU A N 1
ATOM 2174 C CA . LEU A 1 273 ? 5.239 6.739 -11.759 1.00 97.81 273 LEU A CA 1
ATOM 2175 C C . LEU A 1 273 ? 4.676 5.946 -12.951 1.00 97.81 273 LEU A C 1
ATOM 2177 O O . LEU A 1 273 ? 4.198 4.823 -12.758 1.00 97.81 273 LEU A O 1
ATOM 2181 N N . ILE A 1 274 ? 4.784 6.463 -14.181 1.00 98.44 274 ILE A N 1
ATOM 2182 C CA . ILE A 1 274 ? 4.442 5.696 -15.390 1.00 98.44 274 ILE A CA 1
ATOM 2183 C C . ILE A 1 274 ? 5.322 4.445 -15.475 1.00 98.44 274 ILE A C 1
ATOM 2185 O O . ILE A 1 274 ? 4.796 3.342 -15.625 1.00 98.44 274 ILE A O 1
ATOM 2189 N N . ALA A 1 275 ? 6.643 4.573 -15.317 1.00 98.19 275 ALA A N 1
ATOM 2190 C CA . ALA A 1 275 ? 7.556 3.433 -15.354 1.00 98.19 275 ALA A CA 1
ATOM 2191 C C . ALA A 1 275 ? 7.204 2.373 -14.295 1.00 98.19 275 ALA A C 1
ATOM 2193 O O . ALA A 1 275 ? 7.207 1.176 -14.597 1.00 98.19 275 ALA A O 1
ATOM 2194 N N . ARG A 1 276 ? 6.823 2.789 -13.076 1.00 98.12 276 ARG A N 1
ATOM 2195 C CA . ARG A 1 276 ? 6.344 1.871 -12.028 1.00 98.12 276 ARG A CA 1
ATOM 2196 C C . ARG A 1 276 ? 5.046 1.168 -12.417 1.00 98.12 276 ARG A C 1
ATOM 2198 O O . ARG A 1 276 ? 4.915 -0.029 -12.174 1.00 98.12 276 ARG A O 1
ATOM 2205 N N . ALA A 1 277 ? 4.093 1.881 -13.011 1.00 98.50 277 ALA A N 1
ATOM 2206 C CA . ALA A 1 277 ? 2.838 1.289 -13.463 1.00 98.50 277 ALA A CA 1
ATOM 2207 C C . ALA A 1 277 ? 3.064 0.285 -14.609 1.00 98.50 277 ALA A C 1
ATOM 2209 O O . ALA A 1 277 ? 2.503 -0.809 -14.584 1.00 98.50 277 ALA A O 1
ATOM 2210 N N . ILE A 1 278 ? 3.955 0.591 -15.558 1.00 98.62 278 ILE A N 1
ATOM 2211 C CA . ILE A 1 278 ? 4.364 -0.345 -16.616 1.00 98.62 278 ILE A CA 1
ATOM 2212 C C . ILE A 1 278 ? 5.040 -1.585 -16.017 1.00 98.62 278 ILE A C 1
ATOM 2214 O O . ILE A 1 278 ? 4.725 -2.705 -16.412 1.00 98.62 278 ILE A O 1
ATOM 2218 N N . GLN A 1 279 ? 5.923 -1.413 -15.031 1.00 98.06 279 GLN A N 1
ATOM 2219 C CA . GLN A 1 279 ? 6.546 -2.524 -14.307 1.00 98.06 279 GLN A CA 1
ATOM 2220 C C . GLN A 1 279 ? 5.496 -3.391 -13.585 1.00 98.06 279 GLN A C 1
ATOM 2222 O O . GLN A 1 279 ? 5.561 -4.620 -13.622 1.00 98.06 279 GLN A O 1
ATOM 2227 N N . ALA A 1 280 ? 4.484 -2.766 -12.978 1.00 98.44 280 ALA A N 1
ATOM 2228 C CA . ALA A 1 280 ? 3.387 -3.480 -12.338 1.00 98.44 280 ALA A CA 1
ATOM 2229 C C . ALA A 1 280 ? 2.550 -4.298 -13.341 1.00 98.44 280 ALA A C 1
ATOM 2231 O O . ALA A 1 280 ? 2.203 -5.448 -13.059 1.00 98.44 280 ALA A O 1
ATOM 2232 N N . LEU A 1 281 ? 2.299 -3.746 -14.534 1.00 98.56 281 LEU A N 1
ATOM 2233 C CA . LEU A 1 281 ? 1.681 -4.477 -15.641 1.00 98.56 281 LEU A CA 1
ATOM 2234 C C . LEU A 1 281 ? 2.577 -5.585 -16.185 1.00 98.56 281 LEU A C 1
ATOM 2236 O O . LEU A 1 281 ? 2.064 -6.641 -16.517 1.00 98.56 281 LEU A O 1
ATOM 2240 N N . ALA A 1 282 ? 3.895 -5.410 -16.239 1.00 98.25 282 ALA A N 1
ATOM 2241 C CA . ALA A 1 282 ? 4.782 -6.507 -16.613 1.00 98.25 282 ALA A CA 1
ATOM 2242 C C . ALA A 1 282 ? 4.623 -7.692 -15.643 1.00 98.25 282 ALA A C 1
ATOM 2244 O O . ALA A 1 282 ? 4.566 -8.830 -16.080 1.00 98.25 282 ALA A O 1
ATOM 2245 N N . SER A 1 283 ? 4.487 -7.438 -14.338 1.00 98.00 283 SER A N 1
ATOM 2246 C CA . SER A 1 283 ? 4.363 -8.499 -13.327 1.00 98.00 283 SER A CA 1
ATOM 2247 C C . SER A 1 283 ? 3.017 -9.242 -13.340 1.00 98.00 283 SER A C 1
ATOM 2249 O O . SER A 1 283 ? 2.992 -10.463 -13.198 1.00 98.00 283 SER A O 1
ATOM 2251 N N . GLN A 1 284 ? 1.893 -8.524 -13.470 1.00 98.06 284 GLN A N 1
ATOM 2252 C CA . GLN A 1 284 ? 0.541 -9.100 -13.303 1.00 98.06 284 GLN A CA 1
ATOM 2253 C C . GLN A 1 284 ? -0.442 -8.786 -14.443 1.00 98.06 284 GLN A C 1
ATOM 2255 O O . GLN A 1 284 ? -1.634 -9.081 -14.343 1.00 98.06 284 GLN A O 1
ATOM 2260 N N . GLY A 1 285 ? 0.019 -8.137 -15.505 1.00 97.69 285 GLY A N 1
ATOM 2261 C CA . GLY A 1 285 ? -0.794 -7.795 -16.665 1.00 97.69 285 GLY A CA 1
ATOM 2262 C C . GLY A 1 285 ? -1.053 -8.985 -17.583 1.00 97.69 285 GLY A C 1
ATOM 2263 O O . GLY A 1 285 ? -0.590 -10.105 -17.372 1.00 97.69 285 GLY A O 1
ATOM 2264 N N . VAL A 1 286 ? -1.815 -8.717 -18.636 1.00 97.62 286 VAL A N 1
ATOM 2265 C CA . VAL A 1 286 ? -2.138 -9.670 -19.705 1.00 97.62 286 VAL A CA 1
ATOM 2266 C C . VAL A 1 286 ? -1.750 -9.088 -21.069 1.00 97.62 286 VAL A C 1
ATOM 2268 O O . VAL A 1 286 ? -1.596 -7.870 -21.184 1.00 97.62 286 VAL A O 1
ATOM 2271 N N . PRO A 1 287 ? -1.631 -9.908 -22.131 1.00 97.75 287 PRO A N 1
ATOM 2272 C CA . PRO A 1 287 ? -1.280 -9.424 -23.470 1.00 97.75 287 PRO A CA 1
ATOM 2273 C C . PRO A 1 287 ? -2.130 -8.249 -23.984 1.00 97.75 287 PRO A C 1
ATOM 2275 O O . PRO A 1 287 ? -1.602 -7.353 -24.639 1.00 97.75 287 PRO A O 1
ATOM 2278 N N . ASP A 1 288 ? -3.419 -8.182 -23.638 1.00 96.88 288 ASP A N 1
ATOM 2279 C CA . ASP A 1 288 ? -4.304 -7.078 -24.044 1.00 96.88 288 ASP A CA 1
ATOM 2280 C C . ASP A 1 288 ? -3.863 -5.709 -23.491 1.00 96.88 288 ASP A C 1
ATOM 2282 O O . ASP A 1 288 ? -4.084 -4.674 -24.133 1.00 96.88 288 ASP A O 1
ATOM 2286 N N . ASP A 1 289 ? -3.178 -5.691 -22.340 1.00 98.19 289 ASP A N 1
ATOM 2287 C CA . ASP A 1 289 ? -2.677 -4.463 -21.713 1.00 98.19 289 ASP A CA 1
ATOM 2288 C C . ASP A 1 289 ? -1.582 -3.795 -22.559 1.00 98.19 289 ASP A C 1
ATOM 2290 O O . ASP A 1 289 ? -1.347 -2.593 -22.429 1.00 98.19 289 ASP A O 1
ATOM 2294 N N . THR A 1 290 ? -0.967 -4.524 -23.500 1.00 97.88 290 THR A N 1
ATOM 2295 C CA . THR A 1 290 ? 0.058 -3.984 -24.411 1.00 97.88 290 THR A CA 1
ATOM 2296 C C . THR A 1 290 ? -0.457 -2.820 -25.255 1.00 97.88 290 THR A C 1
ATOM 2298 O O . THR A 1 290 ? 0.311 -1.911 -25.562 1.00 97.88 290 THR A O 1
ATOM 2301 N N . THR A 1 291 ? -1.765 -2.758 -25.532 1.00 97.12 291 THR A N 1
ATOM 2302 C CA . THR A 1 291 ? -2.401 -1.619 -26.220 1.00 97.12 291 THR A CA 1
ATOM 2303 C C . THR A 1 291 ? -2.151 -0.294 -25.492 1.00 97.12 291 THR A C 1
ATOM 2305 O O . THR A 1 291 ? -1.984 0.743 -26.132 1.00 97.12 291 THR A O 1
ATOM 2308 N N . ARG A 1 292 ? -2.080 -0.327 -24.155 1.00 97.75 292 ARG A N 1
ATOM 2309 C CA . ARG A 1 292 ? -1.809 0.842 -23.305 1.00 97.75 292 ARG A CA 1
ATOM 2310 C C . ARG A 1 292 ? -0.322 1.183 -23.228 1.00 97.75 292 ARG A C 1
ATOM 2312 O O . ARG A 1 292 ? 0.019 2.309 -22.893 1.00 97.75 292 ARG A O 1
ATOM 2319 N N . LEU A 1 293 ? 0.552 0.227 -23.546 1.00 98.25 293 LEU A N 1
ATOM 2320 C CA . LEU A 1 293 ? 2.006 0.385 -23.490 1.00 98.25 293 LEU A CA 1
ATOM 2321 C C . LEU A 1 293 ? 2.600 0.933 -24.793 1.00 98.25 293 LEU A C 1
ATOM 2323 O O . LEU A 1 293 ? 3.623 1.611 -24.760 1.00 98.25 293 LEU A O 1
ATOM 2327 N N . VAL A 1 294 ? 1.951 0.677 -25.936 1.00 98.19 294 VAL A N 1
ATOM 2328 C CA . VAL A 1 294 ? 2.413 1.122 -27.264 1.00 98.19 294 VAL A CA 1
ATOM 2329 C C . VAL A 1 294 ? 2.728 2.625 -27.343 1.00 98.19 294 VAL A C 1
ATOM 2331 O O . VAL A 1 294 ? 3.775 2.944 -27.907 1.00 98.19 294 VAL A O 1
ATOM 2334 N N . PRO A 1 295 ? 1.919 3.551 -26.784 1.00 97.81 295 PRO A N 1
ATOM 2335 C CA . PRO A 1 295 ? 2.225 4.984 -26.837 1.00 97.81 295 PRO A CA 1
ATOM 2336 C C . PRO A 1 295 ? 3.578 5.361 -26.218 1.00 97.81 295 PRO A C 1
ATOM 2338 O O . PRO A 1 295 ? 4.194 6.330 -26.649 1.00 97.81 295 PRO A O 1
ATOM 2341 N N . TYR A 1 296 ? 4.065 4.583 -25.247 1.00 98.31 296 TYR A N 1
ATOM 2342 C CA . TYR A 1 296 ? 5.318 4.858 -24.545 1.00 98.31 296 TYR A CA 1
ATOM 2343 C C . TYR A 1 296 ? 6.558 4.326 -25.277 1.00 98.31 296 TYR A C 1
ATOM 2345 O O . TYR A 1 296 ? 7.671 4.675 -24.901 1.00 98.31 296 TYR A O 1
ATOM 2353 N N . LEU A 1 297 ? 6.408 3.533 -26.349 1.00 98.38 297 LEU A N 1
ATOM 2354 C CA . LEU A 1 297 ? 7.538 3.012 -27.143 1.00 98.38 297 LEU A CA 1
ATOM 2355 C C . LEU A 1 297 ? 8.345 4.097 -27.869 1.00 98.38 297 LEU A C 1
ATOM 2357 O O . LEU A 1 297 ? 9.446 3.828 -28.352 1.00 98.38 297 LEU A O 1
ATOM 2361 N N . ASP 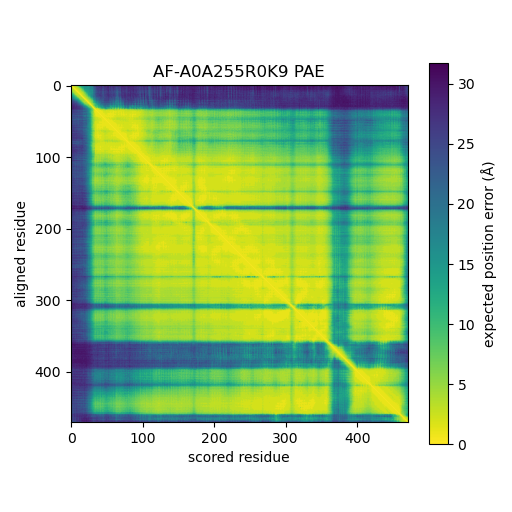A 1 298 ? 7.797 5.303 -27.969 1.00 97.62 298 ASP A N 1
ATOM 2362 C CA . ASP A 1 298 ? 8.439 6.461 -28.584 1.00 97.62 298 ASP A CA 1
ATOM 2363 C C . ASP A 1 298 ? 8.893 7.508 -27.552 1.00 97.62 298 ASP A C 1
ATOM 2365 O O . ASP A 1 298 ? 9.441 8.533 -27.945 1.00 97.62 298 ASP A O 1
ATOM 2369 N N . ASP A 1 299 ? 8.705 7.263 -26.249 1.00 98.06 299 ASP A N 1
ATOM 2370 C CA . ASP A 1 299 ? 9.016 8.231 -25.192 1.00 98.06 299 ASP A CA 1
ATOM 2371 C C . ASP A 1 299 ? 10.502 8.160 -24.768 1.00 98.06 299 ASP A C 1
ATOM 2373 O O . ASP A 1 299 ? 10.934 7.163 -24.171 1.00 98.06 299 ASP A O 1
ATOM 2377 N N . PRO A 1 300 ? 11.319 9.196 -25.058 1.00 97.75 300 PRO A N 1
ATOM 2378 C CA . PRO A 1 300 ? 12.745 9.205 -24.747 1.00 97.75 300 PRO A CA 1
ATOM 2379 C C . PRO A 1 300 ? 13.050 9.655 -23.308 1.00 97.75 300 PRO A C 1
ATOM 2381 O O . PRO A 1 300 ? 14.224 9.838 -22.974 1.00 97.75 300 PRO A O 1
ATOM 2384 N N . THR A 1 301 ? 12.038 9.880 -22.462 1.00 97.88 301 THR A N 1
ATOM 2385 C CA . THR A 1 301 ? 12.226 10.380 -21.094 1.00 97.88 301 THR A CA 1
ATOM 2386 C C . THR A 1 301 ? 13.073 9.409 -20.280 1.00 97.88 301 THR A C 1
ATOM 2388 O O . THR A 1 301 ? 12.779 8.217 -20.206 1.00 97.88 301 THR A O 1
ATOM 2391 N N . VAL A 1 302 ? 14.148 9.917 -19.677 1.00 96.88 302 VAL A N 1
ATOM 2392 C CA . VAL A 1 302 ? 15.088 9.120 -18.879 1.00 96.88 302 VAL A CA 1
ATOM 2393 C C . VAL A 1 302 ? 14.511 8.862 -17.490 1.00 96.88 302 VAL A C 1
ATOM 2395 O O . VAL A 1 302 ? 14.216 9.815 -16.773 1.00 96.88 302 VAL A O 1
ATOM 2398 N N . ILE A 1 303 ? 14.426 7.587 -17.112 1.00 96.94 303 ILE A N 1
ATOM 2399 C CA . ILE A 1 303 ? 13.931 7.108 -15.813 1.00 96.94 303 ILE A CA 1
ATOM 2400 C C . ILE A 1 303 ? 15.097 6.752 -14.887 1.00 96.94 303 ILE A C 1
ATOM 2402 O O . ILE A 1 303 ? 15.138 7.152 -13.728 1.00 96.94 303 ILE A O 1
ATOM 2406 N N . VAL A 1 304 ? 16.100 6.034 -15.405 1.00 96.00 304 VAL A N 1
ATOM 2407 C CA . VAL A 1 304 ? 17.292 5.658 -14.631 1.00 96.00 304 VAL A CA 1
ATOM 2408 C C . VAL A 1 304 ? 18.525 6.232 -15.305 1.00 96.00 304 VAL A C 1
ATOM 2410 O O . VAL A 1 304 ? 18.864 5.858 -16.428 1.00 96.00 304 VAL A O 1
ATOM 2413 N N . ARG A 1 305 ? 19.216 7.126 -14.594 1.00 93.69 305 ARG A N 1
ATOM 2414 C CA . ARG A 1 305 ? 20.507 7.670 -15.021 1.00 93.69 305 ARG A CA 1
ATOM 2415 C C . ARG A 1 305 ? 21.637 6.784 -14.526 1.00 93.69 305 ARG A C 1
ATOM 2417 O O . ARG A 1 305 ? 21.844 6.666 -13.318 1.00 93.69 305 ARG A O 1
ATOM 2424 N N . LYS A 1 306 ? 22.411 6.210 -15.439 1.00 87.44 306 LYS A N 1
ATOM 2425 C CA . LYS A 1 306 ? 23.550 5.347 -15.101 1.00 87.44 306 LYS A CA 1
ATOM 2426 C C . LYS A 1 306 ? 24.834 6.168 -15.059 1.00 87.44 306 LYS A C 1
ATOM 2428 O O . LYS A 1 306 ? 25.752 6.003 -15.852 1.00 87.44 306 LYS A O 1
ATOM 2433 N N . GLN A 1 307 ? 24.903 7.099 -14.110 1.00 71.12 307 GLN A N 1
ATOM 2434 C CA . GLN A 1 307 ? 26.080 7.949 -13.925 1.00 71.12 307 GLN A CA 1
ATOM 2435 C C . GLN A 1 307 ? 27.139 7.245 -13.069 1.00 71.12 307 GLN A C 1
ATOM 2437 O O . GLN A 1 307 ? 27.350 7.585 -11.908 1.00 71.12 307 GLN A O 1
ATOM 2442 N N . PHE A 1 308 ? 27.840 6.273 -13.651 1.00 69.94 308 PHE A N 1
ATOM 2443 C CA . PHE A 1 308 ? 29.113 5.799 -13.109 1.00 69.94 308 PHE A CA 1
ATOM 2444 C C . PHE A 1 308 ? 30.253 6.256 -14.017 1.00 69.94 308 PHE A C 1
ATOM 2446 O O . PHE A 1 308 ? 30.231 6.016 -15.225 1.00 69.94 308 PHE A O 1
ATOM 2453 N N . ILE A 1 309 ? 31.264 6.912 -13.435 1.00 57.41 309 ILE A N 1
ATOM 2454 C CA . ILE A 1 309 ? 32.479 7.328 -14.150 1.00 57.41 309 ILE A CA 1
ATOM 2455 C C . ILE A 1 309 ? 33.104 6.082 -14.794 1.00 57.41 309 ILE A C 1
ATOM 2457 O O . ILE A 1 309 ? 33.582 5.189 -14.098 1.00 57.41 309 ILE A O 1
ATOM 2461 N N . GLY A 1 310 ? 33.080 6.025 -16.127 1.00 65.56 310 GLY A N 1
ATOM 2462 C CA . GLY A 1 310 ? 33.625 4.915 -16.913 1.00 65.56 310 GLY A CA 1
ATOM 2463 C C . GLY A 1 310 ? 32.647 3.782 -17.239 1.00 65.56 310 GLY A C 1
ATOM 2464 O O . GLY A 1 310 ? 33.058 2.837 -17.914 1.00 65.56 310 GLY A O 1
ATOM 2465 N N . SER A 1 311 ? 31.378 3.850 -16.816 1.00 70.56 311 SER A N 1
ATOM 2466 C CA . SER A 1 311 ? 30.376 2.885 -17.278 1.00 70.56 311 SER A CA 1
ATOM 2467 C C . SER A 1 311 ? 29.933 3.219 -18.700 1.00 70.56 311 SER A C 1
ATOM 2469 O O . SER A 1 311 ? 29.704 4.378 -19.034 1.00 70.56 311 SER A O 1
ATOM 2471 N N . ILE A 1 312 ? 29.844 2.188 -19.535 1.00 70.00 312 ILE A N 1
ATOM 2472 C CA . ILE A 1 312 ? 29.394 2.270 -20.933 1.00 70.00 312 ILE A CA 1
ATOM 2473 C C . ILE A 1 312 ? 27.882 1.964 -21.005 1.00 70.00 312 ILE A C 1
ATOM 2475 O O . ILE A 1 312 ? 27.327 1.767 -22.081 1.00 70.00 312 ILE A O 1
ATOM 2479 N N . GLU A 1 313 ? 27.201 1.868 -19.858 1.00 82.44 313 GLU A N 1
ATOM 2480 C CA . GLU A 1 313 ? 25.778 1.547 -19.835 1.00 82.44 313 GLU A CA 1
ATOM 2481 C C . GLU A 1 313 ? 24.949 2.774 -20.216 1.00 82.44 313 GLU A C 1
ATOM 2483 O O . GLU A 1 313 ? 25.147 3.866 -19.686 1.00 82.44 313 GLU A O 1
ATOM 2488 N N . SER A 1 314 ? 24.019 2.574 -21.146 1.00 87.75 314 SER A N 1
ATOM 2489 C CA . SER A 1 314 ? 23.064 3.591 -21.571 1.00 87.75 314 SER A CA 1
ATOM 2490 C C . SER A 1 314 ? 22.088 3.928 -20.444 1.00 87.75 314 SER A C 1
ATOM 2492 O O . SER A 1 314 ? 21.642 3.028 -19.726 1.00 87.75 314 SER A O 1
ATOM 2494 N N . ASP A 1 315 ? 21.674 5.190 -20.355 1.00 94.25 315 ASP A N 1
ATOM 2495 C CA . ASP A 1 315 ? 20.524 5.578 -19.537 1.00 94.25 315 ASP A CA 1
ATOM 2496 C C . ASP A 1 315 ? 19.272 4.781 -19.945 1.00 94.25 315 ASP A C 1
ATOM 2498 O O . ASP A 1 315 ? 19.075 4.458 -21.123 1.00 94.25 315 ASP A O 1
ATOM 2502 N N . VAL A 1 316 ? 18.420 4.473 -18.967 1.00 96.69 316 VAL A N 1
ATOM 2503 C CA . VAL A 1 316 ? 17.162 3.749 -19.192 1.00 96.69 316 VAL A CA 1
ATOM 2504 C C . VAL A 1 316 ? 16.062 4.759 -19.449 1.00 96.69 316 VAL A C 1
ATOM 2506 O O . VAL A 1 316 ? 15.825 5.648 -18.626 1.00 96.69 316 VAL A O 1
ATOM 2509 N N . GLN A 1 317 ? 15.382 4.613 -20.578 1.00 97.69 317 GLN A N 1
ATOM 2510 C CA . GLN A 1 317 ? 14.297 5.493 -20.993 1.00 97.69 317 GLN A CA 1
ATOM 2511 C C . GLN A 1 317 ? 12.942 4.806 -20.856 1.00 97.69 317 GLN A C 1
ATOM 2513 O O . GLN A 1 317 ? 12.853 3.580 -20.825 1.00 97.69 317 GLN A O 1
ATOM 2518 N N . LEU A 1 318 ? 11.867 5.588 -20.814 1.00 98.19 318 LEU A N 1
ATOM 2519 C CA . LEU A 1 318 ? 10.518 5.054 -20.661 1.00 98.19 318 LEU A CA 1
ATOM 2520 C C . LEU A 1 318 ? 10.138 4.088 -21.798 1.00 98.19 318 LEU A C 1
ATOM 2522 O O . LEU A 1 318 ? 9.542 3.040 -21.540 1.00 98.19 318 LEU A O 1
ATOM 2526 N N . ARG A 1 319 ? 10.585 4.360 -23.031 1.00 98.50 319 ARG A N 1
ATOM 2527 C CA . ARG A 1 319 ? 10.467 3.424 -24.162 1.00 98.50 319 ARG A CA 1
ATOM 2528 C C . ARG A 1 319 ? 11.149 2.077 -23.953 1.00 98.50 319 ARG A C 1
ATOM 2530 O O . ARG A 1 319 ? 10.639 1.066 -24.434 1.00 98.50 319 ARG A O 1
ATOM 2537 N N . ASP A 1 320 ? 12.260 2.046 -23.217 1.00 98.44 320 ASP A N 1
ATOM 2538 C CA . ASP A 1 320 ? 12.971 0.807 -22.895 1.00 98.44 320 ASP A CA 1
ATOM 2539 C C . ASP A 1 320 ? 12.129 -0.029 -21.913 1.00 98.44 320 ASP A C 1
ATOM 2541 O O . ASP A 1 320 ? 11.955 -1.233 -22.101 1.00 98.44 320 ASP A O 1
ATOM 2545 N N . VAL A 1 321 ? 11.520 0.627 -20.916 1.00 98.50 321 VAL A N 1
ATOM 2546 C CA . VAL A 1 321 ? 10.614 -0.005 -19.941 1.00 98.50 321 VAL A CA 1
ATOM 2547 C C . VAL A 1 321 ? 9.365 -0.566 -20.625 1.00 98.50 321 VAL A C 1
ATOM 2549 O O . VAL A 1 321 ? 8.997 -1.718 -20.390 1.00 98.50 321 VAL A O 1
ATOM 2552 N N . ALA A 1 322 ? 8.739 0.214 -21.512 1.00 98.69 322 ALA A N 1
ATOM 2553 C CA . ALA A 1 322 ? 7.571 -0.214 -22.279 1.00 98.69 322 ALA A CA 1
ATOM 2554 C C . ALA A 1 322 ? 7.886 -1.420 -23.179 1.00 98.69 322 ALA A C 1
ATOM 2556 O O . ALA A 1 322 ? 7.139 -2.399 -23.185 1.00 98.69 322 ALA A O 1
ATOM 2557 N N . ALA A 1 323 ? 9.014 -1.387 -23.894 1.00 98.62 323 ALA A N 1
ATOM 2558 C CA . ALA A 1 323 ? 9.450 -2.492 -24.741 1.00 98.62 323 ALA A CA 1
ATOM 2559 C C . ALA A 1 323 ? 9.696 -3.782 -23.943 1.00 98.62 323 ALA A C 1
ATOM 2561 O O . ALA A 1 323 ? 9.220 -4.849 -24.337 1.00 98.62 323 ALA A O 1
ATOM 2562 N N . ALA A 1 324 ? 10.395 -3.683 -22.809 1.00 98.56 324 ALA A N 1
ATOM 2563 C CA . ALA A 1 324 ? 10.670 -4.821 -21.936 1.00 98.56 324 ALA A CA 1
ATOM 2564 C C . ALA A 1 324 ? 9.388 -5.414 -21.331 1.00 98.56 324 ALA A C 1
ATOM 2566 O O . ALA A 1 324 ? 9.221 -6.632 -21.316 1.00 98.56 324 ALA A O 1
ATOM 2567 N N . ALA A 1 325 ? 8.455 -4.567 -20.888 1.00 98.62 325 ALA A N 1
ATOM 2568 C CA . ALA A 1 325 ? 7.170 -5.012 -20.357 1.00 98.62 325 ALA A CA 1
ATOM 2569 C C . ALA A 1 325 ? 6.328 -5.741 -21.411 1.00 98.62 325 ALA A C 1
ATOM 2571 O O . ALA A 1 325 ? 5.757 -6.787 -21.116 1.00 98.62 325 ALA A O 1
ATOM 2572 N N . ILE A 1 326 ? 6.287 -5.243 -22.653 1.00 98.69 326 ILE A N 1
ATOM 2573 C CA . ILE A 1 326 ? 5.567 -5.922 -23.737 1.00 98.69 326 ILE A CA 1
ATOM 2574 C C . ILE A 1 326 ? 6.204 -7.285 -24.040 1.00 98.69 326 ILE A C 1
ATOM 2576 O O . ILE A 1 326 ? 5.479 -8.269 -24.162 1.00 98.69 326 ILE A O 1
ATOM 2580 N N . ALA A 1 327 ? 7.537 -7.371 -24.119 1.00 98.50 327 ALA A N 1
ATOM 2581 C CA . ALA A 1 327 ? 8.225 -8.652 -24.299 1.00 98.50 327 ALA A CA 1
ATOM 2582 C C . ALA A 1 327 ? 7.858 -9.646 -23.181 1.00 98.50 327 ALA A C 1
ATOM 2584 O O . ALA A 1 327 ? 7.461 -10.778 -23.464 1.00 98.50 327 ALA A O 1
ATOM 2585 N N . HIS A 1 328 ? 7.873 -9.183 -21.927 1.00 98.25 328 HIS A N 1
ATOM 2586 C CA . HIS A 1 328 ? 7.508 -9.985 -20.762 1.00 98.25 328 HIS A CA 1
ATOM 2587 C C . HIS A 1 328 ? 6.052 -10.479 -20.808 1.00 98.25 328 HIS A C 1
ATOM 2589 O O . HIS A 1 328 ? 5.801 -11.658 -20.567 1.00 98.25 328 HIS A O 1
ATOM 2595 N N . LEU A 1 329 ? 5.096 -9.623 -21.188 1.00 98.19 329 LEU A N 1
ATOM 2596 C CA . LEU A 1 329 ? 3.677 -9.986 -21.326 1.00 98.19 329 LEU A CA 1
ATOM 2597 C C . LEU A 1 329 ? 3.435 -11.068 -22.391 1.00 98.19 329 LEU A C 1
ATOM 2599 O O . LEU A 1 329 ? 2.506 -11.863 -22.259 1.00 98.19 329 LEU A O 1
ATOM 2603 N N . TYR A 1 330 ? 4.288 -11.138 -23.416 1.00 98.06 330 TYR A N 1
ATOM 2604 C CA . TYR A 1 330 ? 4.285 -12.212 -24.416 1.00 98.06 330 TYR A CA 1
ATOM 2605 C C . TYR A 1 330 ? 5.175 -13.404 -24.048 1.00 98.06 330 TYR A C 1
ATOM 2607 O O . TYR A 1 330 ? 5.359 -14.301 -24.868 1.00 98.06 330 TYR A O 1
ATOM 2615 N N . SER A 1 331 ? 5.710 -13.448 -22.823 1.00 97.38 331 SER A N 1
ATOM 2616 C CA . SER A 1 331 ? 6.642 -14.487 -22.364 1.00 97.38 331 SER A CA 1
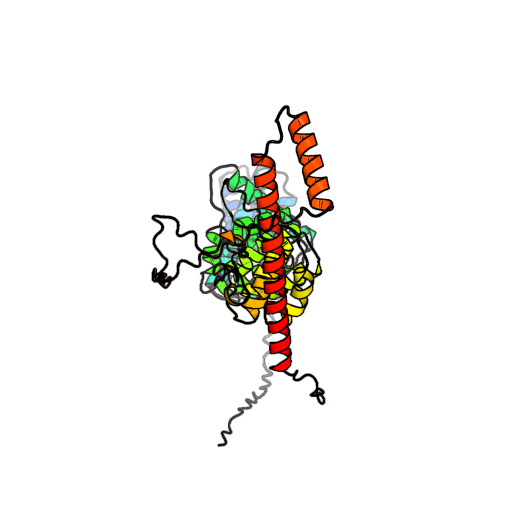ATOM 2617 C C . SER A 1 331 ? 7.890 -14.623 -23.250 1.00 97.38 331 SER A C 1
ATOM 2619 O O . SER A 1 331 ? 8.441 -15.714 -23.394 1.00 97.38 331 SER A O 1
ATOM 2621 N N . VAL A 1 332 ? 8.337 -13.516 -23.850 1.00 97.88 332 VAL A N 1
ATOM 2622 C CA . VAL A 1 332 ? 9.559 -13.442 -24.653 1.00 97.88 332 VAL A CA 1
ATOM 2623 C C . VAL A 1 332 ? 10.667 -12.822 -23.802 1.00 97.88 332 VAL A C 1
ATOM 2625 O O . VAL A 1 332 ? 10.479 -11.711 -23.297 1.00 97.88 332 VAL A O 1
ATOM 2628 N N . PRO A 1 333 ? 11.823 -13.492 -23.644 1.00 98.06 333 PRO A N 1
ATOM 2629 C CA . PRO A 1 333 ? 12.966 -12.917 -22.952 1.00 98.06 333 PRO A CA 1
ATOM 2630 C C . PRO A 1 333 ? 13.363 -11.554 -23.526 1.00 98.06 333 PRO A C 1
ATOM 2632 O O . PRO A 1 333 ? 13.424 -11.369 -24.744 1.00 98.06 333 PRO A O 1
ATOM 2635 N N . VAL A 1 334 ? 13.705 -10.594 -22.666 1.00 97.94 334 VAL A N 1
ATOM 2636 C CA . VAL A 1 334 ? 14.075 -9.235 -23.102 1.00 97.94 334 VAL A CA 1
ATOM 2637 C C . VAL A 1 334 ? 15.319 -9.249 -24.006 1.00 97.94 334 VAL A C 1
ATOM 2639 O O . VAL A 1 334 ? 15.467 -8.433 -24.916 1.00 97.94 334 VAL A O 1
ATOM 2642 N N . VAL A 1 335 ? 16.197 -10.235 -23.828 1.00 97.25 335 VAL A N 1
ATOM 2643 C CA . VAL A 1 335 ? 17.370 -10.433 -24.689 1.00 97.25 335 VAL A CA 1
ATOM 2644 C C . VAL A 1 335 ? 16.998 -10.769 -26.137 1.00 97.25 335 VAL A C 1
ATOM 2646 O O . VAL A 1 335 ? 17.667 -10.315 -27.066 1.00 97.25 335 VAL A O 1
ATOM 2649 N N . ASP A 1 336 ? 15.881 -11.466 -26.358 1.00 97.12 336 ASP A N 1
ATOM 2650 C CA . ASP A 1 336 ? 15.438 -11.867 -27.697 1.00 97.12 336 ASP A CA 1
ATOM 2651 C C . ASP A 1 336 ? 14.878 -10.671 -28.482 1.00 97.12 336 ASP A C 1
ATOM 2653 O O . ASP A 1 336 ? 15.025 -10.581 -29.708 1.00 97.12 336 ASP A O 1
ATOM 2657 N N . VAL A 1 337 ? 14.323 -9.672 -27.784 1.00 97.31 337 VAL A N 1
ATOM 2658 C CA . VAL A 1 337 ? 13.924 -8.402 -28.410 1.00 97.31 337 VAL A CA 1
ATOM 2659 C C . VAL A 1 337 ? 15.089 -7.426 -28.590 1.00 97.31 337 VAL A C 1
ATOM 2661 O O . VAL A 1 337 ? 14.932 -6.459 -29.324 1.00 97.31 337 VAL A O 1
ATOM 2664 N N . GLY A 1 338 ? 16.274 -7.702 -28.034 1.00 96.00 338 GLY A N 1
ATOM 2665 C CA . GLY A 1 338 ? 17.508 -6.955 -28.315 1.00 96.00 338 GLY A CA 1
ATOM 2666 C C . GLY A 1 338 ? 18.159 -6.248 -27.123 1.00 96.00 338 GLY A C 1
ATOM 2667 O O . GLY A 1 338 ? 19.110 -5.493 -27.333 1.00 96.00 338 GLY A O 1
ATOM 2668 N N . PHE A 1 339 ? 17.692 -6.474 -25.890 1.00 96.19 339 PHE A N 1
ATOM 2669 C CA . PHE A 1 339 ? 18.414 -6.026 -24.693 1.00 96.19 339 PHE A CA 1
ATOM 2670 C C . PHE A 1 339 ? 19.688 -6.860 -24.467 1.00 96.19 339 PHE A C 1
ATOM 2672 O O . PHE A 1 339 ? 19.772 -8.019 -24.866 1.00 96.19 339 PHE A O 1
ATOM 2679 N N . VAL A 1 340 ? 20.705 -6.275 -23.827 1.00 94.00 340 VAL A N 1
ATOM 2680 C CA . VAL A 1 340 ? 22.030 -6.916 -23.671 1.00 94.00 340 VAL A CA 1
ATOM 2681 C C . VAL A 1 340 ? 22.025 -8.035 -22.632 1.00 94.00 340 VAL A C 1
ATOM 2683 O O . VAL A 1 340 ? 22.738 -9.027 -22.786 1.00 94.00 340 VAL A O 1
ATOM 2686 N N . LYS A 1 341 ? 21.255 -7.868 -21.553 1.00 94.31 341 LYS A N 1
ATOM 2687 C CA . LYS A 1 341 ? 21.194 -8.810 -20.432 1.00 94.31 341 LYS A CA 1
ATOM 2688 C C . LYS A 1 341 ? 19.743 -9.097 -20.029 1.00 94.31 341 LYS A C 1
ATOM 2690 O O . LYS A 1 341 ? 18.878 -8.263 -20.301 1.00 94.31 341 LYS A O 1
ATOM 2695 N N . PRO A 1 342 ? 19.481 -10.251 -19.389 1.00 96.69 342 PRO A N 1
ATOM 2696 C CA . PRO A 1 342 ? 18.195 -10.523 -18.757 1.00 96.69 342 PRO A CA 1
ATOM 2697 C C . PRO A 1 342 ? 17.860 -9.441 -17.728 1.00 96.69 342 PRO A C 1
ATOM 2699 O O . PRO A 1 342 ? 18.749 -8.962 -17.023 1.00 96.69 342 PRO A O 1
ATOM 2702 N N . ALA A 1 343 ? 16.584 -9.083 -17.644 1.00 97.38 343 ALA A N 1
ATOM 2703 C CA . ALA A 1 343 ? 16.069 -8.089 -16.701 1.00 97.38 343 ALA A CA 1
ATOM 2704 C C . ALA A 1 343 ? 14.758 -8.546 -16.040 1.00 97.38 343 ALA A C 1
ATOM 2706 O O . ALA A 1 343 ? 14.102 -7.770 -15.354 1.00 97.38 343 ALA A O 1
ATOM 2707 N N . GLU A 1 344 ? 14.340 -9.789 -16.254 1.00 97.62 344 GLU A N 1
ATOM 2708 C CA . GLU A 1 344 ? 13.099 -10.351 -15.741 1.00 97.62 344 GLU A CA 1
ATOM 2709 C C . GLU A 1 344 ? 13.195 -10.644 -14.235 1.00 97.62 344 GLU A C 1
ATOM 2711 O O . GLU A 1 344 ? 14.203 -11.150 -13.739 1.00 97.62 344 GLU A O 1
ATOM 2716 N N . HIS A 1 345 ? 12.118 -10.381 -13.491 1.00 97.25 345 HIS A N 1
ATOM 2717 C CA . HIS A 1 345 ? 12.036 -10.657 -12.059 1.00 97.25 345 HIS A CA 1
ATOM 2718 C C . HIS A 1 345 ? 10.664 -11.192 -11.652 1.00 97.25 345 HIS A C 1
ATOM 2720 O O . HIS A 1 345 ? 9.630 -10.627 -11.989 1.00 97.25 345 HIS A O 1
ATOM 2726 N N . SER A 1 346 ? 10.652 -12.238 -10.825 1.00 95.75 346 SER A N 1
ATOM 2727 C CA . SER A 1 346 ? 9.425 -12.960 -10.441 1.00 95.75 346 SER A CA 1
ATOM 2728 C C . SER A 1 346 ? 8.400 -12.159 -9.622 1.00 95.75 346 SER A C 1
ATOM 2730 O O . SER A 1 346 ? 7.263 -12.602 -9.475 1.00 95.75 346 SER A O 1
ATOM 273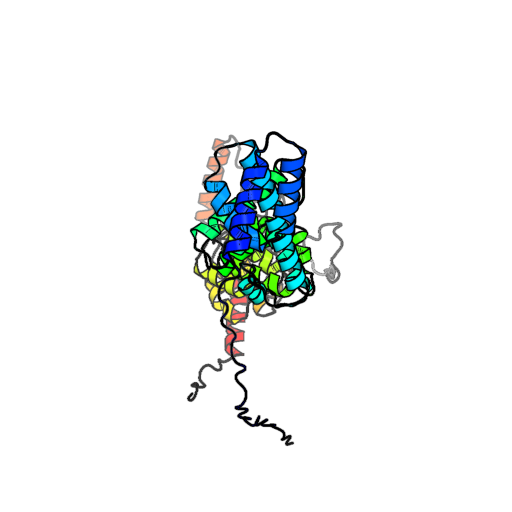2 N N . ILE A 1 347 ? 8.797 -11.024 -9.036 1.00 95.00 347 ILE A N 1
ATOM 2733 C CA . ILE A 1 347 ? 7.918 -10.178 -8.204 1.00 95.00 347 ILE A CA 1
ATOM 2734 C C . ILE A 1 347 ? 7.544 -8.882 -8.923 1.00 95.00 347 ILE A C 1
ATOM 2736 O O . ILE A 1 347 ? 6.389 -8.468 -8.895 1.00 95.00 347 ILE A O 1
ATOM 2740 N N . VAL A 1 348 ? 8.516 -8.233 -9.567 1.00 96.06 348 VAL A N 1
ATOM 2741 C CA . VAL A 1 348 ? 8.326 -6.901 -10.161 1.00 96.06 348 VAL A CA 1
ATOM 2742 C C . VAL A 1 348 ? 8.201 -6.961 -11.683 1.00 96.06 348 VAL A C 1
ATOM 2744 O O . VAL A 1 348 ? 8.123 -5.926 -12.320 1.00 96.06 348 VAL A O 1
ATOM 2747 N N . GLY A 1 349 ? 8.190 -8.149 -12.291 1.00 96.38 349 GLY A N 1
ATOM 2748 C CA . GLY A 1 349 ? 8.152 -8.333 -13.743 1.00 96.38 349 GLY A CA 1
ATOM 2749 C C . GLY A 1 349 ? 9.503 -8.041 -14.396 1.00 96.38 349 GLY A C 1
ATOM 2750 O O . GLY A 1 349 ? 10.146 -8.950 -14.915 1.00 96.38 349 GLY A O 1
ATOM 2751 N N . ILE A 1 350 ? 9.967 -6.793 -14.310 1.00 97.81 350 ILE A N 1
ATOM 2752 C CA . ILE A 1 350 ? 11.219 -6.307 -14.909 1.00 97.81 350 ILE A CA 1
ATOM 2753 C C . ILE A 1 350 ? 12.013 -5.440 -13.923 1.00 97.81 350 ILE A C 1
ATOM 2755 O O . ILE A 1 350 ? 11.422 -4.645 -13.204 1.00 97.81 350 ILE A O 1
ATOM 2759 N N . ILE A 1 351 ? 13.339 -5.554 -13.873 1.00 97.56 351 ILE A N 1
ATOM 2760 C CA . ILE A 1 351 ? 14.231 -4.689 -13.082 1.00 97.56 351 ILE A CA 1
ATOM 2761 C C . ILE A 1 351 ? 14.683 -3.539 -13.982 1.00 97.56 351 ILE A C 1
ATOM 2763 O O . ILE A 1 351 ? 15.378 -3.760 -14.972 1.00 97.56 351 ILE A O 1
ATOM 2767 N N . LEU A 1 352 ? 14.281 -2.308 -13.654 1.00 96.75 352 LEU A N 1
ATOM 2768 C CA . LEU A 1 352 ? 14.517 -1.144 -14.516 1.00 96.75 352 LEU A CA 1
ATOM 2769 C C . LEU A 1 352 ? 16.014 -0.866 -14.677 1.00 96.75 352 LEU A C 1
ATOM 2771 O O . LEU A 1 352 ? 16.484 -0.593 -15.775 1.00 96.75 352 LEU A O 1
ATOM 2775 N N . GLU A 1 353 ? 16.773 -1.002 -13.594 1.00 95.75 353 GLU A N 1
ATOM 2776 C CA . GLU A 1 353 ? 18.215 -0.777 -13.535 1.00 95.75 353 GLU A CA 1
ATOM 2777 C C . GLU A 1 353 ? 19.006 -1.787 -14.379 1.00 95.75 353 GLU A C 1
ATOM 2779 O O . GLU A 1 353 ? 20.125 -1.497 -14.814 1.00 95.75 353 GLU A O 1
ATOM 2784 N N . ASP A 1 354 ? 18.426 -2.955 -14.663 1.00 95.69 354 ASP A N 1
ATOM 2785 C CA . ASP A 1 354 ? 19.052 -3.991 -15.479 1.00 95.69 354 ASP A CA 1
ATOM 2786 C C . ASP A 1 354 ? 18.753 -3.860 -16.977 1.00 95.69 354 ASP A C 1
ATOM 2788 O O . ASP A 1 354 ? 19.384 -4.537 -17.790 1.00 95.69 354 ASP A O 1
ATOM 2792 N N . LEU A 1 355 ? 17.890 -2.931 -17.386 1.00 95.88 355 LEU A N 1
ATOM 2793 C CA . LEU A 1 355 ? 17.707 -2.641 -18.803 1.00 95.88 355 LEU A CA 1
ATOM 2794 C C . LEU A 1 355 ? 18.974 -1.981 -19.362 1.00 95.88 355 LEU A C 1
ATOM 2796 O O . LEU A 1 355 ? 19.438 -0.937 -18.897 1.00 95.88 355 LEU A O 1
ATOM 2800 N N . VAL A 1 356 ? 19.581 -2.641 -20.346 1.00 94.56 356 VAL A N 1
ATOM 2801 C CA . VAL A 1 356 ? 20.774 -2.163 -21.051 1.00 94.56 356 VAL A CA 1
ATOM 2802 C C . VAL A 1 356 ? 20.559 -2.378 -22.537 1.00 94.56 356 VAL A C 1
ATOM 2804 O O . VAL A 1 356 ? 20.305 -3.501 -22.982 1.00 94.56 356 VAL A O 1
ATOM 2807 N N . VAL A 1 357 ? 20.677 -1.296 -23.300 1.00 93.44 357 VAL A N 1
ATOM 2808 C CA . VAL A 1 357 ? 20.614 -1.324 -24.759 1.00 93.44 357 VAL A CA 1
ATOM 2809 C C . VAL A 1 357 ? 22.021 -1.547 -25.308 1.00 93.44 357 VAL A C 1
ATOM 2811 O O . VAL A 1 357 ? 23.001 -1.014 -24.785 1.00 93.44 357 VAL A O 1
ATOM 2814 N N . ALA A 1 358 ? 22.132 -2.367 -26.354 1.00 87.06 358 ALA A N 1
ATOM 2815 C CA . ALA A 1 358 ? 23.418 -2.667 -26.962 1.00 87.06 358 ALA A CA 1
ATOM 2816 C C . ALA A 1 358 ? 24.054 -1.405 -27.560 1.00 87.06 358 ALA A C 1
ATOM 2818 O O . ALA A 1 358 ? 23.435 -0.673 -28.330 1.00 87.06 358 ALA A O 1
ATOM 2819 N N . THR A 1 359 ? 25.324 -1.198 -27.230 1.00 80.81 359 THR A N 1
ATOM 2820 C CA . THR A 1 359 ? 26.222 -0.271 -27.926 1.00 80.81 359 THR A CA 1
ATOM 2821 C C . THR A 1 359 ? 27.302 -1.094 -28.619 1.00 80.81 359 THR A C 1
ATOM 2823 O O . THR A 1 359 ? 27.661 -2.154 -28.110 1.00 80.81 359 THR A O 1
ATOM 2826 N N . ASP A 1 360 ? 27.866 -0.645 -29.740 1.00 68.38 360 ASP A N 1
ATOM 2827 C CA . ASP A 1 360 ? 28.913 -1.404 -30.462 1.00 68.38 360 ASP A CA 1
ATOM 2828 C C . ASP A 1 360 ? 30.085 -1.832 -29.551 1.00 68.38 360 ASP A C 1
ATOM 2830 O O . ASP A 1 360 ? 30.696 -2.879 -29.744 1.00 68.38 360 ASP A O 1
ATOM 2834 N N . ARG A 1 361 ? 30.343 -1.089 -28.465 1.00 58.56 361 ARG A N 1
ATOM 2835 C CA . ARG A 1 361 ? 31.359 -1.423 -27.449 1.00 58.56 361 ARG A CA 1
ATOM 2836 C C . ARG A 1 361 ? 30.960 -2.524 -26.461 1.00 58.56 361 ARG A C 1
ATOM 2838 O O . ARG A 1 361 ? 31.837 -3.083 -25.804 1.00 58.56 361 ARG A O 1
ATOM 2845 N N . SER A 1 362 ? 29.670 -2.821 -26.322 1.00 56.25 362 SER A N 1
ATOM 2846 C CA . SER A 1 362 ? 29.169 -3.925 -25.488 1.00 56.25 362 SER A CA 1
ATOM 2847 C C . SER A 1 362 ? 29.462 -5.299 -26.105 1.00 56.25 362 SER A C 1
ATOM 2849 O O . SER A 1 362 ? 29.517 -6.305 -25.394 1.00 56.25 362 SER A O 1
ATOM 2851 N N . GLY A 1 363 ? 29.773 -5.339 -27.405 1.00 49.50 363 GLY A N 1
ATOM 2852 C CA . GLY A 1 363 ? 30.373 -6.494 -28.050 1.00 49.50 363 GLY A CA 1
ATOM 2853 C C . GLY A 1 363 ? 31.784 -6.748 -27.513 1.00 49.50 363 GLY A C 1
ATOM 2854 O O . GLY A 1 363 ? 32.753 -6.150 -27.964 1.00 49.50 363 GLY A O 1
ATOM 2855 N N . ARG A 1 364 ? 31.926 -7.705 -26.587 1.00 47.16 364 ARG A N 1
ATOM 2856 C CA . ARG A 1 364 ? 33.202 -8.397 -26.295 1.00 47.16 364 ARG A CA 1
ATOM 2857 C C . ARG A 1 364 ? 34.321 -7.614 -25.587 1.00 47.16 364 ARG A C 1
ATOM 2859 O O . ARG A 1 364 ? 35.495 -7.926 -25.783 1.00 47.16 364 ARG A O 1
ATOM 2866 N N . ARG A 1 365 ? 34.033 -6.744 -24.615 1.00 45.88 365 ARG A N 1
ATOM 2867 C CA . ARG A 1 365 ? 35.018 -6.578 -23.523 1.00 45.88 365 ARG A CA 1
ATOM 2868 C C . ARG A 1 365 ? 34.843 -7.702 -22.510 1.00 45.88 365 ARG A C 1
ATOM 2870 O O . ARG A 1 365 ? 34.117 -7.562 -21.535 1.00 45.88 365 ARG A O 1
ATOM 2877 N N . VAL A 1 366 ? 35.540 -8.819 -22.738 1.00 47.78 366 VAL A N 1
ATOM 2878 C CA . VAL A 1 366 ? 35.905 -9.722 -21.638 1.00 47.78 366 VAL A CA 1
ATOM 2879 C C . VAL A 1 366 ? 36.720 -8.872 -20.669 1.00 47.78 366 VAL A C 1
ATOM 2881 O O . VAL A 1 366 ? 37.856 -8.514 -20.975 1.00 47.78 366 VAL A O 1
ATOM 2884 N N . ILE A 1 367 ? 36.122 -8.472 -19.547 1.00 48.81 367 ILE A N 1
ATOM 2885 C CA . ILE A 1 367 ? 36.854 -7.805 -18.473 1.00 48.81 367 ILE A CA 1
ATOM 2886 C C . ILE A 1 367 ? 37.841 -8.850 -17.934 1.00 48.81 367 ILE A C 1
ATOM 2888 O O . ILE A 1 367 ? 37.394 -9.883 -17.423 1.00 48.81 367 ILE A O 1
ATOM 2892 N N . PRO A 1 368 ? 39.167 -8.653 -18.069 1.00 37.94 368 PRO A N 1
ATOM 2893 C CA . PRO A 1 368 ? 40.136 -9.629 -17.590 1.00 37.94 368 PRO A CA 1
ATOM 2894 C C . PRO A 1 368 ? 39.936 -9.843 -16.084 1.00 37.94 368 PRO A C 1
ATOM 2896 O O . PRO A 1 368 ? 40.083 -8.907 -15.302 1.00 37.94 368 PRO A O 1
ATOM 2899 N N . GLY A 1 369 ? 39.571 -11.064 -15.684 1.00 56.03 369 GLY A N 1
ATOM 2900 C CA . GLY A 1 369 ? 39.374 -11.439 -14.279 1.00 56.03 369 GLY A CA 1
ATOM 2901 C C . GLY A 1 369 ? 37.926 -11.470 -13.776 1.00 56.03 369 GLY A C 1
ATOM 2902 O O . GLY A 1 369 ? 37.721 -11.861 -12.629 1.00 56.03 369 GLY A O 1
ATOM 2903 N N . GLN A 1 370 ? 36.919 -11.127 -14.589 1.00 52.56 370 GLN A N 1
ATOM 2904 C CA . GLN A 1 370 ? 35.524 -11.379 -14.211 1.00 52.56 370 GLN A CA 1
ATOM 2905 C C . GLN A 1 370 ? 35.171 -12.852 -14.499 1.00 52.56 370 GLN A C 1
ATOM 2907 O O . GLN A 1 370 ? 35.390 -13.314 -15.622 1.00 52.56 370 GLN A O 1
ATOM 2912 N N . PRO A 1 371 ? 34.666 -13.622 -13.518 1.00 51.41 371 PRO A N 1
ATOM 2913 C CA . PRO A 1 371 ? 34.254 -15.000 -13.757 1.00 51.41 371 PRO A CA 1
ATOM 2914 C C . PRO A 1 371 ? 33.107 -15.024 -14.773 1.00 51.41 371 PRO A C 1
ATOM 2916 O O . PRO A 1 371 ? 32.094 -14.351 -14.593 1.00 51.41 371 PRO A O 1
ATOM 2919 N N . LEU A 1 372 ? 33.287 -15.792 -15.851 1.00 49.69 372 LEU A N 1
ATOM 2920 C CA . LEU A 1 372 ? 32.261 -16.017 -16.869 1.00 49.69 372 LEU A CA 1
ATOM 2921 C C . LEU A 1 372 ? 31.004 -16.588 -16.211 1.00 49.69 372 LEU A C 1
ATOM 2923 O O . LEU A 1 372 ? 31.086 -17.520 -15.407 1.00 49.69 372 LEU A O 1
ATOM 2927 N N . LEU A 1 373 ? 29.841 -16.050 -16.577 1.00 53.81 373 LEU A N 1
ATOM 2928 C CA . LEU A 1 373 ? 28.569 -16.610 -16.136 1.00 53.81 373 LEU A CA 1
ATOM 2929 C C . LEU A 1 373 ? 28.393 -18.027 -16.719 1.00 53.81 373 LEU A C 1
ATOM 2931 O O . LEU A 1 373 ? 28.788 -18.270 -17.866 1.00 53.81 373 LEU A O 1
ATOM 2935 N N . PRO A 1 374 ? 27.791 -18.972 -15.969 1.00 39.88 374 PRO A N 1
ATOM 2936 C CA . PRO A 1 374 ? 27.504 -20.313 -16.471 1.00 39.88 374 PRO A CA 1
ATOM 2937 C C . PRO A 1 374 ? 26.687 -20.232 -17.769 1.00 39.88 374 PRO A C 1
ATOM 2939 O O . PRO A 1 374 ? 25.582 -19.701 -17.771 1.00 39.88 374 PRO A O 1
ATOM 2942 N N . GLY A 1 375 ? 27.243 -20.731 -18.877 1.00 51.56 375 GLY A N 1
ATOM 2943 C CA . GLY A 1 375 ? 26.610 -20.690 -20.205 1.00 51.56 375 GLY A CA 1
ATOM 2944 C C . GLY A 1 375 ? 27.249 -19.721 -21.205 1.00 51.56 375 GLY A C 1
ATOM 2945 O O . GLY A 1 375 ? 27.023 -19.868 -22.404 1.00 51.56 375 GLY A O 1
ATOM 2946 N N . GLN A 1 376 ? 28.120 -18.802 -20.772 1.00 51.47 376 GLN A N 1
ATOM 2947 C CA . GLN A 1 376 ? 28.958 -18.033 -21.697 1.00 51.47 376 GLN A CA 1
ATOM 2948 C C . GLN A 1 376 ? 30.147 -18.886 -22.154 1.00 51.47 376 GLN A C 1
ATOM 2950 O O . GLN A 1 376 ? 31.222 -18.873 -21.554 1.00 51.47 376 GLN A O 1
ATOM 2955 N N . GLN A 1 377 ? 29.962 -19.653 -23.230 1.00 45.47 377 GLN A N 1
ATOM 2956 C CA . GLN A 1 377 ? 31.093 -20.252 -23.930 1.00 45.47 377 GLN A CA 1
ATOM 2957 C C . GLN A 1 377 ? 31.852 -19.137 -24.651 1.00 45.47 377 GLN A C 1
ATOM 2959 O O . GLN A 1 377 ? 31.343 -18.527 -25.593 1.00 45.47 377 GLN A O 1
ATOM 2964 N N . ILE A 1 378 ? 33.089 -18.873 -24.220 1.00 50.78 378 ILE A N 1
ATOM 2965 C CA . ILE A 1 378 ? 34.059 -18.192 -25.075 1.00 50.78 378 ILE A CA 1
ATOM 2966 C C . ILE A 1 378 ? 34.278 -19.142 -26.245 1.00 50.78 378 ILE A C 1
ATOM 2968 O O . ILE A 1 378 ? 35.038 -20.097 -26.122 1.00 50.78 378 ILE A O 1
ATOM 2972 N N . VAL A 1 379 ? 33.581 -18.917 -27.358 1.00 48.88 379 VAL A N 1
ATOM 2973 C CA . VAL A 1 379 ? 33.957 -19.524 -28.633 1.00 48.88 379 VAL A CA 1
ATOM 2974 C C . VAL A 1 379 ? 35.366 -19.005 -28.911 1.00 48.88 379 VAL A C 1
ATOM 2976 O O . VAL A 1 379 ? 35.511 -17.793 -29.124 1.00 48.88 379 VAL A O 1
ATOM 2979 N N . PRO A 1 380 ? 36.415 -19.846 -28.837 1.00 46.75 380 PRO A N 1
ATOM 2980 C CA . PRO A 1 380 ? 37.748 -19.413 -29.205 1.00 46.75 380 PRO A CA 1
ATOM 2981 C C . PRO A 1 380 ? 37.649 -18.994 -30.670 1.00 46.75 380 PRO A C 1
ATOM 2983 O O . PRO A 1 380 ? 37.267 -19.803 -31.514 1.00 46.75 380 PRO A O 1
ATOM 2986 N N . LYS A 1 381 ? 37.904 -17.715 -30.968 1.00 50.69 381 LYS A N 1
ATOM 2987 C CA . LYS A 1 381 ? 38.136 -17.293 -32.351 1.00 50.69 381 LYS A CA 1
ATOM 2988 C C . LYS A 1 381 ? 39.418 -18.015 -32.766 1.00 50.69 381 LYS A C 1
ATOM 2990 O O . LYS A 1 381 ? 40.501 -17.621 -32.342 1.00 50.69 381 LYS A O 1
ATOM 2995 N N . ASP A 1 382 ? 39.255 -19.127 -33.475 1.00 50.91 382 ASP A N 1
ATOM 2996 C CA . ASP A 1 382 ? 40.348 -19.896 -34.053 1.00 50.91 382 ASP A CA 1
ATOM 2997 C C . ASP A 1 382 ? 41.154 -18.955 -34.956 1.00 50.91 382 ASP A C 1
ATOM 2999 O O . ASP A 1 382 ? 40.602 -18.253 -35.805 1.00 50.91 382 ASP A O 1
ATOM 3003 N N . SER A 1 383 ? 42.443 -18.836 -34.664 1.00 51.53 383 SER A N 1
ATOM 3004 C CA . SER A 1 383 ? 43.327 -17.743 -35.079 1.00 51.53 383 SER A CA 1
ATOM 3005 C C . SER A 1 383 ? 43.841 -17.901 -36.517 1.00 51.53 383 SER A C 1
ATOM 3007 O O . SER A 1 383 ? 45.044 -17.813 -36.759 1.00 51.53 383 SER A O 1
ATOM 3009 N N . GLY A 1 384 ? 42.934 -18.187 -37.454 1.00 51.00 384 GLY A N 1
ATOM 3010 C CA . GLY A 1 384 ? 43.257 -18.586 -38.827 1.00 51.00 384 GLY A CA 1
ATOM 3011 C C . GLY A 1 384 ? 43.152 -17.507 -39.905 1.00 51.00 384 GLY A C 1
ATOM 3012 O O . GLY A 1 384 ? 43.934 -17.565 -40.843 1.00 51.00 384 GLY A O 1
ATOM 3013 N N . ASP A 1 385 ? 42.269 -16.517 -39.768 1.00 44.34 385 ASP A N 1
ATOM 3014 C CA . ASP A 1 385 ? 42.126 -15.431 -40.747 1.00 44.34 385 ASP A CA 1
ATOM 3015 C C . ASP A 1 385 ? 42.082 -14.089 -40.025 1.00 44.34 385 ASP A C 1
ATOM 3017 O O . ASP A 1 385 ? 41.147 -13.748 -39.300 1.00 44.34 385 ASP A O 1
ATOM 3021 N N . ASN A 1 386 ? 43.163 -13.340 -40.214 1.00 46.69 386 ASN A N 1
ATOM 3022 C CA . ASN A 1 386 ? 43.371 -11.997 -39.700 1.00 46.69 386 ASN A CA 1
ATOM 3023 C C . ASN A 1 386 ? 42.723 -10.961 -40.634 1.00 46.69 386 ASN A C 1
ATOM 3025 O O . ASN A 1 386 ? 43.260 -9.870 -40.810 1.00 46.69 386 ASN A O 1
ATOM 3029 N N . ASP A 1 387 ? 41.545 -11.287 -41.174 1.00 48.34 387 ASP A N 1
ATOM 3030 C CA . ASP A 1 387 ? 40.539 -10.301 -41.557 1.00 48.34 387 ASP A CA 1
ATOM 3031 C C . ASP A 1 387 ? 39.932 -9.779 -40.250 1.00 48.34 387 ASP A C 1
ATOM 3033 O O . ASP A 1 387 ? 38.759 -9.963 -39.919 1.00 48.34 387 ASP A O 1
ATOM 3037 N N . ALA A 1 388 ? 40.790 -9.159 -39.433 1.00 51.38 388 ALA A N 1
ATOM 3038 C CA . ALA A 1 388 ? 40.335 -8.084 -38.592 1.00 51.38 388 ALA A CA 1
ATOM 3039 C C . ALA A 1 388 ? 39.657 -7.144 -39.576 1.00 51.38 388 ALA A C 1
ATOM 3041 O O . ALA A 1 388 ? 40.339 -6.507 -40.378 1.00 51.38 388 ALA A O 1
ATOM 3042 N N . GLU A 1 389 ? 38.325 -7.162 -39.561 1.00 52.00 389 GLU A N 1
ATOM 3043 C CA . GLU A 1 389 ? 37.503 -6.032 -39.932 1.00 52.00 389 GLU A CA 1
ATOM 3044 C C . GLU A 1 389 ? 38.255 -4.819 -39.378 1.00 52.00 389 GLU A C 1
ATOM 3046 O O . GLU A 1 389 ? 38.179 -4.480 -38.195 1.00 52.00 389 GLU A O 1
ATOM 3051 N N . GLN A 1 390 ? 39.068 -4.195 -40.234 1.00 48.00 390 GLN A N 1
ATOM 3052 C CA . GLN A 1 390 ? 39.132 -2.762 -40.287 1.00 48.00 390 GLN A CA 1
ATOM 3053 C C . GLN A 1 390 ? 37.661 -2.421 -40.483 1.00 48.00 390 GLN A C 1
ATOM 3055 O O . GLN A 1 390 ? 37.176 -2.356 -41.607 1.00 48.00 390 GLN A O 1
ATOM 3060 N N . GLU A 1 391 ? 36.924 -2.324 -39.369 1.00 54.34 391 GLU A N 1
ATOM 3061 C CA . GLU A 1 391 ? 35.934 -1.283 -39.221 1.00 54.34 391 GLU A CA 1
ATOM 3062 C C . GLU A 1 391 ? 36.717 -0.070 -39.681 1.00 54.34 391 GLU A C 1
ATOM 3064 O O . GLU A 1 391 ? 37.530 0.481 -38.929 1.00 54.34 391 GLU A O 1
ATOM 3069 N N . GLU A 1 392 ? 36.614 0.214 -40.987 1.00 51.69 392 GLU A N 1
ATOM 3070 C CA . GLU A 1 392 ? 36.985 1.487 -41.547 1.00 51.69 392 GLU A CA 1
ATOM 3071 C C . GLU A 1 392 ? 36.450 2.435 -40.499 1.00 51.69 392 GLU A C 1
ATOM 3073 O O . GLU A 1 392 ? 35.270 2.367 -40.129 1.00 51.69 392 GLU A O 1
ATOM 3078 N N . ALA A 1 393 ? 37.356 3.186 -39.877 1.00 55.03 393 ALA A N 1
ATOM 3079 C CA . ALA A 1 393 ? 36.942 4.328 -39.115 1.00 55.03 393 ALA A CA 1
ATOM 3080 C C . ALA A 1 393 ? 36.276 5.201 -40.172 1.00 55.03 393 ALA A C 1
ATOM 3082 O O . ALA A 1 393 ? 36.933 6.032 -40.786 1.00 55.03 393 ALA A O 1
ATOM 3083 N N . GLU A 1 394 ? 35.004 4.910 -40.465 1.00 60.75 394 GLU A N 1
ATOM 3084 C CA . GLU A 1 394 ? 34.095 5.803 -41.117 1.00 60.75 394 GLU A CA 1
ATOM 3085 C C . GLU A 1 394 ? 34.239 7.012 -40.219 1.00 60.75 394 GLU A C 1
ATOM 3087 O O . GLU A 1 394 ? 33.814 7.019 -39.050 1.00 60.75 394 GLU A O 1
ATOM 3092 N N . ASP A 1 395 ? 35.006 7.973 -40.726 1.00 68.00 395 ASP A N 1
ATOM 3093 C CA . ASP A 1 395 ? 35.013 9.338 -40.272 1.00 68.00 395 ASP A CA 1
ATOM 3094 C C . ASP A 1 395 ? 33.576 9.779 -40.488 1.00 68.00 395 ASP A C 1
ATOM 3096 O O . ASP A 1 395 ? 33.216 10.338 -41.518 1.00 68.00 395 ASP A O 1
ATOM 3100 N N . LEU A 1 396 ? 32.719 9.384 -39.544 1.00 74.69 396 LEU A N 1
ATOM 3101 C CA . LEU A 1 396 ? 31.325 9.737 -39.523 1.00 74.69 396 LEU A CA 1
ATOM 3102 C C . LEU A 1 396 ? 31.356 11.246 -39.435 1.00 74.69 396 LEU A C 1
ATOM 3104 O O . LEU A 1 396 ? 31.711 11.813 -38.395 1.00 74.69 396 LEU A O 1
ATOM 3108 N N . GLU A 1 397 ? 31.062 11.868 -40.569 1.00 88.31 397 GLU A N 1
ATOM 3109 C CA . GLU A 1 397 ? 30.873 13.295 -40.647 1.00 88.31 397 GLU A CA 1
ATOM 3110 C C . GLU A 1 397 ? 29.851 13.647 -39.560 1.00 88.31 397 GLU A C 1
ATOM 3112 O O . GLU A 1 397 ? 28.795 13.004 -39.419 1.00 88.31 397 GLU A O 1
ATOM 3117 N N . MET A 1 398 ? 30.240 14.591 -38.698 1.00 91.44 398 MET A N 1
ATOM 3118 C CA . MET A 1 398 ? 29.322 15.123 -37.700 1.00 91.44 398 MET A CA 1
ATOM 3119 C C . MET A 1 398 ? 28.131 15.673 -38.470 1.00 91.44 398 MET A C 1
ATOM 3121 O O . MET A 1 398 ? 28.307 16.343 -39.490 1.00 91.44 398 MET A O 1
ATOM 3125 N N . THR A 1 399 ? 26.922 15.359 -38.014 1.00 94.69 399 THR A N 1
ATOM 3126 C CA . THR A 1 399 ? 25.755 16.053 -38.560 1.00 94.69 399 THR A CA 1
ATOM 3127 C C . THR A 1 399 ? 25.901 17.545 -38.280 1.00 94.69 399 THR A C 1
ATOM 3129 O O . THR A 1 399 ? 26.621 17.939 -37.364 1.00 94.69 399 THR A O 1
ATOM 3132 N N . GLU A 1 400 ? 25.207 18.378 -39.050 1.00 96.06 400 GLU A N 1
ATOM 3133 C CA . GLU A 1 400 ? 25.187 19.830 -38.827 1.00 96.06 400 GLU A CA 1
ATOM 3134 C C . GLU A 1 400 ? 24.850 20.160 -37.360 1.00 96.06 400 GLU A C 1
ATOM 3136 O O . GLU A 1 400 ? 25.592 20.879 -36.701 1.00 96.06 400 GLU A O 1
ATOM 3141 N N . GLU A 1 401 ? 23.845 19.487 -36.791 1.00 94.44 401 GLU A N 1
ATOM 3142 C CA . GLU A 1 401 ? 23.464 19.612 -35.375 1.00 94.44 401 GLU A CA 1
ATOM 3143 C C . GLU A 1 401 ? 24.572 19.187 -34.390 1.00 94.44 401 GLU A C 1
ATOM 3145 O O . GLU A 1 401 ? 24.748 19.790 -33.331 1.00 94.44 401 GLU A O 1
ATOM 3150 N N . GLU A 1 402 ? 25.330 18.130 -34.700 1.00 93.75 402 GLU A N 1
ATOM 3151 C CA . GLU A 1 402 ? 26.445 17.688 -33.855 1.00 93.75 402 GLU A CA 1
ATOM 3152 C C . GLU A 1 402 ? 27.636 18.644 -33.947 1.00 93.75 402 GLU A C 1
ATOM 3154 O O . GLU A 1 402 ? 28.321 18.846 -32.946 1.00 93.75 402 GLU A O 1
ATOM 3159 N N . ALA A 1 403 ? 27.872 19.239 -35.118 1.00 95.31 403 ALA A N 1
ATOM 3160 C CA . ALA A 1 403 ? 28.889 20.265 -35.301 1.00 95.31 403 ALA A CA 1
ATOM 3161 C C . ALA A 1 403 ? 28.536 21.530 -34.503 1.00 95.31 403 ALA A C 1
ATOM 3163 O O . ALA A 1 403 ? 29.374 22.014 -33.748 1.00 95.31 403 ALA A O 1
ATOM 3164 N N . GLU A 1 404 ? 27.286 21.996 -34.568 1.00 96.06 404 GLU A N 1
ATOM 3165 C CA . GLU A 1 404 ? 26.796 23.124 -33.762 1.00 96.06 404 GLU A CA 1
ATOM 3166 C C . GLU A 1 404 ? 26.894 22.845 -32.253 1.00 96.06 404 GLU A C 1
ATOM 3168 O O . GLU A 1 404 ? 27.351 23.684 -31.473 1.00 96.06 404 GLU A O 1
ATOM 3173 N N . MET A 1 405 ? 26.510 21.641 -31.815 1.00 94.31 405 MET A N 1
ATOM 3174 C CA . MET A 1 405 ? 26.637 21.242 -30.411 1.00 94.31 405 MET A CA 1
ATOM 3175 C C . MET A 1 405 ? 28.103 21.180 -29.967 1.00 94.31 405 MET A C 1
ATOM 3177 O O . MET A 1 405 ? 28.414 21.540 -28.831 1.00 94.31 405 MET A O 1
ATOM 3181 N N . TRP A 1 406 ? 29.006 20.734 -30.843 1.00 95.31 406 TRP A N 1
ATOM 3182 C CA . TRP A 1 406 ? 30.439 20.760 -30.578 1.00 95.31 406 TRP A CA 1
ATOM 3183 C C . TRP A 1 406 ? 30.952 22.196 -30.435 1.00 95.31 406 TRP A C 1
ATOM 3185 O O . TRP A 1 406 ? 31.632 22.476 -29.452 1.00 95.31 406 TRP A O 1
ATOM 3195 N N . GLU A 1 407 ? 30.573 23.114 -31.326 1.00 96.38 407 GLU A N 1
ATOM 3196 C CA . GLU A 1 407 ? 30.936 24.536 -31.226 1.00 96.38 407 GLU A CA 1
ATOM 3197 C C . GLU A 1 407 ? 30.465 25.163 -29.902 1.00 96.38 407 GLU A C 1
ATOM 3199 O O . GLU A 1 407 ? 31.215 25.895 -29.251 1.00 96.38 407 GLU A O 1
ATOM 3204 N N . GLU A 1 408 ? 29.256 24.833 -29.439 1.00 96.44 408 GLU A N 1
ATOM 3205 C CA . GLU A 1 408 ? 28.763 25.308 -28.142 1.00 96.44 408 GLU A CA 1
ATOM 3206 C C . GLU A 1 408 ? 29.569 24.728 -26.968 1.00 96.44 408 GLU A C 1
ATOM 3208 O O . GLU A 1 408 ? 29.919 25.461 -26.039 1.00 96.44 408 GLU A O 1
ATOM 3213 N N . ILE A 1 409 ? 29.915 23.436 -27.010 1.00 93.88 409 ILE A N 1
ATOM 3214 C CA . ILE A 1 409 ? 30.785 22.806 -26.002 1.00 93.88 409 ILE A CA 1
ATOM 3215 C C . ILE A 1 409 ? 32.168 23.468 -26.004 1.00 93.88 409 ILE A C 1
ATOM 3217 O O . ILE A 1 409 ? 32.701 23.758 -24.932 1.00 93.88 409 ILE A O 1
ATOM 3221 N N . GLN A 1 410 ? 32.736 23.758 -27.178 1.00 95.69 410 GLN A N 1
ATOM 3222 C CA . GLN A 1 410 ? 34.007 24.477 -27.298 1.00 95.69 410 GLN A CA 1
ATOM 3223 C C . GLN A 1 410 ? 33.923 25.849 -26.633 1.00 95.69 410 GLN A C 1
ATOM 3225 O O . GLN A 1 410 ? 34.755 26.173 -25.786 1.00 95.69 410 GLN A O 1
ATOM 3230 N N . ARG A 1 411 ? 32.867 26.616 -26.927 1.00 96.56 411 ARG A N 1
ATOM 3231 C CA . ARG A 1 411 ? 32.636 27.932 -26.320 1.00 96.56 411 ARG A CA 1
ATOM 3232 C C . ARG A 1 411 ? 32.538 27.856 -24.794 1.00 96.56 411 ARG A C 1
ATOM 3234 O O . ARG A 1 411 ? 33.051 28.733 -24.101 1.00 96.56 411 ARG A O 1
ATOM 3241 N N . GLN A 1 412 ? 31.901 26.818 -24.253 1.00 95.31 412 GLN A N 1
ATOM 3242 C CA . GLN A 1 412 ? 31.805 26.602 -22.806 1.00 95.31 412 GLN A CA 1
ATOM 3243 C C . GLN A 1 412 ? 33.155 26.226 -22.181 1.00 95.31 412 GLN A C 1
ATOM 3245 O O . GLN A 1 412 ? 33.503 26.745 -21.120 1.00 95.31 412 GLN A O 1
ATOM 3250 N N . LEU A 1 413 ? 33.943 25.367 -22.835 1.00 94.25 413 LEU A N 1
ATOM 3251 C CA . LEU A 1 413 ? 35.292 25.021 -22.379 1.00 94.25 413 LEU A CA 1
ATOM 3252 C C . LEU A 1 413 ? 36.195 26.262 -22.336 1.00 94.25 413 LEU A C 1
ATOM 3254 O O . LEU A 1 413 ? 36.840 26.509 -21.314 1.00 94.25 413 LEU A O 1
ATOM 3258 N N . GLU A 1 414 ? 36.158 27.094 -23.379 1.00 95.31 414 GLU A N 1
ATOM 3259 C CA . GLU A 1 414 ? 36.916 28.349 -23.451 1.00 95.31 414 GLU A CA 1
ATOM 3260 C C . GLU A 1 414 ? 36.518 29.335 -22.344 1.00 95.31 414 GLU A C 1
ATOM 3262 O O . GLU A 1 414 ? 37.387 29.929 -21.701 1.00 95.31 414 GLU A O 1
ATOM 3267 N N . GLN A 1 415 ? 35.218 29.470 -22.049 1.00 97.19 415 GLN A N 1
ATOM 3268 C CA . GLN A 1 415 ? 34.724 30.298 -20.938 1.00 97.19 415 GLN A CA 1
ATOM 3269 C C . GLN A 1 415 ? 35.258 29.846 -19.571 1.00 97.19 415 GLN A C 1
ATOM 3271 O O . GLN A 1 415 ? 35.423 30.668 -18.668 1.00 97.19 415 GLN A O 1
ATOM 3276 N N . HIS A 1 416 ? 35.561 28.557 -19.421 1.00 96.38 416 HIS A N 1
ATOM 3277 C CA . HIS A 1 416 ? 36.159 27.984 -18.217 1.00 96.38 416 HIS A CA 1
ATOM 3278 C C . HIS A 1 416 ? 37.696 27.898 -18.266 1.00 96.38 416 HIS A C 1
ATOM 3280 O O . HIS A 1 416 ? 38.301 27.339 -17.350 1.00 96.38 416 HIS A O 1
ATOM 3286 N N . GLY A 1 417 ? 38.341 28.469 -19.292 1.00 95.25 417 GLY A N 1
ATOM 3287 C CA . GLY A 1 417 ? 39.798 28.457 -19.453 1.00 95.25 417 GLY A CA 1
ATOM 3288 C C . GLY A 1 417 ? 40.376 27.083 -19.811 1.00 95.25 417 GLY A C 1
ATOM 3289 O O . GLY A 1 417 ? 41.550 26.832 -19.542 1.00 95.25 417 GLY A O 1
ATOM 3290 N N . MET A 1 418 ? 39.560 26.189 -20.376 1.00 95.12 418 MET A N 1
ATOM 3291 C CA . MET A 1 418 ? 39.970 24.878 -20.880 1.00 95.12 418 MET A CA 1
ATOM 3292 C C . MET A 1 418 ? 40.097 24.924 -22.408 1.00 95.12 418 MET A C 1
ATOM 3294 O O . MET A 1 418 ? 39.220 25.446 -23.090 1.00 95.12 418 MET A O 1
ATOM 3298 N N . GLU A 1 419 ? 41.176 24.367 -22.958 1.00 92.38 419 GLU A N 1
ATOM 3299 C CA . GLU A 1 419 ? 41.353 24.255 -24.411 1.00 92.38 419 GLU A CA 1
ATOM 3300 C C . GLU A 1 419 ? 40.596 23.027 -24.940 1.00 92.38 419 GLU A C 1
ATOM 3302 O O . GLU A 1 419 ? 40.765 21.920 -24.426 1.00 92.38 419 GLU A O 1
ATOM 3307 N N . SER A 1 420 ? 39.773 23.196 -25.980 1.00 90.62 420 SER A N 1
ATOM 3308 C CA . SER A 1 420 ? 39.151 22.070 -26.685 1.00 90.62 420 SER A CA 1
ATOM 3309 C C . SER A 1 420 ? 40.178 21.411 -27.612 1.00 90.62 420 SER A C 1
ATOM 3311 O O . SER A 1 420 ? 40.374 21.844 -28.752 1.00 90.62 420 SER A O 1
ATOM 3313 N N . GLY A 1 421 ? 40.881 20.396 -27.121 1.00 93.31 421 GLY A N 1
ATOM 3314 C CA . GLY A 1 421 ? 41.878 19.664 -27.889 1.00 93.31 421 GLY A CA 1
ATOM 3315 C C . GLY A 1 421 ? 41.285 18.556 -28.772 1.00 93.31 421 GLY A C 1
ATOM 3316 O O . GLY A 1 421 ? 40.084 18.267 -28.744 1.00 93.31 421 GLY A O 1
ATOM 3317 N N . PRO A 1 422 ? 42.142 17.862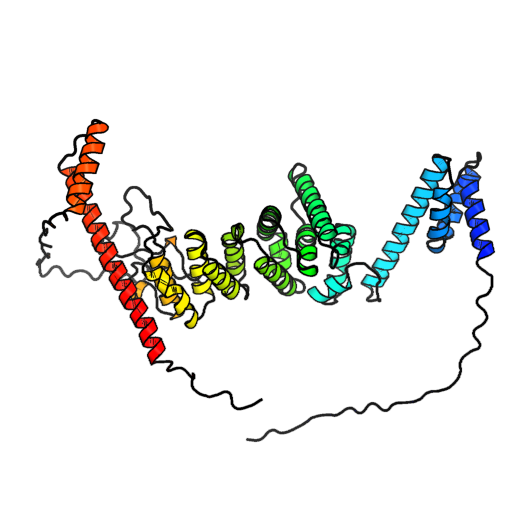 -29.548 1.00 92.94 422 PRO A N 1
ATOM 3318 C CA . PRO A 1 422 ? 41.747 16.690 -30.336 1.00 92.94 422 PRO A CA 1
ATOM 3319 C C . PRO A 1 422 ? 41.122 15.570 -29.492 1.00 92.94 422 PRO A C 1
ATOM 3321 O O . PRO A 1 422 ? 40.285 14.817 -29.983 1.00 92.94 422 PRO A O 1
ATOM 3324 N N . ARG A 1 423 ? 41.514 15.476 -28.215 1.00 90.88 423 ARG A N 1
ATOM 3325 C CA . ARG A 1 423 ? 41.024 14.464 -27.277 1.00 90.88 423 ARG A CA 1
ATOM 3326 C C . ARG A 1 423 ? 39.555 14.686 -26.927 1.00 90.88 423 ARG A C 1
ATOM 3328 O O . ARG A 1 423 ? 38.788 13.729 -26.897 1.00 90.88 423 ARG A O 1
ATOM 3335 N N . GLU A 1 424 ? 39.167 15.924 -26.654 1.00 90.81 424 GLU A N 1
ATOM 3336 C CA . GLU A 1 424 ? 37.796 16.302 -26.322 1.00 90.81 424 GLU A CA 1
ATOM 3337 C C . GLU A 1 424 ? 36.881 16.089 -27.536 1.00 90.81 424 GLU A C 1
ATOM 3339 O O . GLU A 1 424 ? 35.783 15.551 -27.387 1.00 90.81 424 GLU A O 1
ATOM 3344 N N . LEU A 1 425 ? 37.366 16.401 -28.746 1.00 91.56 425 LEU A N 1
ATOM 3345 C CA . LEU A 1 425 ? 36.644 16.122 -29.990 1.00 91.56 425 LEU A CA 1
ATOM 3346 C C . LEU A 1 425 ? 36.460 14.616 -30.213 1.00 91.56 425 LEU A C 1
ATOM 3348 O O . LEU A 1 425 ? 35.372 14.172 -30.574 1.00 91.56 425 LEU A O 1
ATOM 3352 N N . GLU A 1 426 ? 37.499 13.808 -29.989 1.00 90.19 426 GLU A N 1
ATOM 3353 C CA . GLU A 1 426 ? 37.405 12.348 -30.094 1.00 90.19 426 GLU A CA 1
ATOM 3354 C C . GLU A 1 426 ? 36.420 11.776 -29.063 1.00 90.19 426 GLU A C 1
ATOM 3356 O O . GLU A 1 426 ? 35.597 10.920 -29.397 1.00 90.19 426 GLU A O 1
ATOM 3361 N N . GLN A 1 427 ? 36.440 12.284 -27.826 1.00 88.25 427 GLN A N 1
ATOM 3362 C CA . GLN A 1 427 ? 35.469 11.915 -26.795 1.00 88.25 427 GLN A CA 1
ATOM 3363 C C . GLN A 1 427 ? 34.044 12.272 -27.216 1.00 88.25 427 GLN A C 1
ATOM 3365 O O . GLN A 1 427 ? 33.169 11.405 -27.154 1.00 88.25 427 GLN A O 1
ATOM 3370 N N . PHE A 1 428 ? 33.822 13.491 -27.712 1.00 90.44 428 PHE A N 1
ATOM 3371 C CA . PHE A 1 428 ? 32.532 13.930 -28.232 1.00 90.44 428 PHE A CA 1
ATOM 3372 C C . PHE A 1 428 ? 32.052 13.044 -29.387 1.00 90.44 428 PHE A C 1
ATOM 3374 O O . PHE A 1 428 ? 30.951 12.501 -29.319 1.00 90.44 428 PHE A O 1
ATOM 3381 N N . LYS A 1 429 ? 32.895 12.797 -30.399 1.00 90.38 429 LYS A N 1
ATOM 3382 C CA . LYS A 1 429 ? 32.582 11.891 -31.517 1.00 90.38 429 LYS A CA 1
ATOM 3383 C C . LYS A 1 429 ? 32.257 10.479 -31.033 1.00 90.38 429 LYS A C 1
ATOM 3385 O O . LYS A 1 429 ? 31.309 9.863 -31.518 1.00 90.38 429 LYS A O 1
ATOM 3390 N N . SER A 1 430 ? 33.007 9.962 -30.057 1.00 87.38 430 SER A N 1
ATOM 3391 C CA . SER A 1 430 ? 32.751 8.639 -29.480 1.00 87.38 430 SER A CA 1
ATOM 3392 C C . SER A 1 430 ? 31.402 8.577 -28.757 1.00 87.38 430 SER A C 1
ATOM 3394 O O . SER A 1 430 ? 30.690 7.581 -28.883 1.00 87.38 430 SER A O 1
ATOM 3396 N N . PHE A 1 431 ? 31.020 9.659 -28.073 1.00 88.00 431 PHE A N 1
ATOM 3397 C CA . PHE A 1 431 ? 29.731 9.795 -27.406 1.00 88.00 431 PHE A CA 1
ATOM 3398 C C . PHE A 1 431 ? 28.579 9.904 -28.414 1.00 88.00 431 PHE A C 1
ATOM 3400 O O . PHE A 1 431 ? 27.574 9.214 -28.258 1.00 88.00 431 PHE A O 1
ATOM 3407 N N . GLN A 1 432 ? 28.731 10.680 -29.494 1.00 90.19 432 GLN A N 1
ATOM 3408 C CA . GLN A 1 432 ? 27.717 10.745 -30.556 1.00 90.19 432 GLN A CA 1
ATOM 3409 C C . GLN A 1 432 ? 27.545 9.403 -31.266 1.00 90.19 432 GLN A C 1
ATOM 3411 O O . GLN A 1 432 ? 26.418 8.947 -31.461 1.00 90.19 432 GLN A O 1
ATOM 3416 N N . ARG A 1 433 ? 28.649 8.712 -31.583 1.00 89.31 433 ARG A N 1
ATOM 3417 C CA . ARG A 1 433 ? 28.601 7.357 -32.151 1.00 89.31 433 ARG A CA 1
ATOM 3418 C C . ARG A 1 433 ? 27.840 6.411 -31.225 1.00 89.31 433 ARG A C 1
ATOM 3420 O O . ARG A 1 433 ? 26.945 5.705 -31.683 1.00 89.31 433 ARG A O 1
ATOM 3427 N N . GLN A 1 434 ? 28.137 6.450 -29.925 1.00 88.69 434 GLN A N 1
ATOM 3428 C CA . GLN A 1 434 ? 27.403 5.678 -28.929 1.00 88.69 434 GLN A CA 1
ATOM 3429 C C . GLN A 1 434 ? 25.903 6.004 -28.964 1.00 88.69 434 GLN A C 1
ATOM 3431 O O . GLN A 1 434 ? 25.107 5.085 -29.129 1.00 88.69 434 GLN A O 1
ATOM 3436 N N . ARG A 1 435 ? 25.506 7.282 -28.904 1.00 90.44 435 ARG A N 1
ATOM 3437 C CA . ARG A 1 435 ? 24.089 7.687 -28.953 1.00 90.44 435 ARG A CA 1
ATOM 3438 C C . ARG A 1 435 ? 23.378 7.220 -30.224 1.00 90.44 435 ARG A C 1
ATOM 3440 O O . ARG A 1 435 ? 22.270 6.698 -30.135 1.00 90.44 435 ARG A O 1
ATOM 3447 N N . ARG A 1 436 ? 24.008 7.358 -31.397 1.00 91.44 436 ARG A N 1
ATOM 3448 C CA . ARG A 1 436 ? 23.455 6.873 -32.676 1.00 91.44 436 ARG A CA 1
ATOM 3449 C C . ARG A 1 436 ? 23.249 5.359 -32.657 1.00 91.44 436 ARG A C 1
ATOM 3451 O O . ARG A 1 436 ? 22.229 4.873 -33.142 1.00 91.44 436 ARG A O 1
ATOM 3458 N N . ASN A 1 437 ? 24.196 4.615 -32.094 1.00 90.81 437 ASN A N 1
ATOM 3459 C CA . ASN A 1 437 ? 24.107 3.161 -31.991 1.00 90.81 437 ASN A CA 1
ATOM 3460 C C . ASN A 1 437 ? 23.022 2.723 -31.009 1.00 90.81 437 ASN A C 1
ATOM 3462 O O . ASN A 1 437 ? 22.237 1.836 -31.334 1.00 90.81 437 ASN A O 1
ATOM 3466 N N . GLU A 1 438 ? 22.912 3.391 -29.861 1.00 92.94 438 GLU A N 1
ATOM 3467 C CA . GLU A 1 438 ? 21.812 3.151 -28.931 1.00 92.94 438 GLU A CA 1
ATOM 3468 C C . GLU A 1 438 ? 20.453 3.439 -29.582 1.00 92.94 438 GLU A C 1
ATOM 3470 O O . GLU A 1 438 ? 19.515 2.668 -29.412 1.00 92.94 438 GLU A O 1
ATOM 3475 N N . GLU A 1 439 ? 20.330 4.514 -30.365 1.00 95.00 439 GLU A N 1
ATOM 3476 C CA . GLU A 1 439 ? 19.088 4.837 -31.074 1.00 95.00 439 GLU A CA 1
ATOM 3477 C C . GLU A 1 439 ? 18.739 3.778 -32.130 1.00 95.00 439 GLU A C 1
ATOM 3479 O O . GLU A 1 439 ? 17.590 3.337 -32.220 1.00 95.00 439 GLU A O 1
ATOM 3484 N N . LYS A 1 440 ? 19.732 3.299 -32.894 1.00 94.94 440 LYS A N 1
ATOM 3485 C CA . LYS A 1 440 ? 19.557 2.173 -33.828 1.00 94.94 440 LYS A CA 1
ATOM 3486 C C . LYS A 1 440 ? 19.092 0.912 -33.093 1.00 94.94 440 LYS A C 1
ATOM 3488 O O . LYS A 1 440 ? 18.164 0.248 -33.557 1.00 94.94 440 LYS A O 1
ATOM 3493 N N . ALA A 1 441 ? 19.700 0.601 -31.950 1.00 95.06 441 ALA A N 1
ATOM 3494 C CA . ALA A 1 441 ? 19.344 -0.555 -31.137 1.00 95.06 441 ALA A CA 1
ATOM 3495 C C . ALA A 1 441 ? 17.925 -0.431 -30.558 1.00 95.06 441 ALA A C 1
ATOM 3497 O O . ALA A 1 441 ? 17.136 -1.365 -30.687 1.00 95.06 441 ALA A O 1
ATOM 3498 N N . ARG A 1 442 ? 17.535 0.734 -30.028 1.00 96.81 442 ARG A N 1
ATOM 3499 C CA . ARG A 1 442 ? 16.161 0.991 -29.558 1.00 96.81 442 ARG A CA 1
ATOM 3500 C C . ARG A 1 442 ? 15.137 0.902 -30.686 1.00 96.81 442 ARG A C 1
ATOM 3502 O O . ARG A 1 442 ? 14.071 0.317 -30.501 1.00 96.81 442 ARG A O 1
ATOM 3509 N N . LYS A 1 443 ? 15.467 1.394 -31.885 1.00 97.12 443 LYS A N 1
ATOM 3510 C CA . LYS A 1 443 ? 14.618 1.237 -33.076 1.00 97.12 443 LYS A CA 1
ATOM 3511 C C . LYS A 1 443 ? 14.412 -0.237 -33.432 1.00 97.12 443 LYS A C 1
ATOM 3513 O O . LYS A 1 443 ? 13.288 -0.626 -33.750 1.00 97.12 443 LYS A O 1
ATOM 3518 N N . LEU A 1 444 ? 15.463 -1.055 -33.350 1.00 96.44 444 LEU A N 1
ATOM 3519 C CA . LEU A 1 444 ? 15.377 -2.501 -33.569 1.00 96.44 444 LEU A CA 1
ATOM 3520 C C . LEU A 1 444 ? 14.526 -3.192 -32.492 1.00 96.44 444 LEU A C 1
ATOM 3522 O O . LEU A 1 444 ? 13.647 -3.982 -32.840 1.00 96.44 444 LEU A O 1
ATOM 3526 N N . ILE A 1 445 ? 14.740 -2.862 -31.213 1.00 97.31 445 ILE A N 1
ATOM 3527 C CA . ILE A 1 445 ? 13.945 -3.377 -30.086 1.00 97.31 445 ILE A CA 1
ATOM 3528 C C . ILE A 1 445 ? 12.463 -3.076 -30.311 1.00 97.31 445 ILE A C 1
ATOM 3530 O O . ILE A 1 445 ? 11.627 -3.980 -30.287 1.00 97.31 445 ILE A O 1
ATOM 3534 N N . ARG A 1 446 ? 12.138 -1.821 -30.633 1.00 98.00 446 ARG A N 1
ATOM 3535 C CA . ARG A 1 446 ? 10.771 -1.396 -30.940 1.00 98.00 446 ARG A CA 1
ATOM 3536 C C . ARG A 1 446 ? 10.163 -2.197 -32.090 1.00 98.00 446 ARG A C 1
ATOM 3538 O O . ARG A 1 446 ? 9.035 -2.663 -31.970 1.00 98.00 446 ARG A O 1
ATOM 3545 N N . GLN A 1 447 ? 10.887 -2.369 -33.197 1.00 98.06 447 GLN A N 1
ATOM 3546 C CA . GLN A 1 447 ? 10.400 -3.146 -34.344 1.00 98.06 447 GLN A CA 1
ATOM 3547 C C . GLN A 1 447 ? 10.079 -4.595 -33.961 1.00 98.06 447 GLN A C 1
ATOM 3549 O O . GLN A 1 447 ? 9.029 -5.106 -34.347 1.00 98.06 447 GLN A O 1
ATOM 3554 N N . ARG A 1 448 ? 10.949 -5.243 -33.176 1.00 98.00 448 ARG A N 1
ATOM 3555 C CA . ARG A 1 448 ? 10.736 -6.618 -32.703 1.00 98.00 448 ARG A CA 1
ATOM 3556 C C . ARG A 1 448 ? 9.523 -6.717 -31.784 1.00 98.00 448 ARG A C 1
ATOM 3558 O O . ARG A 1 448 ? 8.691 -7.595 -31.976 1.00 98.00 448 ARG A O 1
ATOM 3565 N N . VAL A 1 449 ? 9.377 -5.788 -30.844 1.00 98.12 449 VAL A N 1
ATOM 3566 C CA . VAL A 1 449 ? 8.231 -5.743 -29.927 1.00 98.12 449 VAL A CA 1
ATOM 3567 C C . VAL A 1 449 ? 6.909 -5.515 -30.671 1.00 98.12 449 VAL A C 1
ATOM 3569 O O . VAL A 1 449 ? 5.924 -6.196 -30.399 1.00 98.12 449 VAL A O 1
ATOM 3572 N N . LEU A 1 450 ? 6.876 -4.615 -31.659 1.00 98.12 450 LEU A N 1
ATOM 3573 C CA . LEU A 1 450 ? 5.689 -4.415 -32.499 1.00 98.12 450 LEU A CA 1
ATOM 3574 C C . LEU A 1 450 ? 5.346 -5.669 -33.320 1.00 98.12 450 LEU A C 1
ATOM 3576 O O . LEU A 1 450 ? 4.168 -5.996 -33.469 1.00 98.12 450 LEU A O 1
ATOM 3580 N N . ALA A 1 451 ? 6.356 -6.397 -33.803 1.00 97.88 451 ALA A N 1
ATOM 3581 C CA . ALA A 1 451 ? 6.150 -7.664 -34.497 1.00 97.88 451 ALA A CA 1
ATOM 3582 C C . ALA A 1 451 ? 5.535 -8.738 -33.580 1.00 97.88 451 ALA A C 1
ATOM 3584 O O . ALA A 1 451 ? 4.674 -9.483 -34.044 1.00 97.88 451 ALA A O 1
ATOM 3585 N N . LEU A 1 452 ? 5.898 -8.780 -32.288 1.00 97.69 452 LEU A N 1
ATOM 3586 C CA . LEU A 1 452 ? 5.272 -9.681 -31.305 1.00 97.69 452 LEU A CA 1
ATOM 3587 C C . LEU A 1 452 ? 3.773 -9.398 -31.149 1.00 97.69 452 LEU A C 1
ATOM 3589 O O . LEU A 1 452 ? 2.963 -10.323 -31.196 1.00 97.69 452 LEU A O 1
ATOM 3593 N N . ILE A 1 453 ? 3.395 -8.120 -31.034 1.00 97.38 453 ILE A N 1
ATOM 3594 C CA . ILE A 1 453 ? 1.984 -7.711 -30.950 1.00 97.38 453 ILE A CA 1
ATOM 3595 C C . ILE A 1 453 ? 1.225 -8.141 -32.215 1.00 97.38 453 ILE A C 1
ATOM 3597 O O . ILE A 1 453 ? 0.121 -8.684 -32.135 1.00 97.38 453 ILE A O 1
ATOM 3601 N N . GLU A 1 454 ? 1.802 -7.916 -33.400 1.00 96.88 454 GLU A N 1
ATOM 3602 C CA . GLU A 1 454 ? 1.170 -8.295 -34.667 1.00 96.88 454 GLU A CA 1
ATOM 3603 C C . GLU A 1 454 ? 1.040 -9.818 -34.816 1.00 96.88 454 GLU A C 1
ATOM 3605 O O . GLU A 1 454 ? 0.000 -10.305 -35.267 1.00 96.88 454 GLU A O 1
ATOM 3610 N N . GLN A 1 455 ? 2.068 -10.572 -34.422 1.00 96.44 455 GLN A N 1
ATOM 3611 C CA . GLN A 1 455 ? 2.051 -12.031 -34.426 1.00 96.44 455 GLN A CA 1
ATOM 3612 C C . GLN A 1 455 ? 0.950 -12.563 -33.506 1.00 96.44 455 GLN A C 1
ATOM 3614 O O . GLN A 1 455 ? 0.114 -13.345 -33.956 1.00 96.44 455 GLN A O 1
ATOM 3619 N N . HIS A 1 456 ? 0.873 -12.076 -32.267 1.00 95.25 456 HIS A N 1
ATOM 3620 C CA . HIS A 1 456 ? -0.168 -12.499 -31.336 1.00 95.25 456 HIS A CA 1
ATOM 3621 C C . HIS A 1 456 ? -1.574 -12.164 -31.844 1.00 95.25 456 HIS A C 1
ATOM 3623 O O . HIS A 1 456 ? -2.489 -12.979 -31.749 1.00 95.25 456 HIS A O 1
ATOM 3629 N N . ARG A 1 457 ? -1.753 -10.993 -32.469 1.00 94.69 457 ARG A N 1
ATOM 3630 C CA . ARG A 1 457 ? -3.026 -10.610 -33.095 1.00 94.69 457 ARG A CA 1
ATOM 3631 C C . ARG A 1 457 ? -3.430 -11.546 -34.243 1.00 94.69 457 ARG A C 1
ATOM 3633 O O . ARG A 1 457 ? -4.624 -11.729 -34.480 1.00 94.69 457 ARG A O 1
ATOM 3640 N N . LYS A 1 458 ? -2.462 -12.115 -34.971 1.00 95.19 458 LYS A N 1
ATOM 3641 C CA . LYS A 1 458 ? -2.703 -13.109 -36.034 1.00 95.19 458 LYS A CA 1
ATOM 3642 C C . LYS A 1 458 ? -3.016 -14.496 -35.470 1.00 95.19 458 LYS A C 1
ATOM 3644 O O . LYS A 1 458 ? -3.856 -15.186 -36.041 1.00 95.19 458 LYS A O 1
ATOM 3649 N N . GLU A 1 459 ? -2.348 -14.895 -34.390 1.00 94.06 459 GLU A N 1
ATOM 3650 C CA . GLU A 1 459 ? -2.506 -16.205 -33.734 1.00 94.06 459 GLU A CA 1
ATOM 3651 C C . GLU A 1 459 ? -3.773 -16.305 -32.884 1.00 94.06 459 GLU A C 1
ATOM 3653 O O . GLU A 1 459 ? -4.384 -17.371 -32.806 1.00 94.06 459 GLU A O 1
ATOM 3658 N N . THR A 1 460 ? -4.210 -15.178 -32.327 1.00 92.25 460 THR A N 1
ATOM 3659 C CA . THR A 1 460 ? -5.469 -15.030 -31.598 1.00 92.25 460 THR A CA 1
ATOM 3660 C C . THR A 1 460 ? -6.441 -14.210 -32.455 1.00 92.25 460 THR A C 1
ATOM 3662 O O . THR A 1 460 ? -6.792 -13.087 -32.078 1.00 92.25 460 THR A O 1
ATOM 3665 N N . PRO A 1 461 ? -6.875 -14.705 -33.640 1.00 78.69 461 PRO A N 1
ATOM 3666 C CA . PRO A 1 461 ? -7.869 -14.010 -34.438 1.00 78.69 461 PRO A CA 1
ATOM 3667 C C . PRO A 1 461 ? -9.123 -13.944 -33.580 1.00 78.69 461 PRO A C 1
ATOM 3669 O O . PRO A 1 461 ? -9.724 -14.964 -33.245 1.00 78.69 461 PRO A O 1
ATOM 3672 N N . ALA A 1 462 ? -9.421 -12.729 -33.136 1.00 65.38 462 ALA A N 1
ATOM 3673 C CA . ALA A 1 462 ? -10.342 -12.463 -32.058 1.00 65.38 462 ALA A CA 1
ATOM 3674 C C . ALA A 1 462 ? -11.600 -13.339 -32.145 1.00 65.38 462 ALA A C 1
ATOM 3676 O O . ALA A 1 462 ? -12.271 -13.381 -33.178 1.00 65.38 462 ALA A O 1
ATOM 3677 N N . ALA A 1 463 ? -12.011 -13.917 -31.016 1.00 57.03 463 ALA A N 1
ATOM 3678 C CA . ALA A 1 463 ? -13.364 -14.443 -30.808 1.00 57.03 463 ALA A CA 1
ATOM 3679 C C . ALA A 1 463 ? -14.471 -13.356 -30.960 1.00 57.03 463 ALA A C 1
ATOM 3681 O O . ALA A 1 463 ? -15.622 -13.555 -30.570 1.00 57.03 463 ALA A O 1
ATOM 3682 N N . ALA A 1 464 ? -14.137 -12.200 -31.544 1.00 51.09 464 ALA A N 1
ATOM 3683 C CA . ALA A 1 464 ? -14.886 -10.959 -31.656 1.00 51.09 464 ALA A CA 1
ATOM 3684 C C . ALA A 1 464 ? -15.998 -10.979 -32.709 1.00 51.09 464 ALA A C 1
ATOM 3686 O O . ALA A 1 464 ? -16.278 -9.950 -33.307 1.00 51.09 464 ALA A O 1
ATOM 3687 N N . ASN A 1 465 ? -16.656 -12.113 -32.938 1.00 51.84 465 ASN A N 1
ATOM 3688 C CA . ASN A 1 465 ? -17.910 -12.115 -33.696 1.00 51.84 465 ASN A CA 1
ATOM 3689 C C . ASN A 1 465 ? -18.844 -13.272 -33.337 1.00 51.84 465 ASN A C 1
ATOM 3691 O O . ASN A 1 465 ? -19.665 -13.676 -34.156 1.00 51.84 465 ASN A O 1
ATOM 3695 N N . THR A 1 466 ? -18.783 -13.779 -32.103 1.00 52.16 466 THR A N 1
ATOM 3696 C CA . THR A 1 466 ? -19.971 -14.452 -31.567 1.00 52.16 466 THR A CA 1
ATOM 3697 C C . THR A 1 466 ? -20.839 -13.360 -30.946 1.00 52.16 466 THR A C 1
ATOM 3699 O O . THR A 1 466 ? -20.519 -12.912 -29.841 1.00 52.16 466 THR A O 1
ATOM 3702 N N . PRO A 1 467 ? -21.888 -12.852 -31.629 1.00 59.38 467 PRO A N 1
ATOM 3703 C CA . PRO A 1 467 ? -22.872 -12.019 -30.954 1.00 59.38 467 PRO A CA 1
ATOM 3704 C C . PRO A 1 467 ? -23.344 -12.805 -29.732 1.00 59.38 467 PRO A C 1
ATOM 3706 O O . PRO A 1 467 ? -23.733 -13.966 -29.866 1.00 59.38 467 PRO A O 1
ATOM 3709 N N . ARG A 1 468 ? -23.255 -12.210 -28.536 1.00 56.19 468 ARG A N 1
ATOM 3710 C CA . ARG A 1 468 ? -23.887 -12.764 -27.333 1.00 56.19 468 ARG A CA 1
ATOM 3711 C C . ARG A 1 468 ? -25.376 -12.908 -27.644 1.00 56.19 468 ARG A C 1
ATOM 3713 O O . ARG A 1 468 ? -26.124 -11.936 -27.599 1.00 56.19 468 ARG A O 1
ATOM 3720 N N . ALA A 1 469 ? -25.779 -14.106 -28.049 1.00 58.16 469 ALA A N 1
ATOM 3721 C CA . ALA A 1 469 ? -27.164 -14.441 -28.289 1.00 58.16 469 ALA A CA 1
ATOM 3722 C C . ALA A 1 469 ? -27.862 -14.484 -26.929 1.00 58.16 469 ALA A C 1
ATOM 3724 O O . ALA A 1 469 ? -27.617 -15.396 -26.151 1.00 58.16 469 ALA A O 1
ATOM 3725 N N . GLY A 1 470 ? -28.680 -13.464 -26.674 1.00 68.56 470 GLY A N 1
ATOM 3726 C CA . GLY A 1 470 ? -29.844 -13.488 -25.790 1.00 68.56 470 GLY A CA 1
ATOM 3727 C C . GLY A 1 470 ? -29.657 -14.002 -24.363 1.00 68.56 470 GLY A C 1
ATOM 3728 O O . GLY A 1 470 ? -29.679 -15.206 -24.122 1.00 68.56 470 GLY A O 1
ATOM 3729 N N . SER A 1 471 ? -29.680 -13.070 -23.413 1.00 41.19 471 SER A N 1
ATOM 3730 C CA . SER A 1 471 ? -30.349 -13.253 -22.120 1.00 41.19 471 SER A CA 1
ATOM 3731 C C . SER A 1 471 ? -30.761 -11.899 -21.575 1.00 41.19 471 SER A C 1
ATOM 3733 O O . SER A 1 471 ? -29.831 -11.078 -21.388 1.00 41.19 471 SER A O 1
#

Sequence (471 aa):
MLLSTLLAAVTVASSADTLFAAPQQPVAQQQPVAQQQIEQWVRELSSDQFKAREQASENLFHAGVEAIPVMRDLREKVSDPEQLDRLGRIIGMLSEQQFEDRIERFLKGQPTDLEGWPEFEKLFNDSQQVREMFVDLYREHPYALEAMGGTRGDVLGAIAKVSDKLRFRGAGLRQAPLRLDLLALLLPPISSDVQTDVEYDLSVYTLLQLHPANDLRGDPVFGDPFKAIVSKWMRQSHISVRDRVLRIALEWKLDITRELAIETLDQNPDADLIARAIQALASQGVPDDTTRLVPYLDDPTVIVRKQFIGSIESDVQLRDVAAAAIAHLYSVPVVDVGFVKPAEHSIVGIILEDLVVATDRSGRRVIPGQPLLPGQQIVPKDSGDNDAEQEEAEDLEMTEEEAEMWEEIQRQLEQHGMESGPRELEQFKSFQRQRRNEEKARKLIRQRVLALIEQHRKETPAAANTPRAGS

pLDDT: mean 87.19, std 18.03, range [34.75, 98.69]

Radius of gyration: 36.58 Å; Cα contacts (8 Å, |Δi|>4): 468; chains: 1; bounding box: 95×71×101 Å

Solvent-accessible surface area (backbone atoms only — not comparable to full-atom values): 27351 Å² total; per-residue (Å²): 138,91,81,83,89,84,89,84,83,83,84,80,79,87,79,86,81,82,86,80,86,72,84,79,72,79,93,74,80,75,63,70,66,59,52,57,49,54,55,49,30,58,59,29,43,66,41,94,46,65,70,50,21,52,51,22,51,51,50,58,56,72,57,39,62,84,41,45,67,61,51,53,64,47,53,76,72,58,85,52,68,67,37,49,52,53,51,48,50,52,49,48,54,38,52,50,51,53,48,51,56,49,48,54,43,39,64,72,70,44,92,72,86,61,71,38,43,74,65,49,35,73,58,59,46,90,43,68,68,51,49,52,52,49,51,55,33,44,73,75,40,44,58,24,32,61,10,37,67,39,52,70,66,41,26,52,52,24,41,50,54,53,50,50,52,52,47,57,31,63,77,50,72,83,54,75,81,50,54,52,58,54,49,44,58,51,47,15,37,63,62,45,73,47,85,74,57,66,68,57,50,54,51,52,54,57,50,58,75,35,68,42,37,53,51,43,50,70,32,93,74,45,12,67,42,48,51,52,52,50,48,54,46,58,73,64,47,53,75,93,52,39,60,62,49,51,48,50,26,34,77,68,66,41,86,54,34,35,62,54,20,51,59,47,52,76,66,62,66,59,69,62,47,45,49,47,26,47,27,37,32,26,47,62,47,52,63,77,55,42,73,75,35,55,78,36,55,77,37,77,54,74,68,44,79,56,87,47,96,87,56,87,58,48,62,28,25,42,18,54,54,32,43,42,26,46,26,44,44,70,75,38,62,42,42,81,41,52,32,69,44,76,30,76,36,100,52,46,24,48,43,69,89,44,50,33,62,42,34,83,74,67,66,76,71,76,58,90,86,63,83,72,60,95,85,65,74,81,73,77,78,73,93,79,71,87,75,64,74,71,69,67,78,69,77,70,74,68,49,72,68,52,48,54,52,47,53,52,52,41,54,52,34,49,76,72,75,40,83,77,48,74,64,55,52,50,51,49,52,52,50,52,52,43,52,54,38,36,50,52,40,50,53,48,26,48,53,46,43,52,48,50,56,53,49,50,51,64,74,51,64,67,82,83,76,68,74,84,79,81,132

Secondary structure (DSSP, 8-state):
----------------------------SSHHHHHHHHHHHHHHTT-SSHHHHHHHHHHHHHT-GGGHHHHHHHHTT---HHHHHHHHHHHHHHHHHHHHHHHHHHHTT-----TTHHHHHHHH-S-HHHHHHHHHHHHH-HHHHHTTT--HHHHHHHHHHHHHHHHHHHTSS-PPPPHHHHHHHHHHHHHHTPPP-HHHHHHHHHHHTSHHHHHHHH-TTTHHHHHHHHHHHHHHS-GGGHHHHHHHHHHTT-TTHHHHHHHHHHT---HHHHHHHHHHHHHH--GGGHHHHGGGGG---EEE----TT--PPPEEHHHHHHHHHHHHTT--HHHHTBSS--EETTTEE-GGG--B--GGGS----TTPPPPTT-------TT------------PPPHHHHHHHHHHHHHHHHTT----HHHHHHHHHHHHHHHHHHHHHHHHHHHHHHHHHHHHHHS---TT------

Nearest PDB structures (foldseek):
  8whi-assembly1_A  TM=2.963E-01  e=4.850E-01  Homo sapiens
  5gm6-assembly1_G  TM=2.890E-01  e=2.754E+00  Saccharomyces cerevisiae S288C
  2lff-assembly1_A  TM=3.721E-01  e=9.702E+00  Escherichia coli
  8apn-assembly1_AL  TM=2.111E-01  e=3.137E+00  Polytomella magna
  7vf5-assembly1_A  TM=1.640E-01  e=3.004E+00  Homo sapiens